Protein AF-0000000086678775 (afdb_homodimer)

Structure (mmCIF, N/CA/C/O backbone):
data_AF-0000000086678775-model_v1
#
loop_
_entity.id
_entity.type
_entity.pdbx_description
1 polymer 'ABC-type phosphate/phosphonate transport system, substrate-binding protein'
#
loop_
_atom_site.group_PDB
_atom_site.id
_atom_site.type_symbol
_atom_site.label_atom_id
_atom_site.label_alt_id
_atom_site.label_comp_id
_atom_site.label_asym_id
_atom_site.label_entity_id
_atom_site.label_seq_id
_atom_site.pdbx_PDB_ins_code
_atom_site.Cartn_x
_atom_site.Cartn_y
_atom_site.Cartn_z
_atom_site.occupancy
_atom_site.B_iso_or_equiv
_atom_site.auth_seq_id
_atom_site.auth_comp_id
_atom_site.auth_asym_id
_atom_site.auth_atom_id
_atom_site.pdbx_PDB_model_num
ATOM 1 N N . MET A 1 1 ? 19.156 -12.883 8.07 1 56.62 1 MET A N 1
ATOM 2 C CA . MET A 1 1 ? 19.297 -11.523 8.578 1 56.62 1 MET A CA 1
ATOM 3 C C . MET A 1 1 ? 17.938 -10.867 8.797 1 56.62 1 MET A C 1
ATOM 5 O O . MET A 1 1 ? 17 -11.133 8.062 1 56.62 1 MET A O 1
ATOM 9 N N . THR A 1 2 ? 17.781 -10.117 9.867 1 86 2 THR A N 1
ATOM 10 C CA . THR A 1 2 ? 16.531 -9.469 10.211 1 86 2 THR A CA 1
ATOM 11 C C . THR A 1 2 ? 16.203 -8.344 9.234 1 86 2 THR A C 1
ATOM 13 O O . THR A 1 2 ? 17.109 -7.613 8.812 1 86 2 THR A O 1
ATOM 16 N N . VAL A 1 3 ? 15.094 -8.273 8.648 1 95.31 3 VAL A N 1
ATOM 17 C CA . VAL A 1 3 ? 14.656 -7.289 7.66 1 95.31 3 VAL A CA 1
ATOM 18 C C . VAL A 1 3 ? 14.203 -6.016 8.367 1 95.31 3 VAL A C 1
ATOM 20 O O . VAL A 1 3 ? 13.43 -6.07 9.328 1 95.31 3 VAL A O 1
ATOM 23 N N . PHE A 1 4 ? 14.867 -4.84 8 1 98.06 4 PHE A N 1
ATOM 24 C CA . PHE A 1 4 ? 14.438 -3.531 8.484 1 98.06 4 PHE A CA 1
ATOM 25 C C . PHE A 1 4 ? 13.117 -3.123 7.836 1 98.06 4 PHE A C 1
ATOM 27 O O . PHE A 1 4 ? 13.047 -2.957 6.613 1 98.06 4 PHE A O 1
ATOM 34 N N . THR A 1 5 ? 12.047 -2.938 8.609 1 98.31 5 THR A N 1
ATOM 35 C CA . THR A 1 5 ? 10.711 -2.719 8.07 1 98.31 5 THR A CA 1
ATOM 36 C C . THR A 1 5 ? 10.242 -1.295 8.352 1 98.31 5 THR A C 1
ATOM 38 O O . THR A 1 5 ? 10.219 -0.857 9.5 1 98.31 5 THR A O 1
ATOM 41 N N . MET A 1 6 ? 9.867 -0.621 7.309 1 98.56 6 MET A N 1
ATOM 42 C CA . MET A 1 6 ? 9.375 0.749 7.402 1 98.56 6 MET A CA 1
ATOM 43 C C . MET A 1 6 ? 7.871 0.804 7.148 1 98.56 6 MET A C 1
ATOM 45 O O . MET A 1 6 ? 7.363 0.121 6.254 1 98.56 6 MET A O 1
ATOM 49 N N . GLY A 1 7 ? 7.16 1.613 7.914 1 98.81 7 GLY A N 1
ATOM 50 C CA . GLY A 1 7 ? 5.758 1.9 7.652 1 98.81 7 GLY A CA 1
ATOM 51 C C . GLY A 1 7 ? 5.539 3.242 6.977 1 98.81 7 GLY A C 1
ATOM 52 O O . GLY A 1 7 ? 6.246 4.211 7.266 1 98.81 7 GLY A O 1
ATOM 53 N N . ALA A 1 8 ? 4.566 3.322 6.082 1 98.81 8 ALA A N 1
ATOM 54 C CA . ALA A 1 8 ? 4.078 4.559 5.484 1 98.81 8 ALA A CA 1
ATOM 55 C C . ALA A 1 8 ? 2.578 4.488 5.219 1 98.81 8 ALA A C 1
ATOM 57 O O . ALA A 1 8 ? 1.989 3.402 5.242 1 98.81 8 ALA A O 1
ATOM 58 N N . VAL A 1 9 ? 1.989 5.609 5.027 1 98.75 9 VAL A N 1
ATOM 59 C CA . VAL A 1 9 ? 0.555 5.645 4.766 1 98.75 9 VAL A CA 1
ATOM 60 C C . VAL A 1 9 ? 0.308 5.719 3.26 1 98.75 9 VAL A C 1
ATOM 62 O O . VAL A 1 9 ? 0.994 6.457 2.547 1 98.75 9 VAL A O 1
ATOM 65 N N . ALA A 1 10 ? -0.656 4.945 2.781 1 98.12 10 ALA A N 1
ATOM 66 C CA . ALA A 1 10 ? -1.044 4.895 1.374 1 98.12 10 ALA A CA 1
ATOM 67 C C . ALA A 1 10 ? -2.037 6.004 1.038 1 98.12 10 ALA A C 1
ATOM 69 O O . ALA A 1 10 ? -3.184 5.73 0.675 1 98.12 10 ALA A O 1
ATOM 70 N N . TYR A 1 11 ? -1.576 7.246 0.971 1 96.69 11 TYR A N 1
ATOM 71 C CA . TYR A 1 11 ? -2.465 8.383 0.765 1 96.69 11 TYR A CA 1
ATOM 72 C C . TYR A 1 11 ? -2.736 8.602 -0.719 1 96.69 11 TYR A C 1
ATOM 74 O O . TYR A 1 11 ? -3.662 9.336 -1.086 1 96.69 11 TYR A O 1
ATOM 82 N N . ASP A 1 12 ? -1.951 8 -1.542 1 96.19 12 ASP A N 1
ATOM 83 C CA . ASP A 1 12 ? -2.004 8.094 -2.998 1 96.19 12 ASP A CA 1
ATOM 84 C C . ASP A 1 12 ? -1.442 6.836 -3.648 1 96.19 12 ASP A C 1
ATOM 86 O O . ASP A 1 12 ? -0.502 6.227 -3.131 1 96.19 12 ASP A O 1
ATOM 90 N N . PRO A 1 13 ? -1.99 6.445 -4.887 1 96.81 13 PRO A N 1
ATOM 91 C CA . PRO A 1 13 ? -1.454 5.262 -5.559 1 96.81 13 PRO A CA 1
ATOM 92 C C . PRO A 1 13 ? 0.05 5.352 -5.805 1 96.81 13 PRO A C 1
ATOM 94 O O . PRO A 1 13 ? 0.743 4.332 -5.797 1 96.81 13 PRO A O 1
ATOM 97 N N . LYS A 1 14 ? 0.597 6.477 -5.98 1 96.44 14 LYS A N 1
ATOM 98 C CA . LYS A 1 14 ? 2.008 6.645 -6.316 1 96.44 14 LYS A CA 1
ATOM 99 C C . LYS A 1 14 ? 2.904 6.176 -5.172 1 96.44 14 LYS A C 1
ATOM 101 O O . LYS A 1 14 ? 4.102 5.961 -5.367 1 96.44 14 LYS A O 1
ATOM 106 N N . VAL A 1 15 ? 2.34 6.07 -3.986 1 97.62 15 VAL A N 1
ATOM 107 C CA . VAL A 1 15 ? 3.113 5.672 -2.814 1 97.62 15 VAL A CA 1
ATOM 108 C C . VAL A 1 15 ? 3.719 4.289 -3.041 1 97.62 15 VAL A C 1
ATOM 110 O O . VAL A 1 15 ? 4.84 4.016 -2.604 1 97.62 15 VAL A O 1
ATOM 113 N N . VAL A 1 16 ? 3.002 3.438 -3.74 1 98.06 16 VAL A N 1
ATOM 114 C CA . VAL A 1 16 ? 3.5 2.098 -4.035 1 98.06 16 VAL A CA 1
ATOM 115 C C . VAL A 1 16 ? 4.766 2.191 -4.883 1 98.06 16 VAL A C 1
ATOM 117 O O . VAL A 1 16 ? 5.773 1.551 -4.578 1 98.06 16 VAL A O 1
ATOM 120 N N . THR A 1 17 ? 4.758 3.049 -5.91 1 97.19 17 THR A N 1
ATOM 121 C CA . THR A 1 17 ? 5.91 3.242 -6.781 1 97.19 17 THR A CA 1
ATOM 122 C C . THR A 1 17 ? 7.094 3.805 -6 1 97.19 17 THR A C 1
ATOM 124 O O . THR A 1 17 ? 8.227 3.361 -6.18 1 97.19 17 THR A O 1
ATOM 127 N N . ILE A 1 18 ? 6.809 4.688 -5.145 1 97.44 18 ILE A N 1
ATOM 128 C CA . ILE A 1 18 ? 7.836 5.352 -4.352 1 97.44 18 ILE A CA 1
ATOM 129 C C . ILE A 1 18 ? 8.555 4.324 -3.48 1 97.44 18 ILE A C 1
ATOM 131 O O . ILE A 1 18 ? 9.773 4.137 -3.609 1 97.44 18 ILE A O 1
ATOM 135 N N . TRP A 1 19 ? 7.855 3.627 -2.709 1 97.88 19 TRP A N 1
ATOM 136 C CA . TRP A 1 19 ? 8.5 2.812 -1.683 1 97.88 19 TRP A CA 1
ATOM 137 C C . TRP A 1 19 ? 9.023 1.509 -2.273 1 97.88 19 TRP A C 1
ATOM 139 O O . TRP A 1 19 ? 10 0.938 -1.769 1 97.88 19 TRP A O 1
ATOM 149 N N . ASP A 1 20 ? 8.43 1.066 -3.389 1 97 20 ASP A N 1
ATOM 150 C CA . ASP A 1 20 ? 9.047 -0.036 -4.121 1 97 20 ASP A CA 1
ATOM 151 C C . ASP A 1 20 ? 10.406 0.369 -4.684 1 97 20 ASP A C 1
ATOM 153 O O . ASP A 1 20 ? 11.352 -0.427 -4.684 1 97 20 ASP A O 1
ATOM 157 N N . GLY A 1 21 ? 10.438 1.57 -5.238 1 97.31 21 GLY A N 1
ATOM 158 C CA . GLY A 1 21 ? 11.703 2.08 -5.742 1 97.31 21 GLY A CA 1
ATOM 159 C C . GLY A 1 21 ? 12.773 2.191 -4.672 1 97.31 21 GLY A C 1
ATOM 160 O O . GLY A 1 21 ? 13.898 1.739 -4.863 1 97.31 21 GLY A O 1
ATOM 161 N N . PHE A 1 22 ? 12.398 2.734 -3.514 1 98.06 22 PHE A N 1
ATOM 162 C CA . PHE A 1 22 ? 13.344 2.842 -2.408 1 98.06 22 PHE A CA 1
ATOM 163 C C . PHE A 1 22 ? 13.766 1.462 -1.92 1 98.06 22 PHE A C 1
ATOM 165 O O . PHE A 1 22 ? 14.938 1.239 -1.616 1 98.06 22 PHE A O 1
ATOM 172 N N . ARG A 1 23 ? 12.828 0.594 -1.804 1 97.75 23 ARG A N 1
ATOM 173 C CA . ARG A 1 23 ? 13.148 -0.765 -1.378 1 97.75 23 ARG A CA 1
ATOM 174 C C . ARG A 1 23 ? 14.188 -1.395 -2.295 1 97.75 23 ARG A C 1
ATOM 176 O O . ARG A 1 23 ? 15.188 -1.943 -1.826 1 97.75 23 ARG A O 1
ATOM 183 N N . SER A 1 24 ? 13.938 -1.293 -3.613 1 96.38 24 SER A N 1
ATOM 184 C CA . SER A 1 24 ? 14.859 -1.871 -4.582 1 96.38 24 SER A CA 1
ATOM 185 C C . SER A 1 24 ? 16.266 -1.278 -4.43 1 96.38 24 SER A C 1
ATOM 187 O O . SER A 1 24 ? 17.25 -2.01 -4.418 1 96.38 24 SER A O 1
ATOM 189 N N . TRP A 1 25 ? 16.344 0.006 -4.301 1 97.56 25 TRP A N 1
ATOM 190 C CA . TRP A 1 25 ? 17.641 0.69 -4.188 1 97.56 25 TRP A CA 1
ATOM 191 C C . TRP A 1 25 ? 18.344 0.301 -2.898 1 97.56 25 TRP A C 1
ATOM 193 O O . TRP A 1 25 ? 19.547 0.015 -2.906 1 97.56 25 TRP A O 1
ATOM 203 N N . LEU A 1 26 ? 17.625 0.242 -1.778 1 98.19 26 LEU A N 1
ATOM 204 C CA . LEU A 1 26 ? 18.203 -0.045 -0.469 1 98.19 26 LEU A CA 1
ATOM 205 C C . LEU A 1 26 ? 18.688 -1.491 -0.392 1 98.19 26 LEU A C 1
ATOM 207 O O . LEU A 1 26 ? 19.75 -1.768 0.153 1 98.19 26 LEU A O 1
ATOM 211 N N . VAL A 1 27 ? 17.922 -2.396 -0.923 1 96.88 27 VAL A N 1
ATOM 212 C CA . VAL A 1 27 ? 18.312 -3.805 -0.95 1 96.88 27 VAL A CA 1
ATOM 213 C C . VAL A 1 27 ? 19.562 -3.984 -1.806 1 96.88 27 VAL A C 1
ATOM 215 O O . VAL A 1 27 ? 20.484 -4.695 -1.416 1 96.88 27 VAL A O 1
ATOM 218 N N . ALA A 1 28 ? 19.594 -3.316 -2.932 1 96.44 28 ALA A N 1
ATOM 219 C CA . ALA A 1 28 ? 20.766 -3.387 -3.801 1 96.44 28 ALA A CA 1
ATOM 220 C C . ALA A 1 28 ? 22 -2.84 -3.098 1 96.44 28 ALA A C 1
ATOM 222 O O . ALA A 1 28 ? 23.125 -3.301 -3.344 1 96.44 28 ALA A O 1
ATOM 223 N N . ALA A 1 29 ? 21.781 -1.924 -2.199 1 97.19 29 ALA A N 1
ATOM 224 C CA . ALA A 1 29 ? 22.875 -1.306 -1.458 1 97.19 29 ALA A CA 1
ATOM 225 C C . ALA A 1 29 ? 23.266 -2.156 -0.254 1 97.19 29 ALA A C 1
ATOM 227 O O . ALA A 1 29 ? 24.172 -1.784 0.509 1 97.19 29 ALA A O 1
ATOM 228 N N . GLY A 1 30 ? 22.547 -3.271 -0.02 1 95.69 30 GLY A N 1
ATOM 229 C CA . GLY A 1 30 ? 22.969 -4.238 0.977 1 95.69 30 GLY A CA 1
ATOM 230 C C . GLY A 1 30 ? 22.203 -4.141 2.277 1 95.69 30 GLY A C 1
ATOM 231 O O . GLY A 1 30 ? 22.594 -4.734 3.285 1 95.69 30 GLY A O 1
ATOM 232 N N . LEU A 1 31 ? 21.109 -3.395 2.303 1 97.69 31 LEU A N 1
ATOM 233 C CA . LEU A 1 31 ? 20.25 -3.344 3.473 1 97.69 31 LEU A CA 1
ATOM 234 C C . LEU A 1 31 ? 18.984 -4.184 3.254 1 97.69 31 LEU A C 1
ATOM 236 O O . LEU A 1 31 ? 18.141 -3.826 2.441 1 97.69 31 LEU A O 1
ATOM 240 N N . PRO A 1 32 ? 18.875 -5.305 3.918 1 96.31 32 PRO A N 1
ATOM 241 C CA . PRO A 1 32 ? 17.562 -5.961 3.869 1 96.31 32 PRO A CA 1
ATOM 242 C C . PRO A 1 32 ? 16.438 -5.051 4.344 1 96.31 32 PRO A C 1
ATOM 244 O O . PRO A 1 32 ? 16.406 -4.652 5.512 1 96.31 32 PRO A O 1
ATOM 247 N N . PHE A 1 33 ? 15.602 -4.645 3.422 1 97.5 33 PHE A N 1
ATOM 248 C CA . PHE A 1 33 ? 14.602 -3.617 3.678 1 97.5 33 PHE A CA 1
ATOM 249 C C . PHE A 1 33 ? 13.242 -4.039 3.127 1 97.5 33 PHE A C 1
ATOM 251 O O . PHE A 1 33 ? 13.164 -4.637 2.053 1 97.5 33 PHE A O 1
ATOM 258 N N . ASP A 1 34 ? 12.227 -3.746 3.92 1 97.56 34 ASP A N 1
ATOM 259 C CA . ASP A 1 34 ? 10.844 -3.947 3.502 1 97.56 34 ASP A CA 1
ATOM 260 C C . ASP A 1 34 ? 9.953 -2.793 3.963 1 97.56 34 ASP A C 1
ATOM 262 O O . ASP A 1 34 ? 10.367 -1.977 4.789 1 97.56 34 ASP A O 1
ATOM 266 N N . TYR A 1 35 ? 8.75 -2.727 3.369 1 98.56 35 TYR A N 1
ATOM 267 C CA . TYR A 1 35 ? 7.812 -1.703 3.812 1 98.56 35 TYR A CA 1
ATOM 268 C C . TYR A 1 35 ? 6.418 -2.289 4 1 98.56 35 TYR A C 1
ATOM 270 O O . TYR A 1 35 ? 6.105 -3.348 3.453 1 98.56 35 TYR A O 1
ATOM 278 N N . VAL A 1 36 ? 5.68 -1.63 4.816 1 98.75 36 VAL A N 1
ATOM 279 C CA . VAL A 1 36 ? 4.25 -1.855 4.996 1 98.75 36 VAL A CA 1
ATOM 280 C C . VAL A 1 36 ? 3.494 -0.537 4.848 1 98.75 36 VAL A C 1
ATOM 282 O O . VAL A 1 36 ? 3.941 0.501 5.34 1 98.75 36 VAL A O 1
ATOM 285 N N . LEU A 1 37 ? 2.373 -0.592 4.098 1 98.88 37 LEU A N 1
ATOM 286 C CA . LEU A 1 37 ? 1.574 0.612 3.898 1 98.88 37 LEU A CA 1
ATOM 287 C C . LEU A 1 37 ? 0.272 0.536 4.688 1 98.88 37 LEU A C 1
ATOM 289 O O . LEU A 1 37 ? -0.365 -0.519 4.746 1 98.88 37 LEU A O 1
ATOM 293 N N . TYR A 1 38 ? -0.075 1.642 5.246 1 98.81 38 TYR A N 1
ATOM 294 C CA . TYR A 1 38 ? -1.25 1.725 6.105 1 98.81 38 TYR A CA 1
ATOM 295 C C . TYR A 1 38 ? -2.328 2.598 5.473 1 98.81 38 TYR A C 1
ATOM 297 O O . TYR A 1 38 ? -2.023 3.506 4.695 1 98.81 38 TYR A O 1
ATOM 305 N N . SER A 1 39 ? -3.58 2.373 5.902 1 98.06 39 SER A N 1
ATOM 306 C CA . SER A 1 39 ? -4.703 3.178 5.426 1 98.06 39 SER A CA 1
ATOM 307 C C . SER A 1 39 ? -4.746 4.531 6.125 1 98.06 39 SER A C 1
ATOM 309 O O . SER A 1 39 ? -5.348 5.48 5.613 1 98.06 39 SER A O 1
ATOM 311 N N . HIS A 1 40 ? -4.176 4.621 7.34 1 98.12 40 HIS A N 1
ATOM 312 C CA . HIS A 1 40 ? -4.16 5.875 8.086 1 98.12 40 HIS A CA 1
ATOM 313 C C . HIS A 1 40 ? -3.014 5.898 9.094 1 98.12 40 HIS A C 1
ATOM 315 O O . HIS A 1 40 ? -2.424 4.859 9.398 1 98.12 40 HIS A O 1
ATOM 321 N N . TYR A 1 41 ? -2.742 7.051 9.664 1 98.62 41 TYR A N 1
ATOM 322 C CA . TYR A 1 41 ? -1.536 7.273 10.453 1 98.62 41 TYR A CA 1
ATOM 323 C C . TYR A 1 41 ? -1.68 6.68 11.844 1 98.62 41 TYR A C 1
ATOM 325 O O . TYR A 1 41 ? -0.692 6.246 12.445 1 98.62 41 TYR A O 1
ATOM 333 N N . GLU A 1 42 ? -2.865 6.691 12.414 1 97.69 42 GLU A N 1
ATOM 334 C CA . GLU A 1 42 ? -3.016 6.262 13.797 1 97.69 42 GLU A CA 1
ATOM 335 C C . GLU A 1 42 ? -2.566 4.816 13.977 1 97.69 42 GLU A C 1
ATOM 337 O O . GLU A 1 42 ? -1.816 4.504 14.906 1 97.69 42 GLU A O 1
ATOM 342 N N . ARG A 1 43 ? -2.965 3.969 13.039 1 97 43 ARG A N 1
ATOM 343 C CA . ARG A 1 43 ? -2.533 2.578 13.125 1 97 43 ARG A CA 1
ATOM 344 C C . ARG A 1 43 ? -1.032 2.455 12.875 1 97 43 ARG A C 1
ATOM 346 O O . ARG A 1 43 ? -0.357 1.646 13.516 1 97 43 ARG A O 1
ATOM 353 N N . GLN A 1 44 ? -0.513 3.219 11.969 1 98.56 44 GLN A N 1
ATOM 354 C CA . GLN A 1 44 ? 0.924 3.223 11.711 1 98.56 44 GLN A CA 1
ATOM 355 C C . GLN A 1 44 ? 1.709 3.521 12.984 1 98.56 44 GLN A C 1
ATOM 357 O O . GLN A 1 44 ? 2.668 2.816 13.312 1 98.56 44 GLN A O 1
ATOM 362 N N . VAL A 1 45 ? 1.266 4.527 13.703 1 98.75 45 VAL A N 1
ATOM 363 C CA . VAL A 1 45 ? 1.963 4.941 14.914 1 98.75 45 VAL A CA 1
ATOM 364 C C . VAL A 1 45 ? 1.862 3.84 15.969 1 98.75 45 VAL A C 1
ATOM 366 O O . VAL A 1 45 ? 2.842 3.535 16.656 1 98.75 45 VAL A O 1
ATOM 369 N N . GLU A 1 46 ? 0.693 3.25 16.109 1 97.38 46 GLU A N 1
ATOM 370 C CA . GLU A 1 46 ? 0.511 2.162 17.062 1 97.38 46 GLU A CA 1
ATOM 371 C C . GLU A 1 46 ? 1.446 0.997 16.766 1 97.38 46 GLU A C 1
ATOM 373 O O . GLU A 1 46 ? 2.053 0.425 17.672 1 97.38 46 GLU A O 1
ATOM 378 N N . ASP A 1 47 ? 1.579 0.671 15.492 1 97.94 47 ASP A N 1
ATOM 379 C CA . ASP A 1 47 ? 2.451 -0.431 15.102 1 97.94 47 ASP A CA 1
ATOM 380 C C . ASP A 1 47 ? 3.918 -0.091 15.359 1 97.94 47 ASP A C 1
ATOM 382 O O . ASP A 1 47 ? 4.707 -0.961 15.734 1 97.94 47 ASP A O 1
ATOM 386 N N . LEU A 1 48 ? 4.301 1.149 15.117 1 98.62 48 LEU A N 1
ATOM 387 C CA . LEU A 1 48 ? 5.664 1.576 15.414 1 98.62 48 LEU A CA 1
ATOM 388 C C . LEU A 1 48 ? 5.973 1.412 16.891 1 98.62 48 LEU A C 1
ATOM 390 O O . LEU A 1 48 ? 6.98 0.801 17.25 1 98.62 48 LEU A O 1
ATOM 394 N N . ILE A 1 49 ? 5.066 1.902 17.734 1 98.31 49 ILE A N 1
ATOM 395 C CA . ILE A 1 49 ? 5.289 1.907 19.188 1 98.31 49 ILE A CA 1
ATOM 396 C C . ILE A 1 49 ? 5.246 0.477 19.719 1 98.31 49 ILE A C 1
ATOM 398 O O . ILE A 1 49 ? 5.977 0.131 20.641 1 98.31 49 ILE A O 1
ATOM 402 N N . ALA A 1 50 ? 4.438 -0.38 19.062 1 96.44 50 ALA A N 1
ATOM 403 C CA . ALA A 1 50 ? 4.32 -1.781 19.469 1 96.44 50 ALA A CA 1
ATOM 404 C C . ALA A 1 50 ? 5.512 -2.596 18.969 1 96.44 50 ALA A C 1
ATOM 406 O O . ALA A 1 50 ? 5.641 -3.779 19.281 1 96.44 50 ALA A O 1
ATOM 407 N N . GLY A 1 51 ? 6.379 -2.012 18.109 1 96.44 51 GLY A N 1
ATOM 408 C CA . GLY A 1 51 ? 7.566 -2.695 17.625 1 96.44 51 GLY A CA 1
ATOM 409 C C . GLY A 1 51 ? 7.281 -3.615 16.453 1 96.44 51 GLY A C 1
ATOM 410 O O . GLY A 1 51 ? 8.055 -4.535 16.172 1 96.44 51 GLY A O 1
ATOM 411 N N . ARG A 1 52 ? 6.207 -3.406 15.812 1 96.44 52 ARG A N 1
ATOM 412 C CA . ARG A 1 52 ? 5.855 -4.23 14.656 1 96.44 52 ARG A CA 1
ATOM 413 C C . ARG A 1 52 ? 6.57 -3.75 13.398 1 96.44 52 ARG A C 1
ATOM 415 O O . ARG A 1 52 ? 6.691 -4.492 12.422 1 96.44 52 ARG A O 1
ATOM 422 N N . ILE A 1 53 ? 6.922 -2.52 13.336 1 98 53 ILE A N 1
ATOM 423 C CA . ILE A 1 53 ? 7.797 -1.93 12.328 1 98 53 ILE A CA 1
ATOM 424 C C . ILE A 1 53 ? 8.953 -1.201 13.008 1 98 53 ILE A C 1
ATOM 426 O O . ILE A 1 53 ? 8.875 -0.873 14.188 1 98 53 ILE A O 1
ATOM 430 N N . ASP A 1 54 ? 10.008 -0.985 12.25 1 98.5 54 ASP A N 1
ATOM 431 C CA . ASP A 1 54 ? 11.234 -0.441 12.82 1 98.5 54 ASP A CA 1
ATOM 432 C C . ASP A 1 54 ? 11.289 1.075 12.648 1 98.5 54 ASP A C 1
ATOM 434 O O . ASP A 1 54 ? 11.977 1.764 13.406 1 98.5 54 ASP A O 1
ATOM 438 N N . ALA A 1 55 ? 10.695 1.579 11.617 1 98.88 55 ALA A N 1
ATOM 439 C CA . ALA A 1 55 ? 10.625 2.998 11.281 1 98.88 55 ALA A CA 1
ATOM 440 C C . ALA A 1 55 ? 9.273 3.35 10.656 1 98.88 55 ALA A C 1
ATOM 442 O O . ALA A 1 55 ? 8.578 2.473 10.141 1 98.88 55 ALA A O 1
ATOM 443 N N . ALA A 1 56 ? 8.875 4.59 10.758 1 98.94 56 ALA A N 1
ATOM 444 C CA . ALA A 1 56 ? 7.625 5.055 10.164 1 98.94 56 ALA A CA 1
ATOM 445 C C . ALA A 1 56 ? 7.797 6.426 9.516 1 98.94 56 ALA A C 1
ATOM 447 O O . ALA A 1 56 ? 8.375 7.336 10.117 1 98.94 56 ALA A O 1
ATOM 448 N N . TRP A 1 57 ? 7.379 6.527 8.25 1 98.88 57 TRP A N 1
ATOM 449 C CA . TRP A 1 57 ? 7.277 7.832 7.613 1 98.88 57 TRP A CA 1
ATOM 450 C C . TRP A 1 57 ? 6.062 8.602 8.125 1 98.88 57 TRP A C 1
ATOM 452 O O . TRP A 1 57 ? 4.977 8.508 7.551 1 98.88 57 TRP A O 1
ATOM 462 N N . ASN A 1 58 ? 6.258 9.453 9.117 1 98.88 58 ASN A N 1
ATOM 463 C CA . ASN A 1 58 ? 5.168 10.047 9.883 1 98.88 58 ASN A CA 1
ATOM 464 C C . ASN A 1 58 ? 4.863 11.469 9.414 1 98.88 58 ASN A C 1
ATOM 466 O O . ASN A 1 58 ? 5.777 12.234 9.102 1 98.88 58 ASN A O 1
ATOM 470 N N . SER A 1 59 ? 3.586 11.734 9.422 1 98.75 59 SER A N 1
ATOM 471 C CA . SER A 1 59 ? 3.178 13.141 9.391 1 98.75 59 SER A CA 1
ATOM 472 C C . SER A 1 59 ? 3.588 13.859 10.672 1 98.75 59 SER A C 1
ATOM 474 O O . SER A 1 59 ? 3.957 13.219 11.656 1 98.75 59 SER A O 1
ATOM 476 N N . PRO A 1 60 ? 3.436 15.203 10.672 1 98.81 60 PRO A N 1
ATOM 477 C CA . PRO A 1 60 ? 3.727 15.93 11.906 1 98.81 60 PRO A CA 1
ATOM 478 C C . PRO A 1 60 ? 2.822 15.5 13.062 1 98.81 60 PRO A C 1
ATOM 480 O O . PRO A 1 60 ? 3.291 15.352 14.195 1 98.81 60 PRO A O 1
ATOM 483 N N . LEU A 1 61 ? 1.543 15.344 12.766 1 98.88 61 LEU A N 1
ATOM 484 C CA . LEU A 1 61 ? 0.608 14.938 13.805 1 98.88 61 LEU A CA 1
ATOM 485 C C . LEU A 1 61 ? 0.912 13.523 14.297 1 98.88 61 LEU A C 1
ATOM 487 O O . LEU A 1 61 ? 0.819 13.242 15.492 1 98.88 61 LEU A O 1
ATOM 491 N N . ALA A 1 62 ? 1.267 12.641 13.406 1 98.88 62 ALA A N 1
ATOM 492 C CA . ALA A 1 62 ? 1.687 11.289 13.766 1 98.88 62 ALA A CA 1
ATOM 493 C C . ALA A 1 62 ? 2.945 11.328 14.633 1 98.88 62 ALA A C 1
ATOM 495 O O . ALA A 1 62 ? 3.098 10.516 15.547 1 98.88 62 ALA A O 1
ATOM 496 N N . TRP A 1 63 ? 3.869 12.219 14.328 1 98.88 63 TRP A N 1
ATOM 497 C CA . TRP A 1 63 ? 5.055 12.398 15.156 1 98.88 63 TRP A CA 1
ATOM 498 C C . TRP A 1 63 ? 4.664 12.758 16.594 1 98.88 63 TRP A C 1
ATOM 500 O O . TRP A 1 63 ? 5.176 12.172 17.547 1 98.88 63 TRP A O 1
ATOM 510 N N . VAL A 1 64 ? 3.777 13.711 16.719 1 98.75 64 VAL A N 1
ATOM 511 C CA . VAL A 1 64 ? 3.332 14.133 18.031 1 98.75 64 VAL A CA 1
ATOM 512 C C . VAL A 1 64 ? 2.717 12.945 18.781 1 98.75 64 VAL A C 1
ATOM 514 O O . VAL A 1 64 ? 3.018 12.711 19.953 1 98.75 64 VAL A O 1
ATOM 517 N N . ARG A 1 65 ? 1.88 12.195 18.078 1 98.75 65 ARG A N 1
ATOM 518 C CA . ARG A 1 65 ? 1.264 11.031 18.703 1 98.75 65 ARG A CA 1
ATOM 519 C C . ARG A 1 65 ? 2.318 10.008 19.109 1 98.75 65 ARG A C 1
ATOM 521 O O . ARG A 1 65 ? 2.254 9.445 20.219 1 98.75 65 ARG A O 1
ATOM 528 N N . ALA A 1 66 ? 3.236 9.734 18.203 1 98.81 66 ALA A N 1
ATOM 529 C CA . ALA A 1 66 ? 4.293 8.766 18.484 1 98.81 66 ALA A CA 1
ATOM 530 C C . ALA A 1 66 ? 5.074 9.148 19.734 1 98.81 66 ALA A C 1
ATOM 532 O O . ALA A 1 66 ? 5.379 8.289 20.578 1 98.81 66 ALA A O 1
ATOM 533 N N . ARG A 1 67 ? 5.43 10.414 19.859 1 98.5 67 ARG A N 1
ATOM 534 C CA . ARG A 1 67 ? 6.164 10.891 21.031 1 98.5 67 ARG A CA 1
ATOM 535 C C . ARG A 1 67 ? 5.379 10.641 22.312 1 98.5 67 ARG A C 1
ATOM 537 O O . ARG A 1 67 ? 5.934 10.156 23.297 1 98.5 67 ARG A O 1
ATOM 544 N N . ARG A 1 68 ? 4.133 10.969 22.297 1 98.5 68 ARG A N 1
ATOM 545 C CA . ARG A 1 68 ? 3.307 10.859 23.5 1 98.5 68 ARG A CA 1
ATOM 546 C C . ARG A 1 68 ? 3.062 9.398 23.859 1 98.5 68 ARG A C 1
ATOM 548 O O . ARG A 1 68 ? 3.164 9.016 25.016 1 98.5 68 ARG A O 1
ATOM 555 N N . LEU A 1 69 ? 2.73 8.555 22.859 1 98.44 69 LEU A N 1
ATOM 556 C CA . LEU A 1 69 ? 2.549 7.129 23.109 1 98.44 69 LEU A CA 1
ATOM 557 C C . LEU A 1 69 ? 3.826 6.504 23.656 1 98.44 69 LEU A C 1
ATOM 559 O O . LEU A 1 69 ? 3.775 5.695 24.578 1 98.44 69 LEU A O 1
ATOM 563 N N . ALA A 1 70 ? 4.949 6.871 23.047 1 98.31 70 ALA A N 1
ATOM 564 C CA . ALA A 1 70 ? 6.234 6.344 23.484 1 98.31 70 ALA A CA 1
ATOM 565 C C . ALA A 1 70 ? 6.516 6.73 24.938 1 98.31 70 ALA A C 1
ATOM 567 O O . ALA A 1 70 ? 6.879 5.879 25.75 1 98.31 70 ALA A O 1
ATOM 5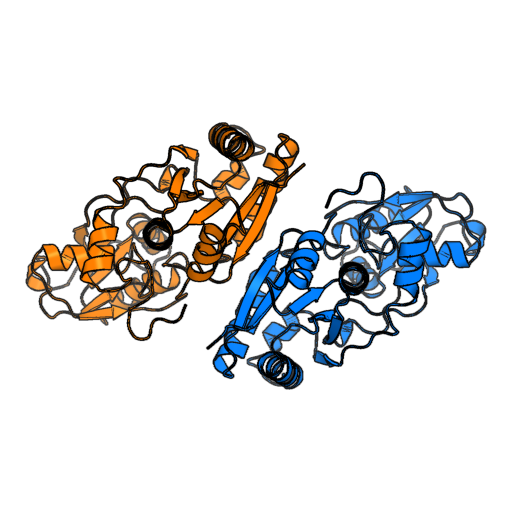68 N N . ALA A 1 71 ? 6.305 7.969 25.266 1 97.31 71 ALA A N 1
ATOM 569 C CA . ALA A 1 71 ? 6.547 8.453 26.609 1 97.31 71 ALA A CA 1
ATOM 570 C C . ALA A 1 71 ? 5.68 7.715 27.625 1 97.31 71 ALA A C 1
ATOM 572 O O . ALA A 1 71 ? 6.141 7.371 28.719 1 97.31 71 ALA A O 1
ATOM 573 N N . ALA A 1 72 ? 4.473 7.488 27.234 1 97.19 72 ALA A N 1
ATOM 574 C CA . ALA A 1 72 ? 3.535 6.797 28.109 1 97.19 72 ALA A CA 1
ATOM 575 C C . ALA A 1 72 ? 3.988 5.367 28.391 1 97.19 72 ALA A C 1
ATOM 577 O O . ALA A 1 72 ? 3.559 4.746 29.359 1 97.19 72 ALA A O 1
ATOM 578 N N . ARG A 1 73 ? 4.883 4.871 27.547 1 95.75 73 ARG A N 1
ATOM 579 C CA . ARG A 1 73 ? 5.344 3.494 27.672 1 95.75 73 ARG A CA 1
ATOM 580 C C . ARG A 1 73 ? 6.828 3.445 28.031 1 95.75 73 ARG A C 1
ATOM 582 O O . ARG A 1 73 ? 7.484 2.418 27.844 1 95.75 73 ARG A O 1
ATOM 589 N N . ASP A 1 74 ? 7.422 4.586 28.391 1 96.25 74 ASP A N 1
ATOM 590 C CA . ASP A 1 74 ? 8.828 4.723 28.766 1 96.25 74 ASP A CA 1
ATOM 591 C C . ASP A 1 74 ? 9.742 4.375 27.594 1 96.25 74 ASP A C 1
ATOM 593 O O . ASP A 1 74 ? 10.766 3.713 27.781 1 96.25 74 ASP A O 1
ATOM 597 N N . LEU A 1 75 ? 9.242 4.656 26.438 1 97.06 75 LEU A N 1
ATOM 598 C CA . LEU A 1 75 ? 10.023 4.555 25.203 1 97.06 75 LEU A CA 1
ATOM 599 C C . LEU A 1 75 ? 10.406 5.938 24.688 1 97.06 75 LEU A C 1
ATOM 601 O O . LEU A 1 75 ? 9.828 6.941 25.109 1 97.06 75 LEU A O 1
ATOM 605 N N . THR A 1 76 ? 11.438 5.934 23.844 1 97 76 THR A N 1
ATOM 606 C CA . THR A 1 76 ? 11.828 7.168 23.172 1 97 76 THR A CA 1
ATOM 607 C C . THR A 1 76 ? 11.664 7.035 21.672 1 97 76 THR A C 1
ATOM 609 O O . THR A 1 76 ? 11.75 5.934 21.125 1 97 76 THR A O 1
ATOM 612 N N . VAL A 1 77 ? 11.352 8.07 21.078 1 98.56 77 VAL A N 1
ATOM 613 C CA . VAL A 1 77 ? 11.352 8.156 19.625 1 98.56 77 VAL A CA 1
ATOM 614 C C . VAL A 1 77 ? 12.242 9.312 19.172 1 98.56 77 VAL A C 1
ATOM 616 O O . VAL A 1 77 ? 12.477 10.258 19.922 1 98.56 77 VAL A O 1
ATOM 619 N N . ARG A 1 78 ? 12.727 9.273 18 1 98.25 78 ARG A N 1
ATOM 620 C CA . ARG A 1 78 ? 13.477 10.391 17.406 1 98.25 78 ARG A CA 1
ATOM 621 C C . ARG A 1 78 ? 13.258 10.469 15.906 1 98.25 78 ARG A C 1
ATOM 623 O O . ARG A 1 78 ? 13.078 9.438 15.242 1 98.25 78 ARG A O 1
ATOM 630 N N . PRO A 1 79 ? 13.203 11.641 15.367 1 98.69 79 PRO A N 1
ATOM 631 C CA . PRO A 1 79 ? 13.25 11.789 13.906 1 98.69 79 PRO A CA 1
ATOM 632 C C . PRO A 1 79 ? 14.617 11.461 13.32 1 98.69 79 PRO A C 1
ATOM 634 O O . PRO A 1 79 ? 15.594 12.156 13.594 1 98.69 79 PRO A O 1
ATOM 637 N N . LEU A 1 80 ? 14.688 10.469 12.562 1 98.69 80 LEU A N 1
ATOM 638 C CA . LEU A 1 80 ? 15.938 10 11.984 1 98.69 80 LEU A CA 1
ATOM 639 C C . LEU A 1 80 ? 16.375 10.898 10.836 1 98.69 80 LEU A C 1
ATOM 641 O O . LEU A 1 80 ? 17.5 11.422 10.836 1 98.69 80 LEU A O 1
ATOM 645 N N . VAL A 1 81 ? 15.539 11.086 9.812 1 98.75 81 VAL A N 1
ATOM 646 C CA . VAL A 1 81 ? 15.75 11.961 8.664 1 98.75 81 VAL A CA 1
ATOM 647 C C . VAL A 1 81 ? 14.43 12.617 8.258 1 98.75 81 VAL A C 1
ATOM 649 O O . VAL A 1 81 ? 13.359 12.203 8.711 1 98.75 81 VAL A O 1
ATOM 652 N N . MET A 1 82 ? 14.516 13.594 7.555 1 98.75 82 MET A N 1
ATOM 653 C CA . MET A 1 82 ? 13.391 14.25 6.898 1 98.75 82 MET A CA 1
ATOM 654 C C . MET A 1 82 ? 13.797 14.797 5.535 1 98.75 82 MET A C 1
ATOM 656 O O . MET A 1 82 ? 14.984 14.805 5.195 1 98.75 82 MET A O 1
ATOM 660 N N . ARG A 1 83 ? 12.875 15.211 4.766 1 98.75 83 ARG A N 1
ATOM 661 C CA . ARG A 1 83 ? 13.164 15.812 3.467 1 98.75 83 ARG A CA 1
ATOM 662 C C . ARG A 1 83 ? 13.641 17.25 3.625 1 98.75 83 ARG A C 1
ATOM 664 O O . ARG A 1 83 ? 13.281 17.922 4.59 1 98.75 83 ARG A O 1
ATOM 671 N N . ASP A 1 84 ? 14.391 17.656 2.672 1 98.62 84 ASP A N 1
ATOM 672 C CA . ASP A 1 84 ? 14.727 19.078 2.621 1 98.62 84 ASP A CA 1
ATOM 673 C C . ASP A 1 84 ? 13.461 19.938 2.521 1 98.62 84 ASP A C 1
ATOM 675 O O . ASP A 1 84 ? 13.375 21 3.148 1 98.62 84 ASP A O 1
ATOM 679 N N . THR A 1 85 ? 12.453 19.469 1.88 1 98.06 85 THR A N 1
ATOM 680 C CA . THR A 1 85 ? 11.211 20.188 1.613 1 98.06 85 THR A CA 1
ATOM 681 C C . THR A 1 85 ? 10.281 20.141 2.824 1 98.06 85 THR A C 1
ATOM 683 O O . THR A 1 85 ? 9.211 20.75 2.816 1 98.06 85 THR A O 1
ATOM 686 N N . ASP A 1 86 ? 10.695 19.484 3.904 1 98.38 86 ASP A N 1
ATOM 687 C CA . ASP A 1 86 ? 9.883 19.344 5.105 1 98.38 86 ASP A CA 1
ATOM 688 C C . ASP A 1 86 ? 10.281 20.375 6.16 1 98.38 86 ASP A C 1
ATOM 690 O O . ASP A 1 86 ? 9.672 20.453 7.227 1 98.38 86 ASP A O 1
ATOM 694 N N . ARG A 1 87 ? 11.242 21.219 5.867 1 98.44 87 ARG A N 1
ATOM 695 C CA . ARG A 1 87 ? 11.805 22.125 6.871 1 98.44 87 ARG A CA 1
ATOM 696 C C . ARG A 1 87 ? 11.234 23.531 6.715 1 98.44 87 ARG A C 1
ATOM 698 O O . ARG A 1 87 ? 11.109 24.031 5.598 1 98.44 87 ARG A O 1
ATOM 705 N N . ASP A 1 88 ? 10.859 24.109 7.805 1 98.31 88 ASP A N 1
ATOM 706 C CA . ASP A 1 88 ? 10.523 25.531 7.926 1 98.31 88 ASP A CA 1
ATOM 707 C C . ASP A 1 88 ? 9.367 25.906 7.004 1 98.31 88 ASP A C 1
ATOM 709 O O . ASP A 1 88 ? 9.422 26.922 6.305 1 98.31 88 ASP A O 1
ATOM 713 N N . LEU A 1 89 ? 8.367 25.125 7.008 1 98.19 89 LEU A N 1
ATOM 714 C CA . LEU A 1 89 ? 7.16 25.422 6.242 1 98.19 89 LEU A CA 1
ATOM 715 C C . LEU A 1 89 ? 6.297 26.438 6.965 1 98.19 89 LEU A C 1
ATOM 717 O O . LEU A 1 89 ? 6.457 26.656 8.172 1 98.19 89 LEU A O 1
ATOM 721 N N . VAL A 1 90 ? 5.418 27.062 6.219 1 98.19 90 VAL A N 1
ATOM 722 C CA . VAL A 1 90 ? 4.492 28.047 6.773 1 98.19 90 VAL A CA 1
ATOM 723 C C . VAL A 1 90 ? 3.113 27.875 6.141 1 98.19 90 VAL A C 1
ATOM 725 O O . VAL A 1 90 ? 3.002 27.438 4.988 1 98.19 90 VAL A O 1
ATOM 728 N N . THR A 1 91 ? 2.102 28.125 6.887 1 98.56 91 THR A N 1
ATOM 729 C CA . THR A 1 91 ? 0.734 28.172 6.379 1 98.56 91 THR A CA 1
ATOM 730 C C . THR A 1 91 ? 0.233 29.609 6.305 1 98.56 91 THR A C 1
ATOM 732 O O . THR A 1 91 ? 0.417 30.391 7.242 1 98.56 91 THR A O 1
ATOM 735 N N . ALA A 1 92 ? -0.374 29.938 5.152 1 97.81 92 ALA A N 1
ATOM 736 C CA . ALA A 1 92 ? -0.959 31.266 4.934 1 97.81 92 ALA A CA 1
ATOM 737 C C . ALA A 1 92 ? -2.457 31.25 5.219 1 97.81 92 ALA A C 1
ATOM 739 O O . ALA A 1 92 ? -3.152 30.297 4.887 1 97.81 92 ALA A O 1
ATOM 740 N N . VAL A 1 93 ? -2.881 32.281 5.859 1 98.56 93 VAL A N 1
ATOM 741 C CA . VAL A 1 93 ? -4.301 32.625 5.898 1 98.56 93 VAL A CA 1
ATOM 742 C C . VAL A 1 93 ? -4.605 33.719 4.871 1 98.56 93 VAL A C 1
ATOM 744 O O . VAL A 1 93 ? -4.062 34.812 4.953 1 98.56 93 VAL A O 1
ATOM 747 N N . VAL A 1 94 ? -5.504 33.375 3.93 1 98.19 94 VAL A N 1
ATOM 748 C CA . VAL A 1 94 ? -5.727 34.281 2.812 1 98.19 94 VAL A CA 1
ATOM 749 C C . VAL A 1 94 ? -7.195 34.688 2.764 1 98.19 94 VAL A C 1
ATOM 751 O O . VAL A 1 94 ? -8.07 33.938 3.229 1 98.19 94 VAL A O 1
ATOM 754 N N . VAL A 1 95 ? -7.418 35.844 2.258 1 98.56 95 VAL A N 1
ATOM 755 C CA . VAL A 1 95 ? -8.75 36.375 2.008 1 98.56 95 VAL A CA 1
ATOM 756 C C . VAL A 1 95 ? -8.883 36.75 0.538 1 98.56 95 VAL A C 1
ATOM 758 O O . VAL A 1 95 ? -7.891 36.812 -0.185 1 98.56 95 VAL A O 1
ATOM 761 N N . ARG A 1 96 ? -10.094 36.906 0.122 1 98.31 96 ARG A N 1
ATOM 762 C CA . ARG A 1 96 ? -10.289 37.375 -1.237 1 98.31 96 ARG A CA 1
ATOM 763 C C . ARG A 1 96 ? -9.711 38.781 -1.396 1 98.31 96 ARG A C 1
ATOM 765 O O . ARG A 1 96 ? -9.688 39.562 -0.442 1 98.31 96 ARG A O 1
ATOM 772 N N . ALA A 1 97 ? -9.32 39.125 -2.6 1 97.31 97 ALA A N 1
ATOM 773 C CA . ALA A 1 97 ? -8.703 40.406 -2.881 1 97.31 97 ALA A CA 1
ATOM 774 C C . ALA A 1 97 ? -9.664 41.562 -2.57 1 97.31 97 ALA A C 1
ATOM 776 O O . ALA A 1 97 ? -9.242 42.625 -2.133 1 97.31 97 ALA A O 1
ATOM 777 N N . ASP A 1 98 ? -10.922 41.344 -2.713 1 97.25 98 ASP A N 1
ATOM 778 C CA . ASP A 1 98 ? -11.922 42.375 -2.555 1 97.25 98 ASP A CA 1
ATOM 779 C C . ASP A 1 98 ? -12.594 42.312 -1.188 1 97.25 98 ASP A C 1
ATOM 781 O O . ASP A 1 98 ? -13.609 42.969 -0.95 1 97.25 98 ASP A O 1
ATOM 785 N N . SER A 1 99 ? -12.055 41.406 -0.408 1 97.88 99 SER A N 1
ATOM 786 C CA . SER A 1 99 ? -12.625 41.25 0.92 1 97.88 99 SER A CA 1
ATOM 787 C C . SER A 1 99 ? -12.531 42.531 1.744 1 97.88 99 SER A C 1
ATOM 789 O O . SER A 1 99 ? -11.586 43.281 1.585 1 97.88 99 SER A O 1
ATOM 791 N N . ASP A 1 100 ? -13.438 42.719 2.654 1 97.81 100 ASP A N 1
ATOM 792 C CA . ASP A 1 100 ? -13.422 43.875 3.57 1 97.81 100 ASP A CA 1
ATOM 793 C C . ASP A 1 100 ? -12.531 43.594 4.781 1 97.81 100 ASP A C 1
ATOM 795 O O . ASP A 1 100 ? -12.336 44.469 5.629 1 97.81 100 ASP A O 1
ATOM 799 N N . ILE A 1 101 ? -12.031 42.344 4.867 1 98.19 101 ILE A N 1
ATOM 800 C CA . ILE A 1 101 ? -11.125 41.969 5.945 1 98.19 101 ILE A CA 1
ATOM 801 C C . ILE A 1 101 ? -9.734 42.562 5.684 1 98.19 101 ILE A C 1
ATOM 803 O O . ILE A 1 101 ? -9.055 42.156 4.734 1 98.19 101 ILE A O 1
ATOM 807 N N . ALA A 1 102 ? -9.273 43.469 6.555 1 96.25 102 ALA A N 1
ATOM 808 C CA . ALA A 1 102 ? -8.016 44.188 6.309 1 96.25 102 ALA A CA 1
ATOM 809 C C . ALA A 1 102 ? -6.938 43.719 7.285 1 96.25 102 ALA A C 1
ATOM 811 O O . ALA A 1 102 ? -5.746 43.812 6.98 1 96.25 102 ALA A O 1
ATOM 812 N N . ALA A 1 103 ? -7.359 43.312 8.461 1 97.44 103 ALA A N 1
ATOM 813 C CA . ALA A 1 103 ? -6.438 42.844 9.492 1 97.44 103 ALA A CA 1
ATOM 814 C C . ALA A 1 103 ? -6.941 41.562 10.141 1 97.44 103 ALA A C 1
ATOM 816 O O . ALA A 1 103 ? -8.109 41.188 10 1 97.44 103 ALA A O 1
ATOM 817 N N . VAL A 1 104 ? -6.027 40.875 10.812 1 98.31 104 VAL A N 1
ATOM 818 C CA . VAL A 1 104 ? -6.328 39.594 11.43 1 98.31 104 VAL A CA 1
ATOM 819 C C . VAL A 1 104 ? -7.48 39.75 12.422 1 98.31 104 VAL A C 1
ATOM 821 O O . VAL A 1 104 ? -8.344 38.875 12.523 1 98.31 104 VAL A O 1
ATOM 824 N N . ALA A 1 105 ? -7.516 40.844 13.094 1 97.88 105 ALA A N 1
ATOM 825 C CA . ALA A 1 105 ? -8.555 41.125 14.086 1 97.88 105 ALA A CA 1
ATOM 826 C C . ALA A 1 105 ? -9.938 41.094 13.445 1 97.88 105 ALA A C 1
ATOM 828 O O . ALA A 1 105 ? -10.93 40.75 14.094 1 97.88 105 ALA A O 1
ATOM 829 N N . ASP A 1 106 ? -10.062 41.406 12.148 1 98.31 106 ASP A N 1
ATOM 830 C CA . ASP A 1 106 ? -11.328 41.469 11.422 1 98.31 106 ASP A CA 1
ATOM 831 C C . ASP A 1 106 ? -11.898 40.094 11.195 1 98.31 106 ASP A C 1
ATOM 833 O O . ASP A 1 106 ? -13.062 39.938 10.805 1 98.31 106 ASP A O 1
ATOM 837 N N . LEU A 1 107 ? -11.109 39.062 11.508 1 98.38 107 LEU A N 1
ATOM 838 C CA . LEU A 1 107 ? -11.555 37.688 11.312 1 98.38 107 LEU A CA 1
ATOM 839 C C . LEU A 1 107 ? -12.422 37.219 12.484 1 98.38 107 LEU A C 1
ATOM 841 O O . LEU A 1 107 ? -13.008 36.125 12.438 1 98.38 107 LEU A O 1
ATOM 845 N N . ARG A 1 108 ? -12.484 38.031 13.547 1 98 108 ARG A N 1
ATOM 846 C CA . ARG A 1 108 ? -13.242 37.625 14.727 1 98 108 ARG A CA 1
ATOM 847 C C . ARG A 1 108 ? -14.68 37.281 14.359 1 98 108 ARG A C 1
ATOM 849 O O . ARG A 1 108 ? -15.391 38.094 13.781 1 98 108 ARG A O 1
ATOM 856 N N . GLY A 1 109 ? -15.039 36.031 14.625 1 97.62 109 GLY A N 1
ATOM 857 C CA . GLY A 1 109 ? -16.406 35.562 14.406 1 97.62 109 GLY A CA 1
ATOM 858 C C . GLY A 1 109 ? -16.688 35.219 12.953 1 97.62 109 GLY A C 1
ATOM 859 O O . GLY A 1 109 ? -17.766 34.75 12.625 1 97.62 109 GLY A O 1
ATOM 860 N N . ARG A 1 110 ? -15.719 35.375 12.07 1 98.5 110 ARG A N 1
ATOM 861 C CA . ARG A 1 110 ? -15.875 35.062 10.656 1 98.5 110 ARG A CA 1
ATOM 862 C C . ARG A 1 110 ? -15.609 33.562 10.391 1 98.5 110 ARG A C 1
ATOM 864 O O . ARG A 1 110 ? -15.148 32.844 11.273 1 98.5 110 ARG A O 1
ATOM 871 N N . THR A 1 111 ? -15.977 33.125 9.195 1 98.88 111 THR A N 1
ATOM 872 C CA . THR A 1 111 ? -15.805 31.734 8.812 1 98.88 111 THR A CA 1
ATOM 873 C C . THR A 1 111 ? -14.484 31.531 8.07 1 98.88 111 THR A C 1
ATOM 875 O O . THR A 1 111 ? -14.219 32.188 7.07 1 98.88 111 THR A O 1
ATOM 878 N N . VAL A 1 112 ? -13.68 30.656 8.594 1 98.88 112 VAL A N 1
ATOM 879 C CA . VAL A 1 112 ? -12.398 30.328 7.984 1 98.88 112 VAL A CA 1
ATOM 880 C C . VAL A 1 112 ? -12.422 28.891 7.477 1 98.88 112 VAL A C 1
ATOM 882 O O . VAL A 1 112 ? -12.688 27.953 8.242 1 98.88 112 VAL A O 1
ATOM 885 N N . GLY A 1 113 ? -12.219 28.719 6.156 1 98.88 113 GLY A N 1
ATOM 886 C CA . GLY A 1 113 ? -12.109 27.391 5.57 1 98.88 113 GLY A CA 1
ATOM 887 C C . GLY A 1 113 ? -10.766 26.734 5.82 1 98.88 113 GLY A C 1
ATOM 888 O O . GLY A 1 113 ? -9.719 27.375 5.66 1 98.88 113 GLY A O 1
ATOM 889 N N . THR A 1 114 ? -10.766 25.516 6.25 1 98.75 114 THR A N 1
ATOM 890 C CA . THR A 1 114 ? -9.555 24.734 6.5 1 98.75 114 THR A CA 1
ATOM 891 C C . THR A 1 114 ? -9.602 23.406 5.777 1 98.75 114 THR A C 1
ATOM 893 O O . THR A 1 114 ? -10.633 23.031 5.203 1 98.75 114 THR A O 1
ATOM 896 N N . GLY A 1 115 ? -8.43 22.703 5.738 1 98.31 115 GLY A N 1
ATOM 897 C CA . GLY A 1 115 ? -8.414 21.328 5.27 1 98.31 115 GLY A CA 1
ATOM 898 C C . GLY A 1 115 ? -9.031 20.359 6.254 1 98.31 115 GLY A C 1
ATOM 899 O O . GLY A 1 115 ? -9.891 20.734 7.055 1 98.31 115 GLY A O 1
ATOM 900 N N . ALA A 1 116 ? -8.609 19.109 6.121 1 97.88 116 ALA A N 1
ATOM 901 C CA . ALA A 1 116 ? -9.141 18.062 6.992 1 97.88 116 ALA A CA 1
ATOM 902 C C . ALA A 1 116 ? -8.891 18.406 8.461 1 97.88 116 ALA A C 1
ATOM 904 O O . ALA A 1 116 ? -7.883 19.031 8.805 1 97.88 116 ALA A O 1
ATOM 905 N N . VAL A 1 117 ? -9.75 17.906 9.328 1 97.94 117 VAL A N 1
ATOM 906 C CA . VAL A 1 117 ? -9.773 18.234 10.75 1 97.94 117 VAL A CA 1
ATOM 907 C C . VAL A 1 117 ? -8.445 17.844 11.391 1 97.94 117 VAL A C 1
ATOM 909 O O . VAL A 1 117 ? -8 18.469 12.359 1 97.94 117 VAL A O 1
ATOM 912 N N . ASP A 1 118 ? -7.793 16.844 10.781 1 98.44 118 ASP A N 1
ATOM 913 C CA . ASP A 1 118 ? -6.566 16.312 11.375 1 98.44 118 ASP A CA 1
ATOM 914 C C . ASP A 1 118 ? -5.336 16.797 10.609 1 98.44 118 ASP A C 1
ATOM 916 O O . ASP A 1 118 ? -4.238 16.281 10.797 1 98.44 118 ASP A O 1
ATOM 920 N N . SER A 1 119 ? -5.488 17.781 9.766 1 98.5 119 SER A N 1
ATOM 921 C CA . SER A 1 119 ? -4.355 18.328 9.023 1 98.5 119 SER A CA 1
ATOM 922 C C . SER A 1 119 ? -3.545 19.297 9.883 1 98.5 119 SER A C 1
ATOM 924 O O . SER A 1 119 ? -4.066 20.312 10.344 1 98.5 119 SER A O 1
ATOM 926 N N . PRO A 1 120 ? -2.275 19 10.055 1 98.69 120 PRO A N 1
ATOM 927 C CA . PRO A 1 120 ? -1.44 19.984 10.758 1 98.69 120 PRO A CA 1
ATOM 928 C C . PRO A 1 120 ? -1.336 21.312 10.016 1 98.69 120 PRO A C 1
ATOM 930 O O . PRO A 1 120 ? -1.596 22.359 10.602 1 98.69 120 PRO A O 1
ATOM 933 N N . GLN A 1 121 ? -1.117 21.297 8.75 1 98.5 121 GLN A N 1
ATOM 934 C CA . GLN A 1 121 ? -0.778 22.484 7.977 1 98.5 121 GLN A CA 1
ATOM 935 C C . GLN A 1 121 ? -2.027 23.297 7.629 1 98.5 121 GLN A C 1
ATOM 937 O O . GLN A 1 121 ? -1.963 24.516 7.469 1 98.5 121 GLN A O 1
ATOM 942 N N . ALA A 1 122 ? -3.119 22.594 7.512 1 98.56 122 ALA A N 1
ATOM 943 C CA . ALA A 1 122 ? -4.266 23.312 6.961 1 98.56 122 ALA A CA 1
ATOM 944 C C . ALA A 1 122 ? -5.312 23.578 8.039 1 98.56 122 ALA A C 1
ATOM 946 O O . ALA A 1 122 ? -6.258 24.344 7.82 1 98.56 122 ALA A O 1
ATOM 947 N N . THR A 1 123 ? -5.164 23 9.203 1 98.62 123 THR A N 1
ATOM 948 C CA . THR A 1 123 ? -6.211 23.156 10.211 1 98.62 123 THR A CA 1
ATOM 949 C C . THR A 1 123 ? -5.602 23.453 11.578 1 98.62 123 THR A C 1
ATOM 951 O O . THR A 1 123 ? -5.754 24.547 12.117 1 98.62 123 THR A O 1
ATOM 954 N N . LEU A 1 124 ? -4.77 22.547 12.133 1 98.81 124 LEU A N 1
ATOM 955 C CA . LEU A 1 124 ? -4.355 22.625 13.531 1 98.81 124 LEU A CA 1
ATOM 956 C C . LEU A 1 124 ? -3.436 23.812 13.766 1 98.81 124 LEU A C 1
ATOM 958 O O . LEU A 1 124 ? -3.652 24.594 14.695 1 98.81 124 LEU A O 1
ATOM 962 N N . LEU A 1 125 ? -2.459 23.984 12.922 1 98.88 125 LEU A N 1
ATOM 963 C CA . LEU A 1 125 ? -1.453 25.031 13.117 1 98.88 125 LEU A CA 1
ATOM 964 C C . LEU A 1 125 ? -2.035 26.406 12.836 1 98.88 125 LEU A C 1
ATOM 966 O O . LEU A 1 125 ? -1.891 27.328 13.648 1 98.88 125 LEU A O 1
ATOM 970 N N . PRO A 1 126 ? -2.711 26.609 11.711 1 98.75 126 PRO A N 1
ATOM 971 C CA . PRO A 1 126 ? -3.207 27.953 11.461 1 98.75 126 PRO A CA 1
ATOM 972 C C . PRO A 1 126 ? -4.301 28.375 12.445 1 98.75 126 PRO A C 1
ATOM 974 O O . PRO A 1 126 ? -4.383 29.547 12.812 1 98.75 126 PRO A O 1
ATOM 977 N N . LEU A 1 127 ? -5.164 27.469 12.883 1 98.62 127 LEU A N 1
ATOM 978 C CA . LEU A 1 127 ? -6.164 27.844 13.875 1 98.62 127 LEU A CA 1
ATOM 979 C C . LEU A 1 127 ? -5.504 28.188 15.211 1 98.62 127 LEU A C 1
ATOM 981 O O . LEU A 1 127 ? -5.938 29.109 15.898 1 98.62 127 LEU A O 1
ATOM 985 N N . HIS A 1 128 ? -4.492 27.438 15.562 1 98.69 128 HIS A N 1
ATOM 986 C CA . HIS A 1 128 ? -3.717 27.766 16.75 1 98.69 128 HIS A CA 1
ATOM 987 C C . HIS A 1 128 ? -3.08 29.141 16.641 1 98.69 128 HIS A C 1
ATOM 989 O O . HIS A 1 128 ? -3.098 29.922 17.594 1 98.69 128 HIS A O 1
ATOM 995 N N . HIS A 1 129 ? -2.52 29.406 15.492 1 98.5 129 HIS A N 1
ATOM 996 C CA . HIS A 1 129 ? -1.894 30.688 15.234 1 98.5 129 HIS A CA 1
ATOM 997 C C . HIS A 1 129 ? -2.887 31.828 15.422 1 98.5 129 HIS A C 1
ATOM 999 O O . HIS A 1 129 ? -2.578 32.812 16.078 1 98.5 129 HIS A O 1
ATOM 1005 N N . LEU A 1 130 ? -4.105 31.703 14.875 1 98.56 130 LEU A N 1
ATOM 1006 C CA . LEU A 1 130 ? -5.133 32.719 15.008 1 98.56 130 LEU A CA 1
ATOM 1007 C C . LEU A 1 130 ? -5.535 32.906 16.469 1 98.56 130 LEU A C 1
ATOM 1009 O O . LEU A 1 130 ? -5.723 34.031 16.938 1 98.56 130 LEU A O 1
ATOM 1013 N N . ARG A 1 131 ? -5.617 31.812 17.188 1 97.75 131 ARG A N 1
ATOM 1014 C CA . ARG A 1 131 ? -5.945 31.891 18.609 1 97.75 131 ARG A CA 1
ATOM 1015 C C . ARG A 1 131 ? -4.859 32.656 19.375 1 97.75 131 ARG A C 1
ATOM 1017 O O . ARG A 1 131 ? -5.16 33.438 20.281 1 97.75 131 ARG A O 1
ATOM 1024 N N . GLU A 1 132 ? -3.635 32.375 19.031 1 97.56 132 GLU A N 1
ATOM 1025 C CA . GLU A 1 132 ? -2.516 33.031 19.688 1 97.56 132 GLU A CA 1
ATOM 1026 C C . GLU A 1 132 ? -2.533 34.531 19.438 1 97.56 132 GLU A C 1
ATOM 1028 O O . GLU A 1 132 ? -2.055 35.312 20.266 1 97.56 132 GLU A O 1
ATOM 1033 N N . LEU A 1 133 ? -3.104 34.875 18.312 1 97.62 133 LEU A N 1
ATOM 1034 C CA . LEU A 1 133 ? -3.229 36.281 17.984 1 97.62 133 LEU A CA 1
ATOM 1035 C C . LEU A 1 133 ? -4.48 36.906 18.609 1 97.62 133 LEU A C 1
ATOM 1037 O O . LEU A 1 133 ? -4.793 38.062 18.391 1 97.62 133 LEU A O 1
ATOM 1041 N N . GLY A 1 134 ? -5.242 36.062 19.312 1 97 134 GLY A N 1
ATOM 1042 C CA . GLY A 1 134 ? -6.391 36.562 20.062 1 97 134 GLY A CA 1
ATOM 1043 C C . GLY A 1 134 ? -7.664 36.594 19.234 1 97 134 GLY A C 1
ATOM 1044 O O . GLY A 1 134 ? -8.586 37.344 19.547 1 97 134 GLY A O 1
ATOM 1045 N N . VAL A 1 135 ? -7.699 35.812 18.188 1 97.62 135 VAL A N 1
ATOM 1046 C CA . VAL A 1 135 ? -8.844 35.875 17.281 1 97.62 135 VAL A CA 1
ATOM 1047 C C . VAL A 1 135 ? -9.562 34.531 17.266 1 97.62 135 VAL A C 1
ATOM 1049 O O . VAL A 1 135 ? -8.969 33.5 16.922 1 97.62 135 VAL A O 1
ATOM 1052 N N . GLU A 1 136 ? -10.789 34.562 17.672 1 96.56 136 GLU A N 1
ATOM 1053 C CA . GLU A 1 136 ? -11.641 33.375 17.594 1 96.56 136 GLU A CA 1
ATOM 1054 C C . GLU A 1 136 ? -12.453 33.375 16.297 1 96.56 136 GLU A C 1
ATOM 1056 O O . GLU A 1 136 ? -13.141 34.344 15.992 1 96.56 136 GLU A O 1
ATOM 1061 N N . VAL A 1 137 ? -12.312 32.281 15.562 1 98.56 137 VAL A N 1
ATOM 1062 C CA . VAL A 1 137 ? -12.992 32.188 14.273 1 98.56 137 VAL A CA 1
ATOM 1063 C C . VAL A 1 137 ? -13.93 30.984 14.266 1 98.56 137 VAL A C 1
ATOM 1065 O O . VAL A 1 137 ? -13.914 30.156 15.188 1 98.56 137 VAL A O 1
ATOM 1068 N N . LYS A 1 138 ? -14.844 30.922 13.297 1 98.56 138 LYS A N 1
ATOM 1069 C CA . LYS A 1 138 ? -15.633 29.734 12.992 1 98.56 138 LYS A CA 1
ATOM 1070 C C . LYS A 1 138 ? -14.961 28.891 11.906 1 98.56 138 LYS A C 1
ATOM 1072 O O . LYS A 1 138 ? -14.922 29.281 10.742 1 98.56 138 LYS A O 1
ATOM 1077 N N . ALA A 1 139 ? -14.469 27.797 12.336 1 98.38 139 ALA A N 1
ATOM 1078 C CA . ALA A 1 139 ? -13.758 26.953 11.383 1 98.38 139 ALA A CA 1
ATOM 1079 C C . ALA A 1 139 ? -14.734 26.109 10.57 1 98.38 139 ALA A C 1
ATOM 1081 O O . ALA A 1 139 ? -15.625 25.469 11.133 1 98.38 139 ALA A O 1
ATOM 1082 N N . ARG A 1 140 ? -14.625 26.125 9.273 1 98.62 140 ARG A N 1
ATOM 1083 C CA . ARG A 1 140 ? -15.289 25.188 8.383 1 98.62 140 ARG A CA 1
ATOM 1084 C C . ARG A 1 140 ? -14.297 24.172 7.82 1 98.62 140 ARG A C 1
ATOM 1086 O O . ARG A 1 140 ? -13.539 24.484 6.902 1 98.62 140 ARG A O 1
ATOM 1093 N N . HIS A 1 141 ? -14.359 22.938 8.281 1 98.06 141 HIS A N 1
ATOM 1094 C CA . HIS A 1 141 ? -13.445 21.891 7.852 1 98.06 141 HIS A CA 1
ATOM 1095 C C . HIS A 1 141 ? -13.914 21.25 6.547 1 98.06 141 HIS A C 1
ATOM 1097 O O . HIS A 1 141 ? -15.086 20.891 6.41 1 98.06 141 HIS A O 1
ATOM 1103 N N . PHE A 1 142 ? -13.023 21.141 5.645 1 98.38 142 PHE A N 1
ATOM 1104 C CA . PHE A 1 142 ? -13.25 20.312 4.473 1 98.38 142 PHE A CA 1
ATOM 1105 C C . PHE A 1 142 ? -12.547 18.969 4.621 1 98.38 142 PHE A C 1
ATOM 1107 O O . PHE A 1 142 ? -11.391 18.812 4.227 1 98.38 142 PHE A O 1
ATOM 1114 N N . ASP A 1 143 ? -13.289 18 5.098 1 97.12 143 ASP A N 1
ATOM 1115 C CA . ASP A 1 143 ? -12.75 16.766 5.629 1 97.12 143 ASP A CA 1
ATOM 1116 C C . ASP A 1 143 ? -12.594 15.711 4.523 1 97.12 143 ASP A C 1
ATOM 1118 O O . ASP A 1 143 ? -13.234 14.664 4.562 1 97.12 143 ASP A O 1
ATOM 1122 N N . VAL A 1 144 ? -11.672 15.961 3.658 1 95.25 144 VAL A N 1
ATOM 1123 C CA . VAL A 1 144 ? -11.273 14.984 2.648 1 95.25 144 VAL A CA 1
ATOM 1124 C C . VAL A 1 144 ? -10.023 14.234 3.113 1 95.25 144 VAL A C 1
ATOM 1126 O O . VAL A 1 144 ? -8.992 14.852 3.395 1 95.25 144 VAL A O 1
ATOM 1129 N N . GLY A 1 145 ? -10.172 12.953 3.23 1 95.31 145 GLY A N 1
ATOM 1130 C CA . GLY A 1 145 ? -9.031 12.133 3.588 1 95.31 145 GLY A CA 1
ATOM 1131 C C . GLY A 1 145 ? -8.703 12.172 5.07 1 95.31 145 GLY A C 1
ATOM 1132 O O . GLY A 1 145 ? -7.539 12.25 5.453 1 95.31 145 GLY A O 1
ATOM 1133 N N . VAL A 1 146 ? -9.719 12.195 5.938 1 96.44 146 VAL A N 1
ATOM 1134 C CA . VAL A 1 146 ? -9.484 12.094 7.375 1 96.44 146 VAL A CA 1
ATOM 1135 C C . VAL A 1 146 ? -8.688 10.836 7.688 1 96.44 146 VAL A C 1
ATOM 1137 O O . VAL A 1 146 ? -8.953 9.766 7.129 1 96.44 146 VAL A O 1
ATOM 1140 N N . GLY A 1 147 ? -7.684 10.961 8.586 1 97.44 147 GLY A N 1
ATOM 1141 C CA . GLY A 1 147 ? -6.742 9.891 8.883 1 97.44 147 GLY A CA 1
ATOM 1142 C C . GLY A 1 147 ? -5.426 10.039 8.141 1 97.44 147 GLY A C 1
ATOM 1143 O O . GLY A 1 147 ? -4.434 9.406 8.5 1 97.44 147 GLY A O 1
ATOM 1144 N N . LEU A 1 148 ? -5.441 10.875 7.086 1 98.38 148 LEU A N 1
ATOM 1145 C CA . LEU A 1 148 ? -4.25 11.047 6.266 1 98.38 148 LEU A CA 1
ATOM 1146 C C . LEU A 1 148 ? -3.518 12.328 6.637 1 98.38 148 LEU A C 1
ATOM 1148 O O . LEU A 1 148 ? -2.576 12.734 5.949 1 98.38 148 LEU A O 1
ATOM 1152 N N . HIS A 1 149 ? -3.971 13.016 7.648 1 98.44 149 HIS A N 1
ATOM 1153 C CA . HIS A 1 149 ? -3.303 14.148 8.273 1 98.44 149 HIS A CA 1
ATOM 1154 C C . HIS A 1 149 ? -2.998 15.242 7.258 1 98.44 149 HIS A C 1
ATOM 1156 O O . HIS A 1 149 ? -1.913 15.828 7.273 1 98.44 149 HIS A O 1
ATOM 1162 N N . GLY A 1 150 ? -3.932 15.383 6.262 1 97.19 150 GLY A N 1
ATOM 1163 C CA . GLY A 1 150 ? -3.789 16.469 5.297 1 97.19 150 GLY A CA 1
ATOM 1164 C C . GLY A 1 150 ? -2.92 16.094 4.109 1 97.19 150 GLY A C 1
ATOM 1165 O O . GLY A 1 150 ? -2.689 16.906 3.219 1 97.19 150 GLY A O 1
ATOM 1166 N N . ASP A 1 151 ? -2.377 14.844 4.082 1 95.5 151 ASP A N 1
ATOM 1167 C CA . ASP A 1 151 ? -1.564 14.422 2.947 1 95.5 151 ASP A CA 1
ATOM 1168 C C . ASP A 1 151 ? -2.4 14.352 1.671 1 95.5 151 ASP A C 1
ATOM 1170 O O . ASP A 1 151 ? -1.873 14.508 0.568 1 95.5 151 ASP A O 1
ATOM 1174 N N . HIS A 1 152 ? -3.654 14.086 1.794 1 92.38 152 HIS A N 1
ATOM 1175 C CA . HIS A 1 152 ? -4.578 14.312 0.688 1 92.38 152 HIS A CA 1
ATOM 1176 C C . HIS A 1 152 ? -4.977 15.781 0.595 1 92.38 152 HIS A C 1
ATOM 1178 O O . HIS A 1 152 ? -5.715 16.281 1.445 1 92.38 152 HIS A O 1
ATOM 1184 N N . VAL A 1 153 ? -4.594 16.453 -0.477 1 91.62 153 VAL A N 1
ATOM 1185 C CA . VAL A 1 153 ? -4.68 17.906 -0.547 1 91.62 153 VAL A CA 1
ATOM 1186 C C . VAL A 1 153 ? -6.109 18.328 -0.879 1 91.62 153 VAL A C 1
ATOM 1188 O O . VAL A 1 153 ? -6.426 19.516 -0.909 1 91.62 153 VAL A O 1
ATOM 1191 N N . GLY A 1 154 ? -7.016 17.406 -1.049 1 93.25 154 GLY A N 1
ATOM 1192 C CA . GLY A 1 154 ? -8.383 17.703 -1.441 1 93.25 154 GLY A CA 1
ATOM 1193 C C . GLY A 1 154 ? -9.094 18.656 -0.495 1 93.25 154 GLY A C 1
ATOM 1194 O O . GLY A 1 154 ? -9.828 19.531 -0.933 1 93.25 154 GLY A O 1
ATOM 1195 N N . GLY A 1 155 ? -8.875 18.484 0.788 1 96.5 155 GLY A N 1
ATOM 1196 C CA . GLY A 1 155 ? -9.492 19.375 1.754 1 96.5 155 GLY A CA 1
ATOM 1197 C C . GLY A 1 155 ? -9.016 20.812 1.624 1 96.5 155 GLY A C 1
ATOM 1198 O O . GLY A 1 155 ? -9.828 21.75 1.634 1 96.5 155 GLY A O 1
ATOM 1199 N N . GLU A 1 156 ? -7.785 20.984 1.503 1 97.31 156 GLU A N 1
ATOM 1200 C CA . GLU A 1 156 ? -7.211 22.312 1.311 1 97.31 156 GLU A CA 1
ATOM 1201 C C . GLU A 1 156 ? -7.695 22.938 0.006 1 97.31 156 GLU A C 1
ATOM 1203 O O . GLU A 1 156 ? -7.992 24.141 -0.042 1 97.31 156 GLU A O 1
ATOM 1208 N N . ARG A 1 157 ? -7.746 22.141 -1.03 1 97.5 157 ARG A N 1
ATOM 1209 C CA . ARG A 1 157 ? -8.227 22.594 -2.332 1 97.5 157 ARG A CA 1
ATOM 1210 C C . ARG A 1 157 ? -9.68 23.047 -2.252 1 97.5 157 ARG A C 1
ATOM 1212 O O . ARG A 1 157 ? -10.039 24.094 -2.807 1 97.5 157 ARG A O 1
ATOM 1219 N N . ASP A 1 158 ? -10.453 22.312 -1.528 1 98.25 158 ASP A N 1
ATOM 1220 C CA . ASP A 1 158 ? -11.859 22.656 -1.376 1 98.25 158 ASP A CA 1
ATOM 1221 C C . ASP A 1 158 ? -12.031 23.938 -0.554 1 98.25 158 ASP A C 1
ATOM 1223 O O . ASP A 1 158 ? -12.922 24.734 -0.827 1 98.25 158 ASP A O 1
ATOM 1227 N N . ALA A 1 159 ? -11.219 24.094 0.43 1 98.62 159 ALA A N 1
ATOM 1228 C CA . ALA A 1 159 ? -11.242 25.328 1.206 1 98.62 159 ALA A CA 1
ATOM 1229 C C . ALA A 1 159 ? -10.922 26.531 0.326 1 98.62 159 ALA A C 1
ATOM 1231 O O . ALA A 1 159 ? -11.578 27.578 0.42 1 98.62 159 ALA A O 1
ATOM 1232 N N . ALA A 1 160 ? -9.938 26.391 -0.528 1 98.12 160 ALA A N 1
ATOM 1233 C CA . ALA A 1 160 ? -9.555 27.438 -1.459 1 98.12 160 ALA A CA 1
ATOM 1234 C C . ALA A 1 160 ? -10.695 27.766 -2.414 1 98.12 160 ALA A C 1
ATOM 1236 O O . ALA A 1 160 ? -10.984 28.953 -2.664 1 98.12 160 ALA A O 1
ATOM 1237 N N . ARG A 1 161 ? -11.352 26.75 -2.922 1 98.19 161 ARG A N 1
ATOM 1238 C CA . ARG A 1 161 ? -12.484 26.953 -3.818 1 98.19 161 ARG A CA 1
ATOM 1239 C C . ARG A 1 161 ? -13.617 27.688 -3.109 1 98.19 161 ARG A C 1
ATOM 1241 O O . ARG A 1 161 ? -14.242 28.578 -3.689 1 98.19 161 ARG A O 1
ATOM 1248 N N . ALA A 1 162 ? -13.867 27.266 -1.912 1 98.69 162 ALA A N 1
ATOM 1249 C CA . ALA A 1 162 ? -14.93 27.891 -1.125 1 98.69 162 ALA A CA 1
ATOM 1250 C C . ALA A 1 162 ? -14.633 29.359 -0.889 1 98.69 162 ALA A C 1
ATOM 1252 O O . ALA A 1 162 ? -15.555 30.188 -0.855 1 98.69 162 ALA A O 1
ATOM 1253 N N . LEU A 1 163 ? -13.367 29.719 -0.705 1 98.62 163 LEU A N 1
ATOM 1254 C CA . LEU A 1 163 ? -12.961 31.109 -0.527 1 98.62 163 LEU A CA 1
ATOM 1255 C C . LEU A 1 163 ? -13.312 31.938 -1.759 1 98.62 163 LEU A C 1
ATOM 1257 O O . LEU A 1 163 ? -13.945 33 -1.646 1 98.62 163 LEU A O 1
ATOM 1261 N N . ILE A 1 164 ? -12.961 31.422 -2.896 1 97.94 164 ILE A N 1
ATOM 1262 C CA . ILE A 1 164 ? -13.172 32.156 -4.148 1 97.94 164 ILE A CA 1
ATOM 1263 C C . ILE A 1 164 ? -14.672 32.281 -4.414 1 97.94 164 ILE A C 1
ATOM 1265 O O . ILE A 1 164 ? -15.133 33.312 -4.914 1 97.94 164 ILE A O 1
ATOM 1269 N N . ALA A 1 165 ? -15.422 31.297 -4.031 1 97.88 165 ALA A N 1
ATOM 1270 C CA . ALA A 1 165 ? -16.859 31.281 -4.238 1 97.88 165 ALA A CA 1
ATOM 1271 C C . ALA A 1 165 ? -17.578 32.188 -3.225 1 97.88 165 ALA A C 1
ATOM 1273 O O . ALA A 1 165 ? -18.781 32.406 -3.326 1 97.88 165 ALA A O 1
ATOM 1274 N N . GLY A 1 166 ? -16.875 32.594 -2.203 1 97.81 166 GLY A N 1
ATOM 1275 C CA . GLY A 1 166 ? -17.469 33.5 -1.202 1 97.81 166 GLY A CA 1
ATOM 1276 C C . GLY A 1 166 ? -18.219 32.75 -0.118 1 97.81 166 GLY A C 1
ATOM 1277 O O . GLY A 1 166 ? -19.047 33.312 0.588 1 97.81 166 GLY A O 1
ATOM 1278 N N . GLU A 1 167 ? -17.922 31.469 -0.01 1 98.62 167 GLU A N 1
ATOM 1279 C CA . GLU A 1 167 ? -18.609 30.641 0.971 1 98.62 167 GLU A CA 1
ATOM 1280 C C . GLU A 1 167 ? -17.938 30.734 2.34 1 98.62 167 GLU A C 1
ATOM 1282 O O . GLU A 1 167 ? -18.547 30.391 3.357 1 98.62 167 GLU A O 1
ATOM 1287 N N . VAL A 1 168 ? -16.703 31.094 2.357 1 98.88 168 VAL A N 1
ATOM 1288 C CA . VAL A 1 168 ? -15.953 31.375 3.58 1 98.88 168 VAL A CA 1
ATOM 1289 C C . VAL A 1 168 ? -15.25 32.719 3.465 1 98.88 168 VAL A C 1
ATOM 1291 O O . VAL A 1 168 ? -15.07 33.25 2.361 1 98.88 168 VAL A O 1
ATOM 1294 N N . ASP A 1 169 ? -14.859 33.25 4.586 1 98.88 169 ASP A N 1
ATOM 1295 C CA . ASP A 1 169 ? -14.289 34.594 4.617 1 98.88 169 ASP A CA 1
ATOM 1296 C C . ASP A 1 169 ? -12.773 34.531 4.426 1 98.88 169 ASP A C 1
ATOM 1298 O O . ASP A 1 169 ? -12.172 35.5 3.947 1 98.88 169 ASP A O 1
ATOM 1302 N N . ALA A 1 170 ? -12.172 33.469 4.82 1 98.88 170 ALA A N 1
ATOM 1303 C CA . ALA A 1 170 ? -10.742 33.219 4.699 1 98.88 170 ALA A CA 1
ATOM 1304 C C . ALA A 1 170 ? -10.477 31.719 4.527 1 98.88 170 ALA A C 1
ATOM 1306 O O . ALA A 1 170 ? -11.359 30.891 4.75 1 98.88 170 ALA A O 1
ATOM 1307 N N . ALA A 1 171 ? -9.266 31.391 4.078 1 98.81 171 ALA A N 1
ATOM 1308 C CA . ALA A 1 171 ? -8.852 29.984 3.943 1 98.81 171 ALA A CA 1
ATOM 1309 C C . ALA A 1 171 ? -7.402 29.812 4.391 1 98.81 171 ALA A C 1
ATOM 1311 O O . ALA A 1 171 ? -6.574 30.703 4.215 1 98.81 171 ALA A O 1
ATOM 1312 N N . CYS A 1 172 ? -7.129 28.719 4.965 1 98.69 172 CYS A N 1
ATOM 1313 C CA . CYS A 1 172 ? -5.773 28.328 5.336 1 98.69 172 CYS A CA 1
ATOM 1314 C C . CYS A 1 172 ? -5.137 27.469 4.254 1 98.69 172 CYS A C 1
ATOM 1316 O O . CYS A 1 172 ? -5.699 26.438 3.863 1 98.69 172 CYS A O 1
ATOM 1318 N N . VAL A 1 173 ? -3.941 27.812 3.811 1 97.69 173 VAL A N 1
ATOM 1319 C CA . VAL A 1 173 ? -3.297 27.094 2.715 1 97.69 173 VAL A CA 1
ATOM 1320 C C . VAL A 1 173 ? -1.793 27.016 2.963 1 97.69 173 VAL A C 1
ATOM 1322 O O . VAL A 1 173 ? -1.142 28.031 3.207 1 97.69 173 VAL A O 1
ATOM 1325 N N . LEU A 1 174 ? -1.301 25.766 2.922 1 97.69 174 LEU A N 1
ATOM 1326 C CA . LEU A 1 174 ? 0.15 25.625 2.922 1 97.69 174 LEU A CA 1
ATOM 1327 C C . LEU A 1 174 ? 0.78 26.422 1.787 1 97.69 174 LEU A C 1
ATOM 1329 O O . LEU A 1 174 ? 0.269 26.422 0.665 1 97.69 174 LEU A O 1
ATOM 1333 N N . ASP A 1 175 ? 1.856 27.062 2.123 1 93.44 175 ASP A N 1
ATOM 1334 C CA . ASP A 1 175 ? 2.469 27.969 1.161 1 93.44 175 ASP A CA 1
ATOM 1335 C C . ASP A 1 175 ? 2.736 27.266 -0.168 1 93.44 175 ASP A C 1
ATOM 1337 O O . ASP A 1 175 ? 2.383 27.781 -1.23 1 93.44 175 ASP A O 1
ATOM 1341 N N . GLY A 1 176 ? 3.348 26.047 -0.135 1 90.94 176 GLY A N 1
ATOM 1342 C CA . GLY A 1 176 ? 3.584 25.281 -1.35 1 90.94 176 GLY A CA 1
ATOM 1343 C C . GLY A 1 176 ? 2.312 24.969 -2.111 1 90.94 176 GLY A C 1
ATOM 1344 O O . GLY A 1 176 ? 2.299 24.984 -3.344 1 90.94 176 GLY A O 1
ATOM 1345 N N . ASN A 1 177 ? 1.284 24.719 -1.441 1 93.56 177 ASN A N 1
ATOM 1346 C CA . ASN A 1 177 ? 0.007 24.422 -2.078 1 93.56 177 ASN A CA 1
ATOM 1347 C C . ASN A 1 177 ? -0.637 25.672 -2.666 1 93.56 177 ASN A C 1
ATOM 1349 O O . ASN A 1 177 ? -1.365 25.594 -3.656 1 93.56 177 ASN A O 1
ATOM 1353 N N . HIS A 1 178 ? -0.434 26.812 -2.023 1 91.25 178 HIS A N 1
ATOM 1354 C CA . HIS A 1 178 ? -0.923 28.062 -2.586 1 91.25 178 HIS A CA 1
ATOM 1355 C C . HIS A 1 178 ? -0.416 28.266 -4.008 1 91.25 178 HIS A C 1
ATOM 1357 O O . HIS A 1 178 ? -1.191 28.594 -4.906 1 91.25 178 HIS A O 1
ATOM 1363 N N . LEU A 1 179 ? 0.85 28.031 -4.191 1 88.56 179 LEU A N 1
ATOM 1364 C CA . LEU A 1 179 ? 1.461 28.141 -5.512 1 88.56 179 LEU A CA 1
ATOM 1365 C C . LEU A 1 179 ? 0.86 27.109 -6.469 1 88.56 179 LEU A C 1
ATOM 1367 O O . LEU A 1 179 ? 0.556 27.438 -7.617 1 88.56 179 LEU A O 1
ATOM 1371 N N . LEU A 1 180 ? 0.663 25.922 -5.957 1 91.88 180 LEU A N 1
ATOM 1372 C CA . LEU A 1 180 ? 0.081 24.859 -6.754 1 91.88 180 LEU A CA 1
ATOM 1373 C C . LEU A 1 180 ? -1.335 25.203 -7.195 1 91.88 180 LEU A C 1
ATOM 1375 O O . LEU A 1 180 ? -1.685 25.047 -8.367 1 91.88 180 LEU A O 1
ATOM 1379 N N . PHE A 1 181 ? -2.139 25.703 -6.305 1 94.69 181 PHE A N 1
ATOM 1380 C CA . PHE A 1 181 ? -3.531 26.047 -6.578 1 94.69 181 PHE A CA 1
ATOM 1381 C C . PHE A 1 181 ? -3.625 27.203 -7.551 1 94.69 181 PHE A C 1
ATOM 1383 O O . PHE A 1 181 ? -4.562 27.281 -8.352 1 94.69 181 PHE A O 1
ATOM 1390 N N . THR A 1 182 ? -2.674 28.094 -7.477 1 91.75 182 THR A N 1
ATOM 1391 C CA . THR A 1 182 ? -2.611 29.188 -8.43 1 91.75 182 THR A CA 1
ATOM 1392 C C . THR A 1 182 ? -2.311 28.672 -9.836 1 91.75 182 THR A C 1
ATOM 1394 O O . THR A 1 182 ? -2.992 29.031 -10.797 1 91.75 182 THR A O 1
ATOM 1397 N N . LYS A 1 183 ? -1.388 27.781 -9.953 1 93.06 183 LYS A N 1
ATOM 1398 C CA . LYS A 1 183 ? -1.005 27.188 -11.234 1 93.06 183 LYS A CA 1
ATOM 1399 C C . LYS A 1 183 ? -2.16 26.406 -11.844 1 93.06 183 LYS A C 1
ATOM 1401 O O . LYS A 1 183 ? -2.332 26.391 -13.062 1 93.06 183 LYS A O 1
ATOM 1406 N N . GLU A 1 184 ? -2.992 25.828 -10.953 1 94.12 184 GLU A N 1
ATOM 1407 C CA . GLU A 1 184 ? -4.113 25 -11.398 1 94.12 184 GLU A CA 1
ATOM 1408 C C . GLU A 1 184 ? -5.332 25.859 -11.719 1 94.12 184 GLU A C 1
ATOM 1410 O O . GLU A 1 184 ? -6.301 25.375 -12.312 1 94.12 184 GLU A O 1
ATOM 1415 N N . GLY A 1 185 ? -5.316 27.094 -11.266 1 93.81 185 GLY A N 1
ATOM 1416 C CA . GLY A 1 185 ? -6.434 27.984 -11.516 1 93.81 185 GLY A CA 1
ATOM 1417 C C . GLY A 1 185 ? -7.496 27.938 -10.438 1 93.81 185 GLY A C 1
ATOM 1418 O O . GLY A 1 185 ? -8.539 28.594 -10.555 1 93.81 185 GLY A O 1
ATOM 1419 N N . VAL A 1 186 ? -7.215 27.172 -9.438 1 94.75 186 VAL A N 1
ATOM 1420 C CA . VAL A 1 186 ? -8.125 27.141 -8.297 1 94.75 186 VAL A CA 1
ATOM 1421 C C . VAL A 1 186 ? -8.148 28.5 -7.602 1 94.75 186 VAL A C 1
ATOM 1423 O O . VAL A 1 186 ? -9.211 28.969 -7.191 1 94.75 186 VAL A O 1
ATOM 1426 N N . LEU A 1 187 ? -6.961 29.109 -7.457 1 95.69 187 LEU A N 1
ATOM 1427 C CA . LEU A 1 187 ? -6.773 30.469 -6.973 1 95.69 187 LEU A CA 1
ATOM 1428 C C . LEU A 1 187 ? -6.23 31.359 -8.078 1 95.69 187 LEU A C 1
ATOM 1430 O O . LEU A 1 187 ? -5.012 31.5 -8.227 1 95.69 187 LEU A O 1
ATOM 1434 N N . PRO A 1 188 ? -7.152 31.938 -8.789 1 94.56 188 PRO A N 1
ATOM 1435 C CA . PRO A 1 188 ? -6.664 32.812 -9.867 1 94.56 188 PRO A CA 1
ATOM 1436 C C . PRO A 1 188 ? -5.715 33.906 -9.359 1 94.56 188 PRO A C 1
ATOM 1438 O O . PRO A 1 188 ? -5.902 34.406 -8.266 1 94.56 188 PRO A O 1
ATOM 1441 N N . SER A 1 189 ? -4.793 34.25 -10.234 1 91.56 189 SER A N 1
ATOM 1442 C CA . SER A 1 189 ? -3.822 35.281 -9.867 1 91.56 189 SER A CA 1
ATOM 1443 C C . SER A 1 189 ? -4.516 36.594 -9.469 1 91.56 189 SER A C 1
ATOM 1445 O O . SER A 1 189 ? -5.434 37.031 -10.148 1 91.56 189 SER A O 1
ATOM 1447 N N . GLY A 1 190 ? -4.164 37.062 -8.336 1 93.19 190 GLY A N 1
ATOM 1448 C CA . GLY A 1 190 ? -4.668 38.344 -7.887 1 93.19 190 GLY A CA 1
ATOM 1449 C C . GLY A 1 190 ? -6.012 38.25 -7.184 1 93.19 190 GLY A C 1
ATOM 1450 O O . GLY A 1 190 ? -6.551 39.25 -6.719 1 93.19 190 GLY A O 1
ATOM 1451 N N . SER A 1 191 ? -6.473 37.094 -7.059 1 96.25 191 SER A N 1
ATOM 1452 C CA . SER A 1 191 ? -7.816 36.938 -6.512 1 96.25 191 SER A CA 1
ATOM 1453 C C . SER A 1 191 ? -7.793 36.875 -4.984 1 96.25 191 SER A C 1
ATOM 1455 O O . SER A 1 191 ? -8.836 37 -4.34 1 96.25 191 SER A O 1
ATOM 1457 N N . THR A 1 192 ? -6.602 36.719 -4.441 1 96.88 192 THR A N 1
ATOM 1458 C CA . THR A 1 192 ? -6.508 36.625 -2.99 1 96.88 192 THR A CA 1
ATOM 1459 C C . THR A 1 192 ? -5.41 37.531 -2.449 1 96.88 192 THR A C 1
ATOM 1461 O O . THR A 1 192 ? -4.582 38.031 -3.211 1 96.88 192 THR A O 1
ATOM 1464 N N . ARG A 1 193 ? -5.523 37.812 -1.176 1 96.25 193 ARG A N 1
ATOM 1465 C CA . ARG A 1 193 ? -4.512 38.531 -0.412 1 96.25 193 ARG A CA 1
ATOM 1466 C C . ARG A 1 193 ? -4.109 37.75 0.838 1 96.25 193 ARG A C 1
ATOM 1468 O O . ARG A 1 193 ? -4.957 37.156 1.494 1 96.25 193 ARG A O 1
ATOM 1475 N N . LEU A 1 194 ? -2.805 37.938 1.15 1 96.56 194 LEU A N 1
ATOM 1476 C CA . LEU A 1 194 ? -2.285 37.312 2.369 1 96.56 194 LEU A CA 1
ATOM 1477 C C . LEU A 1 194 ? -2.666 38.125 3.596 1 96.56 194 LEU A C 1
ATOM 1479 O O . LEU A 1 194 ? -2.428 39.344 3.635 1 96.56 194 LEU A O 1
ATOM 1483 N N . LEU A 1 195 ? -3.262 37.5 4.512 1 98 195 LEU A N 1
ATOM 1484 C CA . LEU A 1 195 ? -3.623 38.219 5.742 1 98 195 LEU A CA 1
ATOM 1485 C C . LEU A 1 195 ? -2.562 38 6.816 1 98 195 LEU A C 1
ATOM 1487 O O . LEU A 1 195 ? -2.137 38.969 7.469 1 98 195 LEU A O 1
ATOM 1491 N N . THR A 1 196 ? -2.123 36.75 7.078 1 98 196 THR A N 1
ATOM 1492 C CA . THR A 1 196 ? -1.094 36.406 8.047 1 98 196 THR A CA 1
ATOM 1493 C C . THR A 1 196 ? -0.516 35.031 7.734 1 98 196 THR A C 1
ATOM 1495 O O . THR A 1 196 ? -1.066 34.281 6.914 1 98 196 THR A O 1
ATOM 1498 N N . THR A 1 197 ? 0.611 34.719 8.305 1 98.19 197 THR A N 1
ATOM 1499 C CA . THR A 1 197 ? 1.24 33.406 8.195 1 98.19 197 THR A CA 1
ATOM 1500 C C . THR A 1 197 ? 1.598 32.844 9.578 1 98.19 197 THR A C 1
ATOM 1502 O O . THR A 1 197 ? 1.874 33.625 10.5 1 98.19 197 THR A O 1
ATOM 1505 N N . THR A 1 198 ? 1.558 31.531 9.672 1 98.56 198 THR A N 1
ATOM 1506 C CA . THR A 1 198 ? 2.104 30.906 10.875 1 98.56 198 THR A CA 1
ATOM 1507 C C . THR A 1 198 ? 3.617 31.109 10.938 1 98.56 198 THR A C 1
ATOM 1509 O O . THR A 1 198 ? 4.242 31.5 9.953 1 98.56 198 THR A O 1
ATOM 1512 N N . GLY A 1 199 ? 4.207 30.859 12.219 1 98.06 199 GLY A N 1
ATOM 1513 C CA . GLY A 1 199 ? 5.645 30.641 12.281 1 98.06 199 GLY A CA 1
ATOM 1514 C C . GLY A 1 199 ? 6.086 29.391 11.547 1 98.06 199 GLY A C 1
ATOM 1515 O O . GLY A 1 199 ? 5.258 28.547 11.188 1 98.06 199 GLY A O 1
ATOM 1516 N N . PRO A 1 200 ? 7.387 29.281 11.328 1 98.5 200 PRO A N 1
ATOM 1517 C CA . PRO A 1 200 ? 7.891 28.094 10.633 1 98.5 200 PRO A CA 1
ATOM 1518 C C . PRO A 1 200 ? 7.703 26.812 11.438 1 98.5 200 PRO A C 1
ATOM 1520 O O . PRO A 1 200 ? 7.773 26.844 12.672 1 98.5 200 PRO A O 1
ATOM 1523 N N . TYR A 1 201 ? 7.395 25.75 10.781 1 98.75 201 TYR A N 1
ATOM 1524 C CA . TYR A 1 201 ? 7.273 24.422 11.375 1 98.75 201 TYR A CA 1
ATOM 1525 C C . TYR A 1 201 ? 7.828 23.344 10.438 1 98.75 201 TYR A C 1
ATOM 1527 O O . TYR A 1 201 ? 8.062 23.609 9.258 1 98.75 201 TYR A O 1
ATOM 1535 N N . ASP A 1 202 ? 8.078 22.188 11.008 1 98.81 202 ASP A N 1
ATOM 1536 C CA . ASP A 1 202 ? 8.547 21.062 10.211 1 98.81 202 ASP A CA 1
ATOM 1537 C C . ASP A 1 202 ? 7.406 20.078 9.922 1 98.81 202 ASP A C 1
ATOM 1539 O O . ASP A 1 202 ? 6.414 20.047 10.648 1 98.81 202 ASP A O 1
ATOM 1543 N N . HIS A 1 203 ? 7.574 19.391 8.828 1 98.25 203 HIS A N 1
ATOM 1544 C CA . HIS A 1 203 ? 6.527 18.484 8.359 1 98.25 203 HIS A CA 1
ATOM 1545 C C . HIS A 1 203 ? 6.918 17.031 8.578 1 98.25 203 HIS A C 1
ATOM 1547 O O . HIS A 1 203 ? 7.309 16.656 9.68 1 98.25 203 HIS A O 1
ATOM 1553 N N . CYS A 1 204 ? 6.91 16.172 7.617 1 98.69 204 CYS A N 1
ATOM 1554 C CA . CYS A 1 204 ? 7.074 14.734 7.801 1 98.69 204 CYS A CA 1
ATOM 1555 C C . CYS A 1 204 ? 8.484 14.398 8.273 1 98.69 204 CYS A C 1
ATOM 1557 O O . CYS A 1 204 ? 9.43 15.141 7.988 1 98.69 204 CYS A O 1
ATOM 1559 N N . ASN A 1 205 ? 8.578 13.375 8.961 1 98.88 205 ASN A N 1
ATOM 1560 C CA . ASN A 1 205 ? 9.883 12.836 9.32 1 98.88 205 ASN A CA 1
ATOM 1561 C C . ASN A 1 205 ? 9.867 11.312 9.391 1 98.88 205 ASN A C 1
ATOM 1563 O O . ASN A 1 205 ? 8.805 10.711 9.578 1 98.88 205 ASN A O 1
ATOM 1567 N N . MET A 1 206 ? 10.992 10.703 9.148 1 98.88 206 MET A N 1
ATOM 1568 C CA . MET A 1 206 ? 11.195 9.281 9.414 1 98.88 206 MET A CA 1
ATOM 1569 C C . MET A 1 206 ? 11.43 9.031 10.898 1 98.88 206 MET A C 1
ATOM 1571 O O . MET A 1 206 ? 12.492 9.367 11.422 1 98.88 206 MET A O 1
ATOM 1575 N N . THR A 1 207 ? 10.469 8.398 11.562 1 98.88 207 THR A N 1
ATOM 1576 C CA . THR A 1 207 ? 10.531 8.219 13.008 1 98.88 207 THR A CA 1
ATOM 1577 C C . THR A 1 207 ? 11.016 6.812 13.359 1 98.88 207 THR A C 1
ATOM 1579 O O . THR A 1 207 ? 10.594 5.832 12.742 1 98.88 207 THR A O 1
ATOM 1582 N N . VAL A 1 208 ? 11.93 6.711 14.297 1 98.81 208 VAL A N 1
ATOM 1583 C CA . VAL A 1 208 ? 12.359 5.43 14.844 1 98.81 208 VAL A CA 1
ATOM 1584 C C . VAL A 1 208 ? 12.211 5.445 16.359 1 98.81 208 VAL A C 1
ATOM 1586 O O . VAL A 1 208 ? 12.078 6.508 16.969 1 98.81 208 VAL A O 1
ATOM 1589 N N . THR A 1 209 ? 12.156 4.293 16.938 1 98.12 209 THR A N 1
ATOM 1590 C CA . THR A 1 209 ? 12.086 4.156 18.391 1 98.12 209 THR A CA 1
ATOM 1591 C C . THR A 1 209 ? 13.422 3.676 18.953 1 98.12 209 THR A C 1
ATOM 1593 O O . THR A 1 209 ? 14.305 3.262 18.203 1 98.12 209 THR A O 1
ATOM 1596 N N . GLY A 1 210 ? 13.539 3.775 20.281 1 94.69 210 GLY A N 1
ATOM 1597 C CA . GLY A 1 210 ? 14.719 3.25 20.938 1 94.69 210 GLY A CA 1
ATOM 1598 C C . GLY A 1 210 ? 14.875 1.747 20.797 1 94.69 210 GLY A C 1
ATOM 1599 O O . GLY A 1 210 ? 15.953 1.201 21.016 1 94.69 210 GLY A O 1
ATOM 1600 N N . ASN A 1 211 ? 13.805 1.038 20.312 1 93.25 211 ASN A N 1
ATOM 1601 C CA . ASN A 1 211 ? 13.82 -0.412 20.156 1 93.25 211 ASN A CA 1
ATOM 1602 C C . ASN A 1 211 ? 14.195 -0.819 18.734 1 93.25 211 ASN A C 1
ATOM 1604 O O . ASN A 1 211 ? 14.391 -2.002 18.453 1 93.25 211 ASN A O 1
ATOM 1608 N N . SER A 1 212 ? 14.312 0.162 17.828 1 94.75 212 SER A N 1
ATOM 1609 C CA . SER A 1 212 ? 14.711 -0.173 16.469 1 94.75 212 SER A CA 1
ATOM 1610 C C . SER A 1 212 ? 16.141 -0.697 16.422 1 94.75 212 SER A C 1
ATOM 1612 O O . SER A 1 212 ? 17.016 -0.204 17.141 1 94.75 212 SER A O 1
ATOM 1614 N N . PRO A 1 213 ? 16.422 -1.762 15.609 1 96.12 213 PRO A N 1
ATOM 1615 C CA . PRO A 1 213 ? 17.781 -2.307 15.555 1 96.12 213 PRO A CA 1
ATOM 1616 C C . PRO A 1 213 ? 18.812 -1.253 15.195 1 96.12 213 PRO A C 1
ATOM 1618 O O . PRO A 1 213 ? 18.766 -0.675 14.102 1 96.12 213 PRO A O 1
ATOM 1621 N N . PRO A 1 214 ? 19.734 -1.036 16.109 1 95.38 214 PRO A N 1
ATOM 1622 C CA . PRO A 1 214 ? 20.625 0.119 15.945 1 95.38 214 PRO A CA 1
ATOM 1623 C C . PRO A 1 214 ? 21.453 0.052 14.672 1 95.38 214 PRO A C 1
ATOM 1625 O O . PRO A 1 214 ? 21.578 1.05 13.961 1 95.38 214 PRO A O 1
ATOM 1628 N N . ASP A 1 215 ? 22.031 -1.141 14.352 1 96.75 215 ASP A N 1
ATOM 1629 C CA . ASP A 1 215 ? 22.891 -1.258 13.188 1 96.75 215 ASP A CA 1
ATOM 1630 C C . ASP A 1 215 ? 22.109 -0.989 11.898 1 96.75 215 ASP A C 1
ATOM 1632 O O . ASP A 1 215 ? 22.594 -0.267 11.016 1 96.75 215 ASP A O 1
ATOM 1636 N N . HIS A 1 216 ? 20.891 -1.569 11.812 1 97.56 216 HIS A N 1
ATOM 1637 C CA . HIS A 1 216 ? 20.062 -1.359 10.633 1 97.56 216 HIS A CA 1
ATOM 1638 C C . HIS A 1 216 ? 19.578 0.087 10.547 1 97.56 216 HIS A C 1
ATOM 1640 O O . HIS A 1 216 ? 19.5 0.653 9.453 1 97.56 216 HIS A O 1
ATOM 1646 N N . THR A 1 217 ? 19.312 0.658 11.68 1 98.12 217 THR A N 1
ATOM 1647 C CA . THR A 1 217 ? 18.844 2.039 11.719 1 98.12 217 THR A CA 1
ATOM 1648 C C . THR A 1 217 ? 19.922 2.992 11.219 1 98.12 217 THR A C 1
ATOM 1650 O O . THR A 1 217 ? 19.656 3.869 10.398 1 98.12 217 THR A O 1
ATOM 1653 N N . GLU A 1 218 ? 21.109 2.818 11.703 1 97.81 218 GLU A N 1
ATOM 1654 C CA . GLU A 1 218 ? 22.234 3.664 11.297 1 97.81 218 GLU A CA 1
ATOM 1655 C C . GLU A 1 218 ? 22.531 3.502 9.805 1 97.81 218 GLU A C 1
ATOM 1657 O O . GLU A 1 218 ? 22.781 4.488 9.109 1 97.81 218 GLU A O 1
ATOM 1662 N N . ARG A 1 219 ? 22.5 2.258 9.367 1 98.19 219 ARG A N 1
ATOM 1663 C CA . ARG A 1 219 ? 22.75 1.993 7.953 1 98.19 219 ARG A CA 1
ATOM 1664 C C . ARG A 1 219 ? 21.672 2.604 7.078 1 98.19 219 ARG A C 1
ATOM 1666 O O . ARG A 1 219 ? 21.953 3.172 6.023 1 98.19 219 ARG A O 1
ATOM 1673 N N . PHE A 1 220 ? 20.438 2.436 7.535 1 98.75 220 PHE A N 1
ATOM 1674 C CA . PHE A 1 220 ? 19.312 3.027 6.836 1 98.75 220 PHE A CA 1
ATOM 1675 C C . PHE A 1 220 ? 19.484 4.535 6.703 1 98.75 220 PHE A C 1
ATOM 1677 O O . PHE A 1 220 ? 19.359 5.082 5.605 1 98.75 220 PHE A O 1
ATOM 1684 N N . GLU A 1 221 ? 19.812 5.25 7.727 1 98.75 221 GLU A N 1
ATOM 1685 C CA . GLU A 1 221 ? 20.047 6.691 7.711 1 98.75 221 GLU A CA 1
ATOM 1686 C C . GLU A 1 221 ? 21.172 7.062 6.75 1 98.75 221 GLU A C 1
ATOM 1688 O O . GLU A 1 221 ? 21.016 7.965 5.926 1 98.75 221 GLU A O 1
ATOM 1693 N N . ALA A 1 222 ? 22.266 6.344 6.902 1 98.69 222 ALA A N 1
ATOM 1694 C CA . ALA A 1 222 ? 23.438 6.633 6.086 1 98.69 222 ALA A CA 1
ATOM 1695 C C . ALA A 1 222 ? 23.125 6.488 4.602 1 98.69 222 ALA A C 1
ATOM 1697 O O . ALA A 1 222 ? 23.547 7.316 3.787 1 98.69 222 ALA A O 1
ATOM 1698 N N . LEU A 1 223 ? 22.391 5.438 4.254 1 98.69 223 LEU A N 1
ATOM 1699 C CA . LEU A 1 223 ? 22.047 5.195 2.857 1 98.69 223 LEU A CA 1
ATOM 1700 C C . LEU A 1 223 ? 21.125 6.281 2.328 1 98.69 223 LEU A C 1
ATOM 1702 O O . LEU A 1 223 ? 21.344 6.824 1.243 1 98.69 223 LEU A O 1
ATOM 1706 N N . LEU A 1 224 ? 20.109 6.652 3.076 1 98.62 224 LEU A N 1
ATOM 1707 C CA . LEU A 1 224 ? 19.219 7.715 2.633 1 98.62 224 LEU A CA 1
ATOM 1708 C C . LEU A 1 224 ? 19.984 9.016 2.426 1 98.62 224 LEU A C 1
ATOM 1710 O O . LEU A 1 224 ? 19.844 9.672 1.39 1 98.62 224 LEU A O 1
ATOM 1714 N N . ARG A 1 225 ? 20.781 9.328 3.338 1 98.44 225 ARG A N 1
ATOM 1715 C CA . ARG A 1 225 ? 21.5 10.594 3.285 1 98.44 225 ARG A CA 1
ATOM 1716 C C . ARG A 1 225 ? 22.562 10.57 2.193 1 98.44 225 ARG A C 1
ATOM 1718 O O . ARG A 1 225 ? 23.078 11.625 1.788 1 98.44 225 ARG A O 1
ATOM 1725 N N . SER A 1 226 ? 22.984 9.422 1.738 1 98.31 226 SER A N 1
ATOM 1726 C CA . SER A 1 226 ? 23.984 9.305 0.684 1 98.31 226 SER A CA 1
ATOM 1727 C C . SER A 1 226 ? 23.375 9.539 -0.692 1 98.31 226 SER A C 1
ATOM 1729 O O . SER A 1 226 ? 24.094 9.727 -1.674 1 98.31 226 SER A O 1
ATOM 1731 N N . MET A 1 227 ? 22.047 9.469 -0.78 1 98.12 227 MET A N 1
ATOM 1732 C CA . MET A 1 227 ? 21.391 9.664 -2.068 1 98.12 227 MET A CA 1
ATOM 1733 C C . MET A 1 227 ? 21.641 11.07 -2.602 1 98.12 227 MET A C 1
ATOM 1735 O O . MET A 1 227 ? 21.594 12.047 -1.846 1 98.12 227 MET A O 1
ATOM 1739 N N . SER A 1 228 ? 21.953 11.117 -3.904 1 97.25 228 SER A N 1
ATOM 1740 C CA . SER A 1 228 ? 22.25 12.391 -4.559 1 97.25 228 SER A CA 1
ATOM 1741 C C . SER A 1 228 ? 21.266 12.648 -5.707 1 97.25 228 SER A C 1
ATOM 1743 O O . SER A 1 228 ? 20.984 11.75 -6.5 1 97.25 228 SER A O 1
ATOM 1745 N N . TYR A 1 229 ? 20.844 13.812 -5.719 1 97.75 229 TYR A N 1
ATOM 1746 C CA . TYR A 1 229 ? 19.953 14.211 -6.805 1 97.75 229 TYR A CA 1
ATOM 1747 C C . TYR A 1 229 ? 20.656 14.148 -8.148 1 97.75 229 TYR A C 1
ATOM 1749 O O . TYR A 1 229 ? 20.016 14.102 -9.203 1 97.75 229 TYR A O 1
ATOM 1757 N N . ALA A 1 230 ? 21.969 14.086 -8.227 1 97.62 230 ALA A N 1
ATOM 1758 C CA . ALA A 1 230 ? 22.766 13.992 -9.445 1 97.62 230 ALA A CA 1
ATOM 1759 C C . ALA A 1 230 ? 22.797 12.555 -9.969 1 97.62 230 ALA A C 1
ATOM 1761 O O . ALA A 1 230 ? 23.203 12.32 -11.109 1 97.62 230 ALA A O 1
ATOM 1762 N N . ASP A 1 231 ? 22.469 11.625 -9.148 1 96.94 231 ASP A N 1
ATOM 1763 C CA . ASP A 1 231 ? 22.453 10.219 -9.531 1 96.94 231 ASP A CA 1
ATOM 1764 C C . ASP A 1 231 ? 21.203 9.883 -10.344 1 96.94 231 ASP A C 1
ATOM 1766 O O . ASP A 1 231 ? 20.094 9.875 -9.805 1 96.94 231 ASP A O 1
ATOM 1770 N N . PRO A 1 232 ? 21.328 9.547 -11.578 1 96.31 232 PRO A N 1
ATOM 1771 C CA . PRO A 1 232 ? 20.172 9.305 -12.438 1 96.31 232 PRO A CA 1
ATOM 1772 C C . PRO A 1 232 ? 19.328 8.125 -11.969 1 96.31 232 PRO A C 1
ATOM 1774 O O . PRO A 1 232 ? 18.141 8.047 -12.273 1 96.31 232 PRO A O 1
ATOM 1777 N N . ALA A 1 233 ? 19.891 7.195 -11.219 1 94.44 233 ALA A N 1
ATOM 1778 C CA . ALA A 1 233 ? 19.172 6.031 -10.719 1 94.44 233 ALA A CA 1
ATOM 1779 C C . ALA A 1 233 ? 18.25 6.41 -9.562 1 94.44 233 ALA A C 1
ATOM 1781 O O . ALA A 1 233 ? 17.188 5.801 -9.367 1 94.44 233 ALA A O 1
ATOM 1782 N N . VAL A 1 234 ? 18.594 7.457 -8.859 1 96.06 234 VAL A N 1
ATOM 1783 C CA . VAL A 1 234 ? 17.875 7.793 -7.633 1 96.06 234 VAL A CA 1
ATOM 1784 C C . VAL A 1 234 ? 17 9.016 -7.863 1 96.06 234 VAL A C 1
ATOM 1786 O O . VAL A 1 234 ? 15.969 9.188 -7.203 1 96.06 234 VAL A O 1
ATOM 1789 N N . ARG A 1 235 ? 17.359 9.859 -8.805 1 97.62 235 ARG A N 1
ATOM 1790 C CA . ARG A 1 235 ? 16.703 11.141 -9.039 1 97.62 235 ARG A CA 1
ATOM 1791 C C . ARG A 1 235 ? 15.195 10.961 -9.242 1 97.62 235 ARG A C 1
ATOM 1793 O O . ARG A 1 235 ? 14.391 11.688 -8.656 1 97.62 235 ARG A O 1
ATOM 1800 N N . PRO A 1 236 ? 14.734 9.953 -10.039 1 97 236 PRO A N 1
ATOM 1801 C CA . PRO A 1 236 ? 13.289 9.797 -10.219 1 97 236 PRO A CA 1
ATOM 1802 C C . PRO A 1 236 ? 12.562 9.492 -8.914 1 97 236 PRO A C 1
ATOM 1804 O O . PRO A 1 236 ? 11.422 9.93 -8.727 1 97 236 PRO A O 1
ATOM 1807 N N . LEU A 1 237 ? 13.172 8.742 -8.031 1 96.38 237 LEU A N 1
ATOM 1808 C CA . LEU A 1 237 ? 12.578 8.438 -6.738 1 96.38 237 LEU A CA 1
ATOM 1809 C C . LEU A 1 237 ? 12.461 9.695 -5.883 1 96.38 237 LEU A C 1
ATOM 1811 O O . LEU A 1 237 ? 11.43 9.922 -5.246 1 96.38 237 LEU A O 1
ATOM 1815 N N . LEU A 1 238 ? 13.539 10.469 -5.891 1 98.19 238 LEU A N 1
ATOM 1816 C CA . LEU A 1 238 ? 13.539 11.727 -5.141 1 98.19 238 LEU A CA 1
ATOM 1817 C C . LEU A 1 238 ? 12.484 12.68 -5.68 1 98.19 238 LEU A C 1
ATOM 1819 O O . LEU A 1 238 ? 11.766 13.312 -4.906 1 98.19 238 LEU A O 1
ATOM 1823 N N . ASP A 1 239 ? 12.352 12.727 -7.008 1 97.56 239 ASP A N 1
ATOM 1824 C CA . ASP A 1 239 ? 11.32 13.555 -7.633 1 97.56 239 ASP A CA 1
ATOM 1825 C C . ASP A 1 239 ? 9.922 13.102 -7.207 1 97.56 239 ASP A C 1
ATOM 1827 O O . ASP A 1 239 ? 9.086 13.93 -6.844 1 97.56 239 ASP A O 1
ATOM 1831 N N . LEU A 1 240 ? 9.727 11.82 -7.211 1 95.94 240 LEU A N 1
ATOM 1832 C CA . LEU A 1 240 ? 8.422 11.273 -6.859 1 95.94 240 LEU A CA 1
ATOM 1833 C C . LEU A 1 240 ? 8.086 11.562 -5.398 1 95.94 240 LEU A C 1
ATOM 1835 O O . LEU A 1 240 ? 6.926 11.805 -5.062 1 95.94 240 LEU A O 1
ATOM 1839 N N . GLU A 1 241 ? 9.062 11.547 -4.551 1 96.31 241 GLU A N 1
ATOM 1840 C CA . GLU A 1 241 ? 8.852 11.766 -3.125 1 96.31 241 GLU A CA 1
ATOM 1841 C C . GLU A 1 241 ? 8.898 13.25 -2.781 1 96.31 241 GLU A C 1
ATOM 1843 O O . GLU A 1 241 ? 8.539 13.648 -1.67 1 96.31 241 GLU A O 1
ATOM 1848 N N . GLY A 1 242 ? 9.336 14.078 -3.666 1 95.94 242 GLY A N 1
ATOM 1849 C CA . GLY A 1 242 ? 9.258 15.523 -3.504 1 95.94 242 GLY A CA 1
ATOM 1850 C C . GLY A 1 242 ? 10.414 16.094 -2.703 1 95.94 242 GLY A C 1
ATOM 1851 O O . GLY A 1 242 ? 10.211 16.938 -1.836 1 95.94 242 GLY A O 1
ATOM 1852 N N . LEU A 1 243 ? 11.602 15.539 -2.953 1 98.19 243 LEU A N 1
ATOM 1853 C CA . LEU A 1 243 ? 12.781 16.047 -2.268 1 98.19 243 LEU A CA 1
ATOM 1854 C C . LEU A 1 243 ? 13.992 16.047 -3.193 1 98.19 243 LEU A C 1
ATOM 1856 O O . LEU A 1 243 ? 13.977 15.391 -4.238 1 98.19 243 LEU A O 1
ATOM 1860 N N . THR A 1 244 ? 15.008 16.828 -2.826 1 98.31 244 THR A N 1
ATOM 1861 C CA . THR A 1 244 ? 16.297 16.766 -3.518 1 98.31 244 THR A CA 1
ATOM 1862 C C . THR A 1 244 ? 17.359 16.156 -2.615 1 98.31 244 THR A C 1
ATOM 1864 O O . THR A 1 244 ? 18.406 15.727 -3.092 1 98.31 244 THR A O 1
ATOM 1867 N N . SER A 1 245 ? 17.031 16.188 -1.317 1 98.38 245 SER A N 1
ATOM 1868 C CA . SER A 1 245 ? 17.969 15.57 -0.376 1 98.38 245 SER A CA 1
ATOM 1869 C C . SER A 1 245 ? 17.266 15.148 0.907 1 98.38 245 SER A C 1
ATOM 1871 O O . SER A 1 245 ? 16.266 15.766 1.308 1 98.38 245 SER A O 1
ATOM 1873 N N . TRP A 1 246 ? 17.766 14.102 1.479 1 98.62 246 TRP A N 1
ATOM 1874 C CA . TRP A 1 246 ? 17.406 13.727 2.842 1 98.62 246 TRP A CA 1
ATOM 1875 C C . TRP A 1 246 ? 18.281 14.461 3.855 1 98.62 246 TRP A C 1
ATOM 1877 O O . TRP A 1 246 ? 19.5 14.523 3.709 1 98.62 246 TRP A O 1
ATOM 1887 N N . GLU A 1 247 ? 17.594 15.031 4.883 1 98.56 247 GLU A N 1
ATOM 1888 C CA . GLU A 1 247 ? 18.281 15.797 5.926 1 98.56 247 GLU A CA 1
ATOM 1889 C C . GLU A 1 247 ? 18.125 15.125 7.289 1 98.56 247 GLU A C 1
ATOM 1891 O O . GLU A 1 247 ? 17.203 14.344 7.5 1 98.56 247 GLU A O 1
ATOM 1896 N N . SER A 1 248 ? 19.078 15.469 8.164 1 98.19 248 SER A N 1
ATOM 1897 C CA . SER A 1 248 ? 18.922 14.961 9.523 1 98.19 248 SER A CA 1
ATOM 1898 C C . SER A 1 248 ? 17.625 15.461 10.164 1 98.19 248 SER A C 1
ATOM 1900 O O . SER A 1 248 ? 17.234 16.609 9.961 1 98.19 248 SER A O 1
ATOM 1902 N N . GLY A 1 249 ? 17.016 14.531 10.875 1 98 249 GLY A N 1
ATOM 1903 C CA . GLY A 1 249 ? 15.82 14.953 11.594 1 98 249 GLY A CA 1
ATOM 1904 C C . GLY A 1 249 ? 16.094 16 12.656 1 98 249 GLY A C 1
ATOM 1905 O O . GLY A 1 249 ? 17.234 16.141 13.102 1 98 249 GLY A O 1
ATOM 1906 N N . ARG A 1 250 ? 15.094 16.797 13.023 1 97.62 250 ARG A N 1
ATOM 1907 C CA . ARG A 1 250 ? 15.164 17.734 14.133 1 97.62 250 ARG A CA 1
ATOM 1908 C C . ARG A 1 250 ? 13.82 17.844 14.852 1 97.62 250 ARG A C 1
ATOM 1910 O O . ARG A 1 250 ? 12.781 17.516 14.273 1 97.62 250 ARG A O 1
ATOM 1917 N N . VAL A 1 251 ? 13.859 18.25 16.125 1 97.62 251 VAL A N 1
ATOM 1918 C CA . VAL A 1 251 ? 12.68 18.109 16.969 1 97.62 251 VAL A CA 1
ATOM 1919 C C . VAL A 1 251 ? 12.039 19.484 17.203 1 97.62 251 VAL A C 1
ATOM 1921 O O . VAL A 1 251 ? 10.852 19.578 17.516 1 97.62 251 VAL A O 1
ATOM 1924 N N . ASP A 1 252 ? 12.719 20.562 17.031 1 96.94 252 ASP A N 1
ATOM 1925 C CA . ASP A 1 252 ? 12.258 21.891 17.453 1 96.94 252 ASP A CA 1
ATOM 1926 C C . ASP A 1 252 ? 11.164 22.406 16.531 1 96.94 252 ASP A C 1
ATOM 1928 O O . ASP A 1 252 ? 10.383 23.281 16.906 1 96.94 252 ASP A O 1
ATOM 1932 N N . GLY A 1 253 ? 11.086 21.891 15.297 1 98.25 253 GLY A N 1
ATOM 1933 C CA . GLY A 1 253 ? 10.125 22.359 14.312 1 98.25 253 GLY A CA 1
ATOM 1934 C C . GLY A 1 253 ? 8.711 21.875 14.586 1 98.25 253 GLY A C 1
ATOM 1935 O O . GLY A 1 253 ? 7.801 22.125 13.789 1 98.25 253 GLY A O 1
ATOM 1936 N N . TYR A 1 254 ? 8.453 21.188 15.766 1 98.75 254 TYR A N 1
ATOM 1937 C CA . TYR A 1 254 ? 7.137 20.625 16.031 1 98.75 254 TYR A CA 1
ATOM 1938 C C . TYR A 1 254 ? 6.52 21.234 17.281 1 98.75 254 TYR A C 1
ATOM 1940 O O . TYR A 1 254 ? 5.418 20.859 17.688 1 98.75 254 TYR A O 1
ATOM 1948 N N . ASP A 1 255 ? 7.184 22.234 17.922 1 98.06 255 ASP A N 1
ATOM 1949 C CA . ASP A 1 255 ? 6.727 22.828 19.172 1 98.06 255 ASP A CA 1
ATOM 1950 C C . ASP A 1 255 ? 5.359 23.484 19 1 98.06 255 ASP A C 1
ATOM 1952 O O . ASP A 1 255 ? 4.473 23.312 19.844 1 98.06 255 ASP A O 1
ATOM 1956 N N . MET A 1 256 ? 5.227 24.203 17.922 1 98.38 256 MET A N 1
ATOM 1957 C CA . MET A 1 256 ? 3.951 24.875 17.672 1 98.38 256 MET A CA 1
ATOM 1958 C C . MET A 1 256 ? 2.824 23.859 17.531 1 98.38 256 MET A C 1
ATOM 1960 O O . MET A 1 256 ? 1.721 24.078 18.031 1 98.38 256 MET A O 1
ATOM 1964 N N . LEU A 1 257 ? 3.08 22.781 16.844 1 98.81 257 LEU A N 1
ATOM 1965 C CA . LEU A 1 257 ? 2.059 21.75 16.656 1 98.81 257 LEU A CA 1
ATOM 1966 C C . LEU A 1 257 ? 1.729 21.078 17.969 1 98.81 257 LEU A C 1
ATOM 1968 O O . LEU A 1 257 ? 0.566 20.75 18.25 1 98.81 257 LEU A O 1
ATOM 1972 N N . GLU A 1 258 ? 2.766 20.812 18.766 1 98.44 258 GLU A N 1
ATOM 1973 C CA . GLU A 1 258 ? 2.523 20.25 20.094 1 98.44 258 GLU A CA 1
ATOM 1974 C C . GLU A 1 258 ? 1.553 21.109 20.891 1 98.44 258 GLU A C 1
ATOM 1976 O O . GLU A 1 258 ? 0.625 20.594 21.516 1 98.44 258 GLU A O 1
ATOM 1981 N N . ALA A 1 259 ? 1.774 22.391 20.859 1 98.19 259 ALA A N 1
ATOM 1982 C CA . ALA A 1 259 ? 0.899 23.328 21.562 1 98.19 259 ALA A CA 1
ATOM 1983 C C . ALA A 1 259 ? -0.506 23.312 20.969 1 98.19 259 ALA A C 1
ATOM 1985 O O . ALA A 1 259 ? -1.497 23.344 21.688 1 98.19 259 ALA A O 1
ATOM 1986 N N . ALA A 1 260 ? -0.582 23.266 19.641 1 98.62 260 ALA A N 1
ATOM 1987 C CA . ALA A 1 260 ? -1.871 23.25 18.953 1 98.62 260 ALA A CA 1
ATOM 1988 C C . ALA A 1 260 ? -2.676 22.016 19.344 1 98.62 260 ALA A C 1
ATOM 1990 O O . ALA A 1 260 ? -3.883 22.094 19.578 1 98.62 260 ALA A O 1
ATOM 1991 N N . VAL A 1 261 ? -2.008 20.859 19.375 1 98.62 261 VAL A N 1
ATOM 1992 C CA . VAL A 1 261 ? -2.646 19.578 19.672 1 98.62 261 VAL A CA 1
ATOM 1993 C C . VAL A 1 261 ? -3.156 19.578 21.125 1 98.62 261 VAL A C 1
ATOM 1995 O O . VAL A 1 261 ? -4.273 19.141 21.391 1 98.62 261 VAL A O 1
ATOM 1998 N N . THR A 1 262 ? -2.35 20.141 22 1 97.75 262 THR A N 1
ATOM 1999 C CA . THR A 1 262 ? -2.754 20.25 23.406 1 97.75 262 THR A CA 1
ATOM 2000 C C . THR A 1 262 ? -3.918 21.219 23.547 1 97.75 262 THR A C 1
ATOM 2002 O O . THR A 1 262 ? -4.91 20.922 24.219 1 97.75 262 THR A O 1
ATOM 2005 N N . GLY A 1 263 ? -3.805 22.344 22.922 1 96.12 263 GLY A N 1
ATOM 2006 C CA . GLY A 1 263 ? -4.816 23.391 23.031 1 96.12 263 GLY A CA 1
ATOM 2007 C C . GLY A 1 263 ? -6.16 22.969 22.469 1 96.12 263 GLY A C 1
ATOM 2008 O O . GLY A 1 263 ? -7.207 23.359 22.984 1 96.12 263 GLY A O 1
ATOM 2009 N N . SER A 1 264 ? -6.141 22.219 21.406 1 95.88 264 SER A N 1
ATOM 2010 C CA . SER A 1 264 ? -7.375 21.812 20.75 1 95.88 264 SER A CA 1
ATOM 2011 C C . SER A 1 264 ? -7.949 20.547 21.391 1 95.88 264 SER A C 1
ATOM 2013 O O . SER A 1 264 ? -9.086 20.172 21.109 1 95.88 264 SER A O 1
ATOM 2015 N N . GLY A 1 265 ? -7.121 19.922 22.219 1 96.5 265 GLY A N 1
ATOM 2016 C CA . GLY A 1 265 ? -7.555 18.656 22.797 1 96.5 265 GLY A CA 1
ATOM 2017 C C . GLY A 1 265 ? -7.664 17.547 21.766 1 96.5 265 GLY A C 1
ATOM 2018 O O . GLY A 1 265 ? -8.578 16.719 21.844 1 96.5 265 GLY A O 1
ATOM 2019 N N . PHE A 1 266 ? -6.801 17.578 20.828 1 97.62 266 PHE A N 1
ATOM 2020 C CA . PHE A 1 266 ? -6.863 16.547 19.797 1 97.62 266 PHE A CA 1
ATOM 2021 C C . PHE A 1 266 ? -6.391 15.211 20.344 1 97.62 266 PHE A C 1
ATOM 2023 O O . PHE A 1 266 ? -7.059 14.188 20.156 1 97.62 266 PHE A O 1
ATOM 2030 N N . TYR A 1 267 ? -5.234 15.117 20.938 1 97.56 267 TYR A N 1
ATOM 2031 C CA . TYR A 1 267 ? -4.711 13.977 21.688 1 97.56 267 TYR A CA 1
ATOM 2032 C C . TYR A 1 267 ? -4.547 14.32 23.156 1 97.56 267 TYR A C 1
ATOM 2034 O O . TYR A 1 267 ? -4.254 15.469 23.5 1 97.56 267 TYR A O 1
ATOM 2042 N N . ASP A 1 268 ? -4.684 13.344 24.047 1 97.12 268 ASP A N 1
ATOM 2043 C CA . ASP A 1 268 ? -4.301 13.547 25.438 1 97.12 268 ASP A CA 1
ATOM 2044 C C . ASP A 1 268 ? -2.797 13.352 25.625 1 97.12 268 ASP A C 1
ATOM 2046 O O . ASP A 1 268 ? -2.066 13.141 24.656 1 97.12 268 ASP A O 1
ATOM 2050 N N . SER A 1 269 ? -2.301 13.516 26.812 1 95.25 269 SER A N 1
ATOM 2051 C CA . SER A 1 269 ? -0.868 13.516 27.094 1 95.25 269 SER A CA 1
ATOM 2052 C C . SER A 1 269 ? -0.258 12.141 26.844 1 95.25 269 SER A C 1
ATOM 2054 O O . SER A 1 269 ? 0.959 12.016 26.703 1 95.25 269 SER A O 1
ATOM 2056 N N . ALA A 1 270 ? -1.101 11.094 26.719 1 96.31 270 ALA A N 1
ATOM 2057 C CA . ALA A 1 270 ? -0.623 9.734 26.484 1 96.31 270 ALA A CA 1
ATOM 2058 C C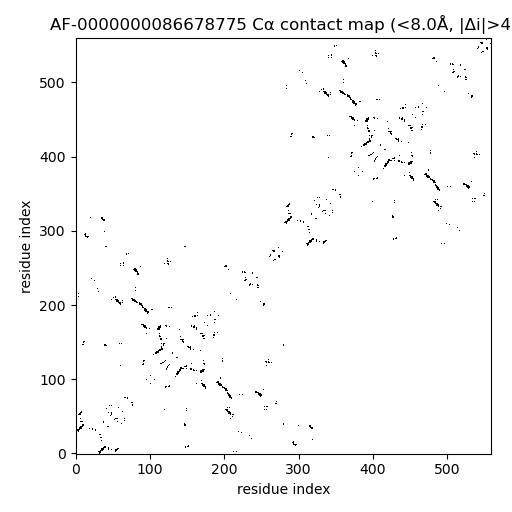 . ALA A 1 270 ? -0.849 9.312 25.031 1 96.31 270 ALA A C 1
ATOM 2060 O O . ALA A 1 270 ? -0.698 8.141 24.688 1 96.31 270 ALA A O 1
ATOM 2061 N N . GLY A 1 271 ? -1.223 10.219 24.172 1 95.25 271 GLY A N 1
ATOM 2062 C CA . GLY A 1 271 ? -1.351 9.945 22.75 1 95.25 271 GLY A CA 1
ATOM 2063 C C . GLY A 1 271 ? -2.707 9.383 22.375 1 95.25 271 GLY A C 1
ATOM 2064 O O . GLY A 1 271 ? -2.93 9.008 21.219 1 95.25 271 GLY A O 1
ATOM 2065 N N . GLY A 1 272 ? -3.6 9.266 23.297 1 96.19 272 GLY A N 1
ATOM 2066 C CA . GLY A 1 272 ? -4.957 8.844 23.016 1 96.19 272 GLY A CA 1
ATOM 2067 C C . GLY A 1 272 ? -5.766 9.898 22.266 1 96.19 272 GLY A C 1
ATOM 2068 O O . GLY A 1 272 ? -5.641 11.094 22.547 1 96.19 272 GLY A O 1
ATOM 2069 N N . VAL A 1 273 ? -6.578 9.469 21.312 1 95.19 273 VAL A N 1
ATOM 2070 C CA . VAL A 1 273 ? -7.434 10.367 20.547 1 95.19 273 VAL A CA 1
ATOM 2071 C C . VAL A 1 273 ? -8.57 10.883 21.422 1 95.19 273 VAL A C 1
ATOM 2073 O O . VAL A 1 273 ? -9.359 10.102 21.953 1 95.19 273 VAL A O 1
ATOM 2076 N N . THR A 1 274 ? -8.703 12.18 21.562 1 95.25 274 THR A N 1
ATOM 2077 C CA . THR A 1 274 ? -9.75 12.773 22.391 1 95.25 274 THR A CA 1
ATOM 2078 C C . THR A 1 274 ? -10.625 13.703 21.562 1 95.25 274 THR A C 1
ATOM 2080 O O . THR A 1 274 ? -11.688 14.148 22.016 1 95.25 274 THR A O 1
ATOM 2083 N N . ALA A 1 275 ? -10.164 14.016 20.359 1 93.12 275 ALA A N 1
ATOM 2084 C CA . ALA A 1 275 ? -10.984 14.828 19.469 1 93.12 275 ALA A CA 1
ATOM 2085 C C . ALA A 1 275 ? -12.344 14.188 19.234 1 93.12 275 ALA A C 1
ATOM 2087 O O . ALA A 1 275 ? -12.422 13.047 18.75 1 93.12 275 ALA A O 1
ATOM 2088 N N . VAL A 1 276 ? -13.359 14.859 19.453 1 89.81 276 VAL A N 1
ATOM 2089 C CA . VAL A 1 276 ? -14.719 14.352 19.375 1 89.81 276 VAL A CA 1
ATOM 2090 C C . VAL A 1 276 ? -15.086 14.062 17.922 1 89.81 276 VAL A C 1
ATOM 2092 O O . VAL A 1 276 ? -14.875 14.906 17.047 1 89.81 276 VAL A O 1
ATOM 2095 N N . GLY A 1 277 ? -15.57 12.93 17.719 1 91.12 277 GLY A N 1
ATOM 2096 C CA . GLY A 1 277 ? -16.078 12.57 16.406 1 91.12 277 GLY A CA 1
ATOM 2097 C C . GLY A 1 277 ? -14.992 12.18 15.43 1 91.12 277 GLY A C 1
ATOM 2098 O O . GLY A 1 277 ? -15.281 11.844 14.281 1 91.12 277 GLY A O 1
ATOM 2099 N N . TYR A 1 278 ? -13.75 12.281 15.82 1 94.19 278 TYR A N 1
ATOM 2100 C CA . TYR A 1 278 ? -12.641 11.953 14.938 1 94.19 278 TYR A CA 1
ATOM 2101 C C . TYR A 1 278 ? -12.508 10.445 14.766 1 94.19 278 TYR A C 1
ATOM 2103 O O . TYR A 1 278 ? -12.352 9.711 15.742 1 94.19 278 TYR A O 1
ATOM 2111 N N . ARG A 1 279 ? -12.703 10.008 13.5 1 88.38 279 ARG A N 1
ATOM 2112 C CA . ARG A 1 279 ? -12.547 8.617 13.094 1 88.38 279 ARG A CA 1
ATOM 2113 C C . ARG A 1 279 ? -11.617 8.492 11.891 1 88.38 279 ARG A C 1
ATOM 2115 O O . ARG A 1 279 ? -12.031 8.727 10.758 1 88.38 279 ARG A O 1
ATOM 2122 N N . PRO A 1 280 ? -10.461 8.125 12.242 1 91.19 280 PRO A N 1
ATOM 2123 C CA . PRO A 1 280 ? -9.531 8.016 11.117 1 91.19 280 PRO A CA 1
ATOM 2124 C C . PRO A 1 280 ? -9.883 6.875 10.172 1 91.19 280 PRO A C 1
ATOM 2126 O O . PRO A 1 280 ? -10.547 5.914 10.57 1 91.19 280 PRO A O 1
ATOM 2129 N N . MET B 1 1 ? -14.828 -0.061 19.375 1 56.66 1 MET B N 1
ATOM 2130 C CA . MET B 1 1 ? -15.016 -1.337 18.688 1 56.66 1 MET B CA 1
ATOM 2131 C C . MET B 1 1 ? -13.734 -1.76 17.984 1 56.66 1 MET B C 1
ATOM 2133 O O . MET B 1 1 ? -12.969 -0.915 17.516 1 56.66 1 MET B O 1
ATOM 2137 N N . THR B 1 2 ? -13.406 -3.051 18 1 86 2 THR B N 1
ATOM 2138 C CA . THR B 1 2 ? -12.18 -3.57 17.406 1 86 2 THR B CA 1
ATOM 2139 C C . THR B 1 2 ? -12.25 -3.5 15.883 1 86 2 THR B C 1
ATOM 2141 O O . THR B 1 2 ? -13.305 -3.742 15.297 1 86 2 THR B O 1
ATOM 2144 N N . VAL B 1 3 ? -11.328 -2.955 15.211 1 95.38 3 VAL B N 1
ATOM 2145 C CA . VAL B 1 3 ? -11.266 -2.773 13.758 1 95.38 3 VAL B CA 1
ATOM 2146 C C . VAL B 1 3 ? -10.805 -4.066 13.094 1 95.38 3 VAL B C 1
ATOM 2148 O O . VAL B 1 3 ? -9.82 -4.676 13.523 1 95.38 3 VAL B O 1
ATOM 2151 N N . PHE B 1 4 ? -11.672 -4.613 12.141 1 98.12 4 PHE B N 1
ATOM 2152 C CA . PHE B 1 4 ? -11.289 -5.758 11.32 1 98.12 4 PHE B CA 1
ATOM 2153 C C . PHE B 1 4 ? -10.227 -5.371 10.305 1 98.12 4 PHE B C 1
ATOM 2155 O O . PHE B 1 4 ? -10.469 -4.539 9.43 1 98.12 4 PHE B O 1
ATOM 2162 N N . THR B 1 5 ? -9.031 -5.953 10.375 1 98.31 5 THR B N 1
ATOM 2163 C CA . THR B 1 5 ? -7.898 -5.523 9.562 1 98.31 5 THR B CA 1
ATOM 2164 C C . THR B 1 5 ? -7.543 -6.586 8.523 1 98.31 5 THR B C 1
ATOM 2166 O O . THR B 1 5 ? -7.289 -7.742 8.875 1 98.31 5 THR B O 1
ATOM 2169 N N . MET B 1 6 ? -7.516 -6.18 7.305 1 98.56 6 MET B N 1
ATOM 2170 C CA . MET B 1 6 ? -7.176 -7.062 6.195 1 98.56 6 MET B CA 1
ATOM 2171 C C . MET B 1 6 ? -5.801 -6.73 5.633 1 98.56 6 MET B C 1
ATOM 2173 O O . MET B 1 6 ? -5.449 -5.555 5.496 1 98.56 6 MET B O 1
ATOM 2177 N N . GLY B 1 7 ? -5.02 -7.742 5.301 1 98.81 7 GLY B N 1
ATOM 2178 C CA . GLY B 1 7 ? -3.764 -7.566 4.586 1 98.81 7 GLY B CA 1
ATOM 2179 C C . GLY B 1 7 ? -3.871 -7.879 3.105 1 98.81 7 GLY B C 1
ATOM 2180 O O . GLY B 1 7 ? -4.59 -8.797 2.711 1 98.81 7 GLY B O 1
ATOM 2181 N N . ALA B 1 8 ? -3.158 -7.133 2.275 1 98.81 8 ALA B N 1
ATOM 2182 C CA . ALA B 1 8 ? -2.977 -7.406 0.853 1 98.81 8 ALA B CA 1
ATOM 2183 C C . ALA B 1 8 ? -1.585 -6.988 0.388 1 98.81 8 ALA B C 1
ATOM 2185 O O . ALA B 1 8 ? -0.877 -6.27 1.098 1 98.81 8 ALA B O 1
ATOM 2186 N N . VAL B 1 9 ? -1.199 -7.48 -0.742 1 98.75 9 VAL B N 1
ATOM 2187 C CA . VAL B 1 9 ? 0.116 -7.141 -1.273 1 98.75 9 VAL B CA 1
ATOM 2188 C C . VAL B 1 9 ? -0.017 -6.012 -2.293 1 98.75 9 VAL B C 1
ATOM 2190 O O . VAL B 1 9 ? -0.934 -6.016 -3.117 1 98.75 9 VAL B O 1
ATOM 2193 N N . ALA B 1 10 ? 0.885 -5.039 -2.215 1 98.12 10 ALA B N 1
ATOM 2194 C CA . ALA B 1 10 ? 0.923 -3.885 -3.109 1 98.12 10 ALA B CA 1
ATOM 2195 C C . ALA B 1 10 ? 1.671 -4.215 -4.398 1 98.12 10 ALA B C 1
ATOM 2197 O O . ALA B 1 10 ? 2.715 -3.623 -4.688 1 98.12 10 ALA B O 1
ATOM 2198 N N . TYR B 1 11 ? 1.075 -5.008 -5.277 1 96.69 11 TYR B N 1
ATOM 2199 C CA . TYR B 1 11 ? 1.746 -5.473 -6.484 1 96.69 11 TYR B CA 1
ATOM 2200 C C . TYR B 1 11 ? 1.621 -4.445 -7.605 1 96.69 11 TYR B C 1
ATOM 2202 O O . TYR B 1 11 ? 2.34 -4.52 -8.609 1 96.69 11 TYR B O 1
ATOM 2210 N N . ASP B 1 12 ? 0.731 -3.527 -7.457 1 96.25 12 ASP B N 1
ATOM 2211 C CA . ASP B 1 12 ? 0.417 -2.471 -8.414 1 96.25 12 ASP B CA 1
ATOM 2212 C C . ASP B 1 12 ? -0.14 -1.237 -7.703 1 96.25 12 ASP B C 1
ATOM 2214 O O . ASP B 1 12 ? -0.852 -1.358 -6.703 1 96.25 12 ASP B O 1
ATOM 2218 N N . PRO B 1 13 ? 0.129 0.019 -8.281 1 96.88 13 PRO B N 1
ATOM 2219 C CA . PRO B 1 13 ? -0.412 1.226 -7.648 1 96.88 13 PRO B CA 1
ATOM 2220 C C . PRO B 1 13 ? -1.931 1.182 -7.5 1 96.88 13 PRO B C 1
ATOM 2222 O O . PRO B 1 13 ? -2.477 1.744 -6.547 1 96.88 13 PRO B O 1
ATOM 2225 N N . LYS B 1 14 ? -2.631 0.535 -8.32 1 96.5 14 LYS B N 1
ATOM 2226 C CA . LYS B 1 14 ? -4.09 0.522 -8.305 1 96.5 14 LYS B CA 1
ATOM 2227 C C . LYS B 1 14 ? -4.621 -0.155 -7.047 1 96.5 14 LYS B C 1
ATOM 2229 O O . LYS B 1 14 ? -5.797 -0.011 -6.707 1 96.5 14 LYS B O 1
ATOM 2234 N N . VAL B 1 15 ? -3.779 -0.929 -6.391 1 97.69 15 VAL B N 1
ATOM 2235 C CA . VAL B 1 15 ? -4.195 -1.659 -5.199 1 97.69 15 VAL B CA 1
ATOM 2236 C C . VAL B 1 15 ? -4.672 -0.678 -4.129 1 97.69 15 VAL B C 1
ATOM 2238 O O . VAL B 1 15 ? -5.613 -0.967 -3.389 1 97.69 15 VAL B O 1
ATOM 2241 N N . VAL B 1 16 ? -4.047 0.475 -4.074 1 98.12 16 VAL B N 1
ATOM 2242 C CA . VAL B 1 16 ? -4.441 1.494 -3.107 1 98.12 16 VAL B CA 1
ATOM 2243 C C . VAL B 1 16 ? -5.879 1.935 -3.381 1 98.12 16 VAL B C 1
ATOM 2245 O O . VAL B 1 16 ? -6.703 1.995 -2.465 1 98.12 16 VAL B O 1
ATOM 2248 N N . THR B 1 17 ? -6.223 2.174 -4.652 1 97.19 17 THR B N 1
ATOM 2249 C CA . THR B 1 17 ? -7.566 2.586 -5.043 1 97.19 17 THR B CA 1
ATOM 2250 C C . THR B 1 17 ? -8.578 1.494 -4.719 1 97.19 17 THR B C 1
ATOM 2252 O O . THR B 1 17 ? -9.672 1.782 -4.211 1 97.19 17 THR B O 1
ATOM 2255 N N . ILE B 1 18 ? -8.195 0.312 -4.949 1 97.44 18 ILE B N 1
ATOM 2256 C CA . ILE B 1 18 ? -9.07 -0.833 -4.73 1 97.44 18 ILE B CA 1
ATOM 2257 C C . ILE B 1 18 ? -9.445 -0.927 -3.25 1 97.44 18 ILE B C 1
ATOM 2259 O O . ILE B 1 18 ? -10.617 -0.851 -2.891 1 97.44 18 ILE B O 1
ATOM 2263 N N . TRP B 1 19 ? -8.508 -0.989 -2.424 1 97.88 19 TRP B N 1
ATOM 2264 C CA . TRP B 1 19 ? -8.781 -1.325 -1.031 1 97.88 19 TRP B CA 1
ATOM 2265 C C . TRP B 1 19 ? -9.281 -0.104 -0.266 1 97.88 19 TRP B C 1
ATOM 2267 O O . TRP B 1 19 ? -10.039 -0.236 0.702 1 97.88 19 TRP B O 1
ATOM 2277 N N . ASP B 1 20 ? -8.922 1.102 -0.743 1 96.94 20 ASP B N 1
ATOM 2278 C CA . ASP B 1 20 ? -9.57 2.293 -0.198 1 96.94 20 ASP B CA 1
ATOM 2279 C C . ASP B 1 20 ? -11.062 2.301 -0.515 1 96.94 20 ASP B C 1
ATOM 2281 O O . ASP B 1 20 ? -11.883 2.697 0.321 1 96.94 20 ASP B O 1
ATOM 2285 N N . GLY B 1 21 ? -11.367 1.952 -1.752 1 97.31 21 GLY B N 1
ATOM 2286 C CA . GLY B 1 21 ? -12.766 1.862 -2.137 1 97.31 21 GLY B CA 1
ATOM 2287 C C . GLY B 1 21 ? -13.547 0.85 -1.32 1 97.31 21 GLY B C 1
ATOM 2288 O O . GLY B 1 21 ? -14.633 1.152 -0.819 1 97.31 21 GLY B O 1
ATOM 2289 N N . PHE B 1 22 ? -12.961 -0.332 -1.124 1 98.06 22 PHE B N 1
ATOM 2290 C CA . PHE B 1 22 ? -13.617 -1.354 -0.316 1 98.06 22 PHE B CA 1
ATOM 2291 C C . PHE B 1 22 ? -13.75 -0.896 1.132 1 98.06 22 PHE B C 1
ATOM 2293 O O . PHE B 1 22 ? -14.781 -1.12 1.768 1 98.06 22 PHE B O 1
ATOM 2300 N N . ARG B 1 23 ? -12.711 -0.323 1.633 1 97.75 23 ARG B N 1
ATOM 2301 C CA . ARG B 1 23 ? -12.766 0.178 3.002 1 97.75 23 ARG B CA 1
ATOM 2302 C C . ARG B 1 23 ? -13.914 1.159 3.186 1 97.75 23 ARG B C 1
ATOM 2304 O O . ARG B 1 23 ? -14.703 1.032 4.125 1 97.75 23 ARG B O 1
ATOM 2311 N N . SER B 1 24 ? -14.008 2.123 2.262 1 96.38 24 SER B N 1
ATOM 2312 C CA . SER B 1 24 ? -15.07 3.119 2.348 1 96.38 24 SER B CA 1
ATOM 2313 C C . SER B 1 24 ? -16.453 2.465 2.322 1 96.38 24 SER B C 1
ATOM 2315 O O . SER B 1 24 ? -17.312 2.805 3.127 1 96.38 24 SER B O 1
ATOM 2317 N N . TRP B 1 25 ? -16.641 1.538 1.44 1 97.62 25 TRP B N 1
ATOM 2318 C CA . TRP B 1 25 ? -17.938 0.87 1.296 1 97.62 25 TRP B CA 1
ATOM 2319 C C . TRP B 1 25 ? -18.266 0.049 2.537 1 97.62 25 TRP B C 1
ATOM 2321 O O . TRP B 1 25 ? -19.391 0.098 3.041 1 97.62 25 TRP B O 1
ATOM 2331 N N . LEU B 1 26 ? -17.297 -0.683 3.076 1 98.25 26 LEU B N 1
ATOM 2332 C CA . LEU B 1 26 ? -17.516 -1.565 4.219 1 98.25 26 LEU B CA 1
ATOM 2333 C C . LEU B 1 26 ? -17.781 -0.762 5.484 1 98.25 26 LEU B C 1
ATOM 2335 O O . LEU B 1 26 ? -18.656 -1.125 6.281 1 98.25 26 LEU B O 1
ATOM 2339 N N . VAL B 1 27 ? -17.062 0.31 5.672 1 96.94 27 VAL B N 1
ATOM 2340 C CA . VAL B 1 27 ? -17.281 1.18 6.824 1 96.94 27 VAL B CA 1
ATOM 2341 C C . VAL B 1 27 ? -18.672 1.803 6.754 1 96.94 27 VAL B C 1
ATOM 2343 O O . VAL B 1 27 ? -19.391 1.851 7.754 1 96.94 27 VAL B O 1
ATOM 2346 N N . ALA B 1 28 ? -19.062 2.232 5.574 1 96.5 28 ALA B N 1
ATOM 2347 C CA . ALA B 1 28 ? -20.391 2.805 5.395 1 96.5 28 ALA B CA 1
ATOM 2348 C C . ALA B 1 28 ? -21.469 1.777 5.695 1 96.5 28 ALA B C 1
ATOM 2350 O O . ALA B 1 28 ? -22.562 2.131 6.168 1 96.5 28 ALA B O 1
ATOM 2351 N N . ALA B 1 29 ? -21.141 0.53 5.477 1 97.25 29 ALA B N 1
ATOM 2352 C CA . ALA B 1 29 ? -22.094 -0.556 5.719 1 97.25 29 ALA B CA 1
ATOM 2353 C C . ALA B 1 29 ? -22.078 -0.978 7.184 1 97.25 29 ALA B C 1
ATOM 2355 O O . ALA B 1 29 ? -22.797 -1.898 7.574 1 97.25 29 ALA B O 1
ATOM 2356 N N . GLY B 1 30 ? -21.188 -0.364 8 1 95.81 30 GLY B N 1
ATOM 2357 C CA . GLY B 1 30 ? -21.25 -0.558 9.445 1 95.81 30 GLY B CA 1
ATOM 2358 C C . GLY B 1 30 ? -20.203 -1.523 9.961 1 95.81 30 GLY B C 1
ATOM 2359 O O . GLY B 1 30 ? -20.266 -1.956 11.117 1 95.81 30 GLY B O 1
ATOM 2360 N N . LEU B 1 31 ? -19.25 -1.896 9.141 1 97.75 31 LEU B N 1
ATOM 2361 C CA . LEU B 1 31 ? -18.125 -2.723 9.594 1 97.75 31 LEU B CA 1
ATOM 2362 C C . LEU B 1 31 ? -16.875 -1.881 9.797 1 97.75 31 LEU B C 1
ATOM 2364 O O . LEU B 1 31 ? -16.297 -1.387 8.836 1 97.75 31 LEU B O 1
ATOM 2368 N N . PRO B 1 32 ? -16.469 -1.662 11.023 1 96.44 32 PRO B N 1
ATOM 2369 C CA . PRO B 1 32 ? -15.148 -1.061 11.172 1 96.44 32 PRO B CA 1
ATOM 2370 C C . PRO B 1 32 ? -14.047 -1.871 10.492 1 96.44 32 PRO B C 1
ATOM 2372 O O . PRO B 1 32 ? -13.789 -3.014 10.875 1 96.44 32 PRO B O 1
ATOM 2375 N N . PHE B 1 33 ? -13.516 -1.324 9.43 1 97.5 33 PHE B N 1
ATOM 2376 C CA . PHE B 1 33 ? -12.609 -2.055 8.555 1 97.5 33 PHE B CA 1
ATOM 2377 C C . PHE B 1 33 ? -11.383 -1.208 8.211 1 97.5 33 PHE B C 1
ATOM 2379 O O . PHE B 1 33 ? -11.5 0.002 8 1 97.5 33 PHE B O 1
ATOM 2386 N N . ASP B 1 34 ? -10.25 -1.876 8.219 1 97.62 34 ASP B N 1
ATOM 2387 C CA . ASP B 1 34 ? -9 -1.267 7.785 1 97.62 34 ASP B CA 1
ATOM 2388 C C . ASP B 1 34 ? -8.164 -2.25 6.969 1 97.62 34 ASP B C 1
ATOM 2390 O O . ASP B 1 34 ? -8.461 -3.445 6.938 1 97.62 34 ASP B O 1
ATOM 2394 N N . TYR B 1 35 ? -7.148 -1.695 6.277 1 98.56 35 TYR B N 1
ATOM 2395 C CA . TYR B 1 35 ? -6.258 -2.576 5.531 1 98.56 35 TYR B CA 1
ATOM 2396 C C . TYR B 1 35 ? -4.801 -2.184 5.746 1 98.56 35 TYR B C 1
ATOM 2398 O O . TYR B 1 35 ? -4.508 -1.053 6.141 1 98.56 35 TYR B O 1
ATOM 2406 N N . VAL B 1 36 ? -3.969 -3.141 5.555 1 98.75 36 VAL B N 1
ATOM 2407 C CA . VAL B 1 36 ? -2.521 -2.969 5.484 1 98.75 36 VAL B CA 1
ATOM 2408 C C . VAL B 1 36 ? -1.985 -3.605 4.203 1 98.75 36 VAL B C 1
ATOM 2410 O O . VAL B 1 36 ? -2.418 -4.691 3.816 1 98.75 36 VAL B O 1
ATOM 2413 N N . LEU B 1 37 ? -1.076 -2.871 3.529 1 98.88 37 LEU B N 1
ATOM 2414 C CA . LEU B 1 37 ? -0.493 -3.393 2.297 1 98.88 37 LEU B CA 1
ATOM 2415 C C . LEU B 1 37 ? 0.962 -3.795 2.514 1 98.88 37 LEU B C 1
ATOM 2417 O O . LEU B 1 37 ? 1.713 -3.086 3.189 1 98.88 37 LEU B O 1
ATOM 2421 N N . TYR B 1 38 ? 1.302 -4.891 1.934 1 98.75 38 TYR B N 1
ATOM 2422 C CA . TYR B 1 38 ? 2.635 -5.461 2.1 1 98.75 38 TYR B CA 1
ATOM 2423 C C . TYR B 1 38 ? 3.418 -5.406 0.794 1 98.75 38 TYR B C 1
ATOM 2425 O O . TYR B 1 38 ? 2.83 -5.426 -0.291 1 98.75 38 TYR B O 1
ATOM 2433 N N . SER B 1 39 ? 4.754 -5.441 0.92 1 98.12 39 SER B N 1
ATOM 2434 C CA . SER B 1 39 ? 5.625 -5.461 -0.251 1 98.12 39 SER B CA 1
ATOM 2435 C C . SER B 1 39 ? 5.672 -6.852 -0.881 1 98.12 39 SER B C 1
ATOM 2437 O O . SER B 1 39 ? 6.016 -6.992 -2.057 1 98.12 39 SER B O 1
ATOM 2439 N N . HIS B 1 40 ? 5.41 -7.898 -0.082 1 98.12 40 HIS B N 1
ATOM 2440 C CA . HIS B 1 40 ? 5.43 -9.266 -0.587 1 98.12 40 HIS B CA 1
ATOM 2441 C C . HIS B 1 40 ? 4.566 -10.188 0.271 1 98.12 40 HIS B C 1
ATOM 2443 O O . HIS B 1 40 ? 4.188 -9.82 1.387 1 98.12 40 HIS B O 1
ATOM 2449 N N . TYR B 1 41 ? 4.312 -11.383 -0.208 1 98.62 41 TYR B N 1
ATOM 2450 C CA . TYR B 1 41 ? 3.32 -12.273 0.385 1 98.62 41 TYR B CA 1
ATOM 2451 C C . TYR B 1 41 ? 3.865 -12.938 1.642 1 98.62 41 TYR B C 1
ATOM 2453 O O . TYR B 1 41 ? 3.111 -13.242 2.572 1 98.62 41 TYR B O 1
ATOM 2461 N N . GLU B 1 42 ? 5.145 -13.242 1.679 1 97.75 42 GLU B N 1
ATOM 2462 C CA . GLU B 1 42 ? 5.676 -14.016 2.799 1 97.75 42 GLU B CA 1
ATOM 2463 C C . GLU B 1 42 ? 5.457 -13.289 4.121 1 97.75 42 GLU B C 1
ATOM 2465 O O . GLU B 1 42 ? 4.992 -13.883 5.098 1 97.75 42 GLU B O 1
ATOM 2470 N N . ARG B 1 43 ? 5.707 -11.984 4.113 1 97.06 43 ARG B N 1
ATOM 2471 C CA . ARG B 1 43 ? 5.473 -11.219 5.336 1 97.06 43 ARG B CA 1
ATOM 2472 C C . ARG B 1 43 ? 3.984 -11.125 5.645 1 97.06 43 ARG B C 1
ATOM 2474 O O . ARG B 1 43 ? 3.582 -11.18 6.809 1 97.06 43 ARG B O 1
ATOM 2481 N N . GLN B 1 44 ? 3.178 -10.977 4.648 1 98.56 44 GLN B N 1
ATOM 2482 C CA . GLN B 1 44 ? 1.731 -10.945 4.84 1 98.56 44 GLN B CA 1
ATOM 2483 C C . GLN B 1 44 ? 1.249 -12.203 5.566 1 98.56 44 GLN B C 1
ATOM 2485 O O . GLN B 1 44 ? 0.486 -12.109 6.527 1 98.56 44 GLN B O 1
ATOM 2490 N N . VAL B 1 45 ? 1.729 -13.336 5.113 1 98.75 45 VAL B N 1
ATOM 2491 C CA . VAL B 1 45 ? 1.304 -14.602 5.695 1 98.75 45 VAL B CA 1
ATOM 2492 C C . VAL B 1 45 ? 1.784 -14.695 7.141 1 98.75 45 VAL B C 1
ATOM 2494 O O . VAL B 1 45 ? 1.042 -15.141 8.016 1 98.75 45 VAL B O 1
ATOM 2497 N N . GLU B 1 46 ? 3.012 -14.297 7.391 1 97.44 46 GLU B N 1
ATOM 2498 C CA . GLU B 1 46 ? 3.547 -14.32 8.75 1 97.44 46 GLU B CA 1
ATOM 2499 C C . GLU B 1 46 ? 2.705 -13.453 9.68 1 97.44 46 GLU B C 1
ATOM 2501 O O . GLU B 1 46 ? 2.408 -13.859 10.812 1 97.44 46 GLU B O 1
ATOM 2506 N N . ASP B 1 47 ? 2.309 -12.289 9.211 1 98 47 ASP B N 1
ATOM 2507 C CA . ASP B 1 47 ? 1.5 -11.391 10.023 1 98 47 ASP B CA 1
ATOM 2508 C C . ASP B 1 47 ? 0.11 -11.969 10.273 1 98 47 ASP B C 1
ATOM 2510 O O . ASP B 1 47 ? -0.457 -11.797 11.352 1 98 47 ASP B O 1
ATOM 2514 N N . LEU B 1 48 ? -0.458 -12.617 9.273 1 98.62 48 LEU B N 1
ATOM 2515 C CA . LEU B 1 48 ? -1.75 -13.273 9.461 1 98.62 48 LEU B CA 1
ATOM 2516 C C . LEU B 1 48 ? -1.672 -14.336 10.547 1 98.62 48 LEU B C 1
ATOM 2518 O O . LEU B 1 48 ? -2.484 -14.336 11.477 1 98.62 48 LEU B O 1
ATOM 2522 N N . ILE B 1 49 ? -0.651 -15.188 10.453 1 98.38 49 ILE B N 1
ATOM 2523 C CA . ILE B 1 49 ? -0.52 -16.312 11.375 1 98.38 49 ILE B CA 1
ATOM 2524 C C . ILE B 1 49 ? -0.18 -15.805 12.773 1 98.38 49 ILE B C 1
ATOM 2526 O O . ILE B 1 49 ? -0.618 -16.375 13.773 1 98.38 49 ILE B O 1
ATOM 2530 N N . ALA B 1 50 ? 0.538 -14.68 12.844 1 96.5 50 ALA B N 1
ATOM 2531 C CA . ALA B 1 50 ? 0.91 -14.078 14.117 1 96.5 50 ALA B CA 1
ATOM 2532 C C . ALA B 1 50 ? -0.263 -13.312 14.727 1 96.5 50 ALA B C 1
ATOM 2534 O O . ALA B 1 50 ? -0.173 -12.82 15.859 1 96.5 50 ALA B O 1
ATOM 2535 N N . GLY B 1 51 ? -1.374 -13.141 13.984 1 96.5 51 GLY B N 1
ATOM 2536 C CA . GLY B 1 51 ? -2.555 -12.469 14.5 1 96.5 51 GLY B CA 1
ATOM 2537 C C . GLY B 1 51 ? -2.459 -10.961 14.438 1 96.5 51 GLY B C 1
ATOM 2538 O O . GLY B 1 51 ? -3.164 -10.25 15.156 1 96.5 51 GLY B O 1
ATOM 2539 N N . ARG B 1 52 ? -1.599 -10.477 13.625 1 96.5 52 ARG B N 1
ATOM 2540 C CA . ARG B 1 52 ? -1.441 -9.031 13.477 1 96.5 52 ARG B CA 1
ATOM 2541 C C . ARG B 1 52 ? -2.492 -8.461 12.531 1 96.5 52 ARG B C 1
ATOM 2543 O O . ARG B 1 52 ? -2.754 -7.254 12.539 1 96.5 52 ARG B O 1
ATOM 2550 N N . ILE B 1 53 ? -2.986 -9.227 11.641 1 98.06 53 ILE B N 1
ATOM 2551 C CA . ILE B 1 53 ? -4.141 -8.938 10.805 1 98.06 53 ILE B CA 1
ATOM 2552 C C . ILE B 1 53 ? -5.176 -10.055 10.93 1 98.06 53 ILE B C 1
ATOM 2554 O O . ILE B 1 53 ? -4.852 -11.156 11.375 1 98.06 53 ILE B O 1
ATOM 2558 N N . ASP B 1 54 ? -6.406 -9.727 10.562 1 98.5 54 ASP B N 1
ATOM 2559 C CA . ASP B 1 54 ? -7.512 -10.656 10.789 1 98.5 54 ASP B CA 1
ATOM 2560 C C . ASP B 1 54 ? -7.785 -11.492 9.547 1 98.5 54 ASP B C 1
ATOM 2562 O O . ASP B 1 54 ? -8.336 -12.594 9.641 1 98.5 54 ASP B O 1
ATOM 2566 N N . ALA B 1 55 ? -7.523 -10.961 8.398 1 98.88 55 ALA B N 1
ATOM 2567 C CA . ALA B 1 55 ? -7.703 -11.602 7.094 1 98.88 55 ALA B CA 1
ATOM 2568 C C . ALA B 1 55 ? -6.598 -11.188 6.125 1 98.88 55 ALA B C 1
ATOM 2570 O O . ALA B 1 55 ? -5.953 -10.148 6.312 1 98.88 55 ALA B O 1
ATOM 2571 N N . ALA B 1 56 ? -6.332 -12 5.137 1 98.94 56 ALA B N 1
ATOM 2572 C CA . ALA B 1 56 ? -5.324 -11.695 4.125 1 98.94 56 ALA B CA 1
ATOM 2573 C C . ALA B 1 56 ? -5.805 -12.102 2.734 1 98.94 56 ALA B C 1
ATOM 2575 O O . ALA B 1 56 ? -6.32 -13.203 2.543 1 98.94 56 ALA B O 1
ATOM 2576 N N . TRP B 1 57 ? -5.719 -11.148 1.806 1 98.88 57 TRP B N 1
ATOM 2577 C CA . TRP B 1 57 ? -5.922 -11.484 0.4 1 98.88 57 TRP B CA 1
ATOM 2578 C C . TRP B 1 57 ? -4.715 -12.227 -0.166 1 98.88 57 TRP B C 1
ATOM 2580 O O . TRP B 1 57 ? -3.797 -11.602 -0.707 1 98.88 57 TRP B O 1
ATOM 2590 N N . ASN B 1 58 ? -4.754 -13.547 -0.177 1 98.88 58 ASN B N 1
ATOM 2591 C CA . ASN B 1 58 ? -3.588 -14.383 -0.435 1 98.88 58 ASN B CA 1
ATOM 2592 C C . ASN B 1 58 ? -3.57 -14.891 -1.873 1 98.88 58 ASN B C 1
ATOM 2594 O O . ASN B 1 58 ? -4.613 -15.25 -2.422 1 98.88 58 ASN B O 1
ATOM 2598 N N . SER B 1 59 ? -2.369 -14.914 -2.385 1 98.75 59 SER B N 1
ATOM 2599 C CA . SER B 1 59 ? -2.146 -15.742 -3.57 1 98.75 59 SER B CA 1
ATOM 2600 C C . SER B 1 59 ? -2.314 -17.219 -3.254 1 98.75 59 SER B C 1
ATOM 2602 O O . SER B 1 59 ? -2.359 -17.609 -2.086 1 98.75 59 SER B O 1
ATOM 2604 N N . PRO B 1 60 ? -2.322 -18.062 -4.32 1 98.81 60 PRO B N 1
ATOM 2605 C CA . PRO B 1 60 ? -2.385 -19.5 -4.059 1 98.81 60 PRO B CA 1
ATOM 2606 C C . PRO B 1 60 ? -1.186 -20.016 -3.26 1 98.81 60 PRO B C 1
ATOM 2608 O O . PRO B 1 60 ? -1.345 -20.828 -2.354 1 98.81 60 PRO B O 1
ATOM 2611 N N . LEU B 1 61 ? -0.016 -19.531 -3.633 1 98.88 61 LEU B N 1
ATOM 2612 C CA . LEU B 1 61 ? 1.186 -19.969 -2.928 1 98.88 61 LEU B CA 1
ATOM 2613 C C . LEU B 1 61 ? 1.174 -19.469 -1.483 1 98.88 61 LEU B C 1
ATOM 2615 O O . LEU B 1 61 ? 1.584 -20.203 -0.574 1 98.88 61 LEU B O 1
ATOM 2619 N N . ALA B 1 62 ? 0.724 -18.266 -1.252 1 98.88 62 ALA B N 1
ATOM 2620 C CA . ALA B 1 62 ? 0.565 -17.734 0.099 1 98.88 62 ALA B CA 1
ATOM 2621 C C . ALA B 1 62 ? -0.441 -18.562 0.898 1 98.88 62 ALA B C 1
ATOM 2623 O O . ALA B 1 62 ? -0.271 -18.75 2.104 1 98.88 62 ALA B O 1
ATOM 2624 N N . TRP B 1 63 ? -1.509 -19 0.256 1 98.88 63 TRP B N 1
ATOM 2625 C CA . TRP B 1 63 ? -2.469 -19.891 0.904 1 98.88 63 TRP B CA 1
ATOM 2626 C C . TRP B 1 63 ? -1.788 -21.156 1.393 1 98.88 63 TRP B C 1
ATOM 2628 O O . TRP B 1 63 ? -1.981 -21.578 2.539 1 98.88 63 TRP B O 1
ATOM 2638 N N . VAL 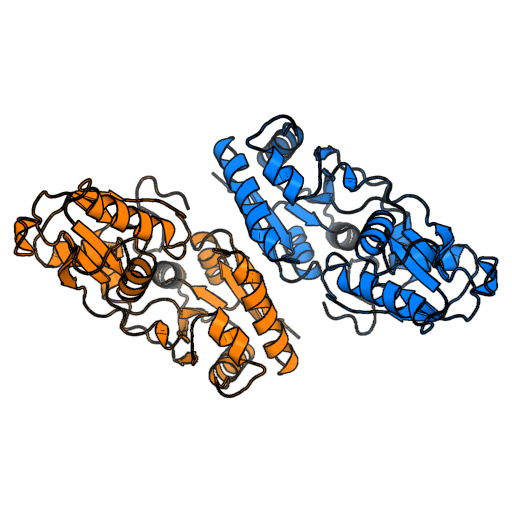B 1 64 ? -1.018 -21.766 0.521 1 98.75 64 VAL B N 1
ATOM 2639 C CA . VAL B 1 64 ? -0.316 -22.984 0.887 1 98.75 64 VAL B CA 1
ATOM 2640 C C . VAL B 1 64 ? 0.592 -22.719 2.086 1 98.75 64 VAL B C 1
ATOM 2642 O O . VAL B 1 64 ? 0.616 -23.5 3.039 1 98.75 64 VAL B O 1
ATOM 2645 N N . ARG B 1 65 ? 1.316 -21.625 2.039 1 98.75 65 ARG B N 1
ATOM 2646 C CA . ARG B 1 65 ? 2.195 -21.297 3.154 1 98.75 65 ARG B CA 1
ATOM 2647 C C . ARG B 1 65 ? 1.396 -21.078 4.434 1 98.75 65 ARG B C 1
ATOM 2649 O O . ARG B 1 65 ? 1.789 -21.547 5.504 1 98.75 65 ARG B O 1
ATOM 2656 N N . ALA B 1 66 ? 0.326 -20.312 4.32 1 98.81 66 ALA B N 1
ATOM 2657 C CA . ALA B 1 66 ? -0.512 -20.031 5.484 1 98.81 66 ALA B CA 1
ATOM 2658 C C . ALA B 1 66 ? -1.004 -21.328 6.133 1 98.81 66 ALA B C 1
ATOM 2660 O O . ALA B 1 66 ? -0.996 -21.453 7.359 1 98.81 66 ALA B O 1
ATOM 2661 N N . ARG B 1 67 ? -1.464 -22.266 5.324 1 98.56 67 ARG B N 1
ATOM 2662 C CA . ARG B 1 67 ? -1.942 -23.547 5.832 1 98.56 67 ARG B CA 1
ATOM 2663 C C . ARG B 1 67 ? -0.846 -24.266 6.605 1 98.56 67 ARG B C 1
ATOM 2665 O O . ARG B 1 67 ? -1.084 -24.781 7.703 1 98.56 67 ARG B O 1
ATOM 2672 N N . ARG B 1 68 ? 0.302 -24.328 6.039 1 98.5 68 ARG B N 1
ATOM 2673 C CA . ARG B 1 68 ? 1.404 -25.062 6.641 1 98.5 68 ARG B CA 1
ATOM 2674 C C . ARG B 1 68 ? 1.894 -24.391 7.918 1 98.5 68 ARG B C 1
ATOM 2676 O O . ARG B 1 68 ? 2.125 -25.047 8.93 1 98.5 68 ARG B O 1
ATOM 2683 N N . LEU B 1 69 ? 2.076 -23.062 7.883 1 98.5 69 LEU B N 1
ATOM 2684 C CA . LEU B 1 69 ? 2.473 -22.312 9.078 1 98.5 69 LEU B CA 1
ATOM 2685 C C . LEU B 1 69 ? 1.447 -22.484 10.188 1 98.5 69 LEU B C 1
ATOM 2687 O O . LEU B 1 69 ? 1.812 -22.672 11.352 1 98.5 69 LEU B O 1
ATOM 2691 N N . ALA B 1 70 ? 0.177 -22.391 9.82 1 98.38 70 ALA B N 1
ATOM 2692 C CA . ALA B 1 70 ? -0.894 -22.531 10.805 1 98.38 70 ALA B CA 1
ATOM 2693 C C . ALA B 1 70 ? -0.861 -23.922 11.438 1 98.38 70 ALA B C 1
ATOM 2695 O O . ALA B 1 70 ? -0.916 -24.047 12.664 1 98.38 70 ALA B O 1
ATOM 2696 N N . ALA B 1 71 ? -0.726 -24.938 10.633 1 97.38 71 ALA B N 1
ATOM 2697 C CA . ALA B 1 71 ? -0.687 -26.312 11.133 1 97.38 71 ALA B CA 1
ATOM 2698 C C . ALA B 1 71 ? 0.479 -26.516 12.094 1 97.38 71 ALA B C 1
ATOM 2700 O O . ALA B 1 71 ? 0.333 -27.172 13.125 1 97.38 71 ALA B O 1
ATOM 2701 N N . ALA B 1 72 ? 1.574 -25.938 11.742 1 97.19 72 ALA B N 1
ATOM 2702 C CA . ALA B 1 72 ? 2.773 -26.062 12.562 1 97.19 72 ALA B CA 1
ATOM 2703 C C . ALA B 1 72 ? 2.57 -25.406 13.93 1 97.19 72 ALA B C 1
ATOM 2705 O O . ALA B 1 72 ? 3.297 -25.703 14.883 1 97.19 72 ALA B O 1
ATOM 2706 N N . ARG B 1 73 ? 1.555 -24.562 14.031 1 95.69 73 ARG B N 1
ATOM 2707 C CA . ARG B 1 73 ? 1.301 -23.828 15.266 1 95.69 73 ARG B CA 1
ATOM 2708 C C . ARG B 1 73 ? -0.036 -24.234 15.875 1 95.69 73 ARG B C 1
ATOM 2710 O O . ARG B 1 73 ? -0.589 -23.516 16.703 1 95.69 73 ARG B O 1
ATOM 2717 N N . ASP B 1 74 ? -0.652 -25.312 15.359 1 96.38 74 ASP B N 1
ATOM 2718 C CA . ASP B 1 74 ? -1.93 -25.844 15.828 1 96.38 74 ASP B CA 1
ATOM 2719 C C . ASP B 1 74 ? -3.057 -24.828 15.609 1 96.38 74 ASP B C 1
ATOM 2721 O O . ASP B 1 74 ? -3.918 -24.656 16.469 1 96.38 74 ASP B O 1
ATOM 2725 N N . LEU B 1 75 ? -2.891 -24.062 14.586 1 97.12 75 LEU B N 1
ATOM 2726 C CA . LEU B 1 75 ? -3.93 -23.156 14.117 1 97.12 75 LEU B CA 1
ATOM 2727 C C . LEU B 1 75 ? -4.582 -23.672 12.844 1 97.12 75 LEU B C 1
ATOM 2729 O O . LEU B 1 75 ? -4.047 -24.578 12.195 1 97.12 75 LEU B O 1
ATOM 2733 N N . THR B 1 76 ? -5.781 -23.156 12.594 1 97.06 76 THR B N 1
ATOM 2734 C CA . THR B 1 76 ? -6.465 -23.469 11.352 1 97.06 76 THR B CA 1
ATOM 2735 C C . THR B 1 76 ? -6.656 -22.219 10.5 1 97.06 76 THR B C 1
ATOM 2737 O O . THR B 1 76 ? -6.738 -21.109 11.031 1 97.06 76 THR B O 1
ATOM 2740 N N . VAL B 1 77 ? -6.617 -22.391 9.273 1 98.56 77 VAL B N 1
ATOM 2741 C CA . VAL B 1 77 ? -6.977 -21.328 8.336 1 98.56 77 VAL B CA 1
ATOM 2742 C C . VAL B 1 77 ? -8.078 -21.828 7.395 1 98.56 77 VAL B C 1
ATOM 2744 O O . VAL B 1 77 ? -8.227 -23.031 7.191 1 98.56 77 VAL B O 1
ATOM 2747 N N . ARG B 1 78 ? -8.82 -20.953 6.848 1 98.25 78 ARG B N 1
ATOM 2748 C CA . ARG B 1 78 ? -9.805 -21.297 5.832 1 98.25 78 ARG B CA 1
ATOM 2749 C C . ARG B 1 78 ? -9.969 -20.172 4.816 1 98.25 78 ARG B C 1
ATOM 2751 O O . ARG B 1 78 ? -9.836 -19 5.16 1 98.25 78 ARG B O 1
ATOM 2758 N N . PRO B 1 79 ? -10.195 -20.516 3.574 1 98.69 79 PRO B N 1
ATOM 2759 C CA . PRO B 1 79 ? -10.602 -19.5 2.6 1 98.69 79 PRO B CA 1
ATOM 2760 C C . PRO B 1 79 ? -12.023 -19 2.83 1 98.69 79 PRO B C 1
ATOM 2762 O O . PRO B 1 79 ? -12.984 -19.766 2.715 1 98.69 79 PRO B O 1
ATOM 2765 N N . LEU B 1 80 ? -12.156 -17.781 3.145 1 98.69 80 LEU B N 1
ATOM 2766 C CA . LEU B 1 80 ? -13.453 -17.203 3.459 1 98.69 80 LEU B CA 1
ATOM 2767 C C . LEU B 1 80 ? -14.258 -16.938 2.189 1 98.69 80 LEU B C 1
ATOM 2769 O O . LEU B 1 80 ? -15.391 -17.406 2.061 1 98.69 80 LEU B O 1
ATOM 2773 N N . VAL B 1 81 ? -13.711 -16.172 1.23 1 98.75 81 VAL B N 1
ATOM 2774 C CA . VAL B 1 81 ? -14.297 -15.875 -0.072 1 98.75 81 VAL B CA 1
ATOM 2775 C C . VAL B 1 81 ? -13.203 -15.828 -1.133 1 98.75 81 VAL B C 1
ATOM 2777 O O . VAL B 1 81 ? -12.016 -15.789 -0.805 1 98.75 81 VAL B O 1
ATOM 2780 N N . MET B 1 82 ? -13.562 -15.938 -2.277 1 98.75 82 MET B N 1
ATOM 2781 C CA . MET B 1 82 ? -12.711 -15.727 -3.447 1 98.75 82 MET B CA 1
ATOM 2782 C C . MET B 1 82 ? -13.5 -15.078 -4.582 1 98.75 82 MET B C 1
ATOM 2784 O O . MET B 1 82 ? -14.719 -14.945 -4.496 1 98.75 82 MET B O 1
ATOM 2788 N N . ARG B 1 83 ? -12.836 -14.625 -5.59 1 98.75 83 ARG B N 1
ATOM 2789 C CA . ARG B 1 83 ? -13.5 -14.055 -6.754 1 98.75 83 ARG B CA 1
ATOM 2790 C C . ARG B 1 83 ? -14.086 -15.141 -7.645 1 98.75 83 ARG B C 1
ATOM 2792 O O . ARG B 1 83 ? -13.586 -16.266 -7.664 1 98.75 83 ARG B O 1
ATOM 2799 N N . ASP B 1 84 ? -15.094 -14.773 -8.344 1 98.62 84 ASP B N 1
ATOM 2800 C CA . ASP B 1 84 ? -15.594 -15.68 -9.375 1 98.62 84 ASP B CA 1
ATOM 2801 C C . ASP B 1 84 ? -14.5 -16 -10.391 1 98.62 84 ASP B C 1
ATOM 2803 O O . ASP B 1 84 ? -14.383 -17.141 -10.844 1 98.62 84 ASP B O 1
ATOM 2807 N N . THR B 1 85 ? -13.625 -15.102 -10.656 1 98 85 THR B N 1
ATOM 2808 C CA . THR B 1 85 ? -12.578 -15.219 -11.664 1 98 85 THR B CA 1
ATOM 2809 C C . THR B 1 85 ? -11.391 -16 -11.125 1 98 85 THR B C 1
ATOM 2811 O O . THR B 1 85 ? -10.43 -16.266 -11.844 1 98 85 THR B O 1
ATOM 2814 N N . ASP B 1 86 ? -11.445 -16.453 -9.867 1 98.38 86 ASP B N 1
ATOM 2815 C CA . ASP B 1 86 ? -10.359 -17.203 -9.242 1 98.38 86 ASP B CA 1
ATOM 2816 C C . ASP B 1 86 ? -10.609 -18.703 -9.305 1 98.38 86 ASP B C 1
ATOM 2818 O O . ASP B 1 86 ? -9.773 -19.5 -8.867 1 98.38 86 ASP B O 1
ATOM 2822 N N . ARG B 1 87 ? -11.703 -19.125 -9.891 1 98.44 87 ARG B N 1
ATOM 2823 C CA . ARG B 1 87 ? -12.102 -20.531 -9.844 1 98.44 87 ARG B CA 1
ATOM 2824 C C . ARG B 1 87 ? -11.758 -21.234 -11.148 1 98.44 87 ARG B C 1
ATOM 2826 O O . ARG B 1 87 ? -11.953 -20.688 -12.234 1 98.44 87 ARG B O 1
ATOM 2833 N N . ASP B 1 88 ? -11.195 -22.391 -11.039 1 98.31 88 ASP B N 1
ATOM 2834 C CA . ASP B 1 88 ? -11.008 -23.344 -12.125 1 98.31 88 ASP B CA 1
ATOM 2835 C C . ASP B 1 88 ? -10.156 -22.75 -13.234 1 98.31 88 ASP B C 1
ATOM 2837 O O . ASP B 1 88 ? -10.492 -22.875 -14.422 1 98.31 88 ASP B O 1
ATOM 2841 N N . LEU B 1 89 ? -9.102 -22.141 -12.883 1 98.19 89 LEU B N 1
ATOM 2842 C CA . LEU B 1 89 ? -8.156 -21.609 -13.859 1 98.19 89 LEU B CA 1
ATOM 2843 C C . LEU B 1 89 ? -7.266 -22.719 -14.414 1 98.19 89 LEU B C 1
ATOM 2845 O O . LEU B 1 89 ? -7.16 -23.797 -13.82 1 98.19 89 LEU B O 1
ATOM 2849 N N . VAL B 1 90 ? -6.668 -22.453 -15.555 1 98.12 90 VAL B N 1
ATOM 2850 C CA . VAL B 1 90 ? -5.746 -23.391 -16.188 1 98.12 90 VAL B CA 1
ATOM 2851 C C . VAL B 1 90 ? -4.555 -22.625 -16.766 1 98.12 90 VAL B C 1
ATOM 2853 O O . VAL B 1 90 ? -4.68 -21.453 -17.141 1 98.12 90 VAL B O 1
ATOM 2856 N N . THR B 1 91 ? -3.439 -23.234 -16.781 1 98.5 91 THR B N 1
ATOM 2857 C CA . THR B 1 91 ? -2.254 -22.719 -17.453 1 98.5 91 THR B CA 1
ATOM 2858 C C . THR B 1 91 ? -1.949 -23.516 -18.703 1 98.5 91 THR B C 1
ATOM 2860 O O . THR B 1 91 ? -1.982 -24.75 -18.688 1 98.5 91 THR B O 1
ATOM 2863 N N . ALA B 1 92 ? -1.686 -22.781 -19.797 1 97.81 92 ALA B N 1
ATOM 2864 C CA . ALA B 1 92 ? -1.327 -23.391 -21.078 1 97.81 92 ALA B CA 1
ATOM 2865 C C . ALA B 1 92 ? 0.188 -23.438 -21.25 1 97.81 92 ALA B C 1
ATOM 2867 O O . ALA B 1 92 ? 0.889 -22.484 -20.891 1 97.81 92 ALA B O 1
ATOM 2868 N N . VAL B 1 93 ? 0.628 -24.531 -21.766 1 98.56 93 VAL B N 1
ATOM 2869 C CA . VAL B 1 93 ? 1.967 -24.609 -22.328 1 98.56 93 VAL B CA 1
ATOM 2870 C C . VAL B 1 93 ? 1.886 -24.484 -23.859 1 98.56 93 VAL B C 1
ATOM 2872 O O . VAL B 1 93 ? 1.256 -25.312 -24.516 1 98.56 93 VAL B O 1
ATOM 2875 N N . VAL B 1 94 ? 2.564 -23.438 -24.375 1 98.25 94 VAL B N 1
ATOM 2876 C CA . VAL B 1 94 ? 2.404 -23.141 -25.781 1 98.25 94 VAL B CA 1
ATOM 2877 C C . VAL B 1 94 ? 3.762 -23.203 -26.484 1 98.25 94 VAL B C 1
ATOM 2879 O O . VAL B 1 94 ? 4.801 -22.984 -25.859 1 98.25 94 VAL B O 1
ATOM 2882 N N . VAL B 1 95 ? 3.721 -23.531 -27.719 1 98.56 95 VAL B N 1
ATOM 2883 C CA . VAL B 1 95 ? 4.887 -23.531 -28.594 1 98.56 95 VAL B CA 1
ATOM 2884 C C . VAL B 1 95 ? 4.617 -22.641 -29.812 1 98.56 95 VAL B C 1
ATOM 2886 O O . VAL B 1 95 ? 3.477 -22.25 -30.062 1 98.56 95 VAL B O 1
ATOM 2889 N N . ARG B 1 96 ? 5.676 -22.266 -30.453 1 98.38 96 ARG B N 1
ATOM 2890 C CA . ARG B 1 96 ? 5.477 -21.531 -31.688 1 98.38 96 ARG B CA 1
ATOM 2891 C C . ARG B 1 96 ? 4.719 -22.359 -32.719 1 98.38 96 ARG B C 1
ATOM 2893 O O . ARG B 1 96 ? 4.832 -23.594 -32.719 1 98.38 96 ARG B O 1
ATOM 2900 N N . ALA B 1 97 ? 4.016 -21.703 -33.594 1 97.31 97 ALA B N 1
ATOM 2901 C CA . ALA B 1 97 ? 3.203 -22.375 -34.594 1 97.31 97 ALA B CA 1
ATOM 2902 C C . ALA B 1 97 ? 4.07 -23.234 -35.531 1 97.31 97 ALA B C 1
ATOM 2904 O O . ALA B 1 97 ? 3.643 -24.297 -35.969 1 97.31 97 ALA B O 1
ATOM 2905 N N . ASP B 1 98 ? 5.281 -22.828 -35.75 1 97.25 98 ASP B N 1
ATOM 2906 C CA . ASP B 1 98 ? 6.156 -23.516 -36.688 1 97.25 98 ASP B CA 1
ATOM 2907 C C . ASP B 1 98 ? 7.145 -24.438 -35.969 1 97.25 98 ASP B C 1
ATOM 2909 O O . ASP B 1 98 ? 8.102 -24.922 -36.594 1 97.25 98 ASP B O 1
ATOM 2913 N N . SER B 1 99 ? 6.906 -24.531 -34.688 1 97.88 99 SER B N 1
ATOM 2914 C CA . SER B 1 99 ? 7.801 -25.359 -33.906 1 97.88 99 SER B CA 1
ATOM 2915 C C . SER B 1 99 ? 7.754 -26.812 -34.344 1 97.88 99 SER B C 1
ATOM 2917 O O . SER B 1 99 ? 6.715 -27.297 -34.812 1 97.88 99 SER B O 1
ATOM 2919 N N . ASP B 1 100 ? 8.82 -27.531 -34.188 1 97.75 100 ASP B N 1
ATOM 2920 C CA . ASP B 1 100 ? 8.898 -28.953 -34.5 1 97.75 100 ASP B CA 1
ATOM 2921 C C . ASP B 1 100 ? 8.367 -29.797 -33.344 1 97.75 100 ASP B C 1
ATOM 2923 O O . ASP B 1 100 ? 8.281 -31.016 -33.469 1 97.75 100 ASP B O 1
ATOM 2927 N N . ILE B 1 101 ? 8.039 -29.141 -32.25 1 98.19 101 ILE B N 1
ATOM 2928 C CA . ILE B 1 101 ? 7.469 -29.828 -31.078 1 98.19 101 ILE B CA 1
ATOM 2929 C C . ILE B 1 101 ? 6 -30.156 -31.344 1 98.19 101 ILE B C 1
ATOM 2931 O O . ILE B 1 101 ? 5.164 -29.25 -31.453 1 98.19 101 ILE B O 1
ATOM 2935 N N . ALA B 1 102 ? 5.656 -31.453 -31.406 1 96.25 102 ALA B N 1
ATOM 2936 C CA . ALA B 1 102 ? 4.301 -31.859 -31.781 1 96.25 102 ALA B CA 1
ATOM 2937 C C . ALA B 1 102 ? 3.549 -32.438 -30.594 1 96.25 102 ALA B C 1
ATOM 2939 O O . ALA B 1 102 ? 2.316 -32.375 -30.547 1 96.25 102 ALA B O 1
ATOM 2940 N N . ALA B 1 103 ? 4.289 -33.031 -29.672 1 97.44 103 ALA B N 1
ATOM 2941 C CA . ALA B 1 103 ? 3.703 -33.625 -28.484 1 97.44 103 ALA B CA 1
ATOM 2942 C C . ALA B 1 103 ? 4.492 -33.25 -27.234 1 97.44 103 ALA B C 1
ATOM 2944 O O . ALA B 1 103 ? 5.621 -32.75 -27.328 1 97.44 103 ALA B O 1
ATOM 2945 N N . VAL B 1 104 ? 3.846 -33.438 -26.109 1 98.31 104 VAL B N 1
ATOM 2946 C CA . VAL B 1 104 ? 4.434 -33.031 -24.844 1 98.31 104 VAL B CA 1
ATOM 2947 C C . VAL B 1 104 ? 5.766 -33.75 -24.641 1 98.31 104 VAL B C 1
ATOM 2949 O O . VAL B 1 104 ? 6.719 -33.188 -24.109 1 98.31 104 VAL B O 1
ATOM 2952 N N . ALA B 1 105 ? 5.836 -34.969 -25.078 1 97.88 105 ALA B N 1
ATOM 2953 C CA . ALA B 1 105 ? 7.051 -35.781 -24.922 1 97.88 105 ALA B CA 1
ATOM 2954 C C . ALA B 1 105 ? 8.227 -35.125 -25.641 1 97.88 105 ALA B C 1
ATOM 2956 O O . ALA B 1 105 ? 9.383 -35.281 -25.234 1 97.88 105 ALA B O 1
ATOM 2957 N N . ASP B 1 106 ? 8 -34.312 -26.688 1 98.25 106 ASP B N 1
ATOM 2958 C CA . ASP B 1 106 ? 9.039 -33.656 -27.484 1 98.25 106 ASP B CA 1
ATOM 2959 C C . ASP B 1 106 ? 9.695 -32.531 -26.688 1 98.25 106 ASP B C 1
ATOM 2961 O O . ASP B 1 106 ? 10.734 -32 -27.094 1 98.25 106 ASP B O 1
ATOM 2965 N N . LEU B 1 107 ? 9.125 -32.219 -25.531 1 98.31 107 LEU B N 1
ATOM 2966 C CA . LEU B 1 107 ? 9.672 -31.125 -24.703 1 98.31 107 LEU B C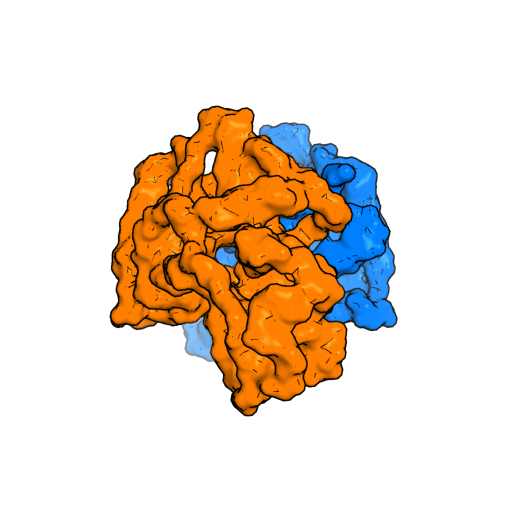A 1
ATOM 2967 C C . LEU B 1 107 ? 10.836 -31.625 -23.859 1 98.31 107 LEU B C 1
ATOM 2969 O O . LEU B 1 107 ? 11.516 -30.828 -23.203 1 98.31 107 LEU B O 1
ATOM 2973 N N . ARG B 1 108 ? 11.062 -32.969 -23.859 1 97.94 108 ARG B N 1
ATOM 2974 C CA . ARG B 1 108 ? 12.125 -33.5 -23.016 1 97.94 108 ARG B CA 1
ATOM 2975 C C . ARG B 1 108 ? 13.461 -32.844 -23.328 1 97.94 108 ARG B C 1
ATOM 2977 O O . ARG B 1 108 ? 13.914 -32.844 -24.469 1 97.94 108 ARG B O 1
ATOM 2984 N N . GLY B 1 109 ? 14.023 -32.219 -22.281 1 97.62 109 GLY B N 1
ATOM 2985 C CA . GLY B 1 109 ? 15.336 -31.594 -22.406 1 97.62 109 GLY B CA 1
ATOM 2986 C C . GLY B 1 109 ? 15.297 -30.234 -23.062 1 97.62 109 GLY B C 1
ATOM 2987 O O . GLY B 1 109 ? 16.312 -29.547 -23.172 1 97.62 109 GLY B O 1
ATOM 2988 N N . ARG B 1 110 ? 14.133 -29.766 -23.484 1 98.5 110 ARG B N 1
ATOM 2989 C CA . ARG B 1 110 ? 13.977 -28.469 -24.125 1 98.5 110 ARG B CA 1
ATOM 2990 C C . ARG B 1 110 ? 13.828 -27.344 -23.094 1 98.5 110 ARG B C 1
ATOM 2992 O O . ARG B 1 110 ? 13.688 -27.625 -21.906 1 98.5 110 ARG B O 1
ATOM 2999 N N . THR B 1 111 ? 13.953 -26.109 -23.562 1 98.81 111 THR B N 1
ATOM 3000 C CA . THR B 1 111 ? 13.852 -24.953 -22.688 1 98.81 111 THR B CA 1
ATOM 3001 C C . THR B 1 111 ? 12.43 -24.422 -22.656 1 98.81 111 THR B C 1
ATOM 3003 O O . THR B 1 111 ? 11.852 -24.109 -23.703 1 98.81 111 THR B O 1
ATOM 3006 N N . VAL B 1 112 ? 11.883 -24.344 -21.484 1 98.88 112 VAL B N 1
ATOM 3007 C CA . VAL B 1 112 ? 10.539 -23.828 -21.281 1 98.88 112 VAL B CA 1
ATOM 3008 C C . VAL B 1 112 ? 10.609 -22.516 -20.5 1 98.88 112 VAL B C 1
ATOM 3010 O O . VAL B 1 112 ? 11.148 -22.469 -19.406 1 98.88 112 VAL B O 1
ATOM 3013 N N . GLY B 1 113 ? 10.117 -21.422 -21.125 1 98.88 113 GLY B N 1
ATOM 3014 C CA . GLY B 1 113 ? 10.023 -20.141 -20.438 1 98.88 113 GLY B CA 1
ATOM 3015 C C . GLY B 1 113 ? 8.867 -20.062 -19.469 1 98.88 113 GLY B C 1
ATOM 3016 O O . GLY B 1 113 ? 7.746 -20.453 -19.797 1 98.88 113 GLY B O 1
ATOM 3017 N N . THR B 1 114 ? 9.109 -19.609 -18.266 1 98.75 114 THR B N 1
ATOM 3018 C CA . THR B 1 114 ? 8.086 -19.453 -17.234 1 98.75 114 THR B CA 1
ATOM 3019 C C . THR B 1 114 ? 8.117 -18.047 -16.656 1 98.75 114 THR B C 1
ATOM 3021 O O . THR B 1 114 ? 9.016 -17.266 -16.969 1 98.75 114 THR B O 1
ATOM 3024 N N . GLY B 1 115 ? 7.055 -17.719 -15.875 1 98.31 115 GLY B N 1
ATOM 3025 C CA . GLY B 1 115 ? 7.086 -16.484 -15.102 1 98.31 115 GLY B CA 1
ATOM 3026 C C . GLY B 1 115 ? 8.039 -16.531 -13.922 1 98.31 115 GLY B C 1
ATOM 3027 O O . GLY B 1 115 ? 9.016 -17.281 -13.945 1 98.31 115 GLY B O 1
ATOM 3028 N N . ALA B 1 116 ? 7.734 -15.695 -12.945 1 97.88 116 ALA B N 1
ATOM 3029 C CA . ALA B 1 116 ? 8.578 -15.633 -11.75 1 97.88 116 ALA B CA 1
ATOM 3030 C C . ALA B 1 116 ? 8.648 -17 -11.07 1 97.88 116 ALA B C 1
ATOM 3032 O O . ALA B 1 116 ? 7.691 -17.766 -11.102 1 97.88 116 ALA B O 1
ATOM 3033 N N . VAL B 1 117 ? 9.75 -17.234 -10.383 1 97.94 117 VAL B N 1
ATOM 3034 C CA . VAL B 1 117 ? 10.07 -18.531 -9.781 1 97.94 117 VAL B CA 1
ATOM 3035 C C . VAL B 1 117 ? 8.984 -18.922 -8.773 1 97.94 117 VAL B C 1
ATOM 3037 O O . VAL B 1 117 ? 8.719 -20.109 -8.562 1 97.94 117 VAL B O 1
ATOM 3040 N N . ASP B 1 118 ? 8.328 -17.906 -8.227 1 98.44 118 ASP B N 1
ATOM 3041 C CA . ASP B 1 118 ? 7.352 -18.156 -7.172 1 98.44 118 ASP B CA 1
ATOM 3042 C C . ASP B 1 118 ? 5.926 -18.016 -7.699 1 98.44 118 ASP B C 1
ATOM 3044 O O . ASP B 1 118 ? 4.973 -17.953 -6.922 1 98.44 118 ASP B O 1
ATOM 3048 N N . SER B 1 119 ? 5.758 -17.984 -8.992 1 98.5 119 SER B N 1
ATOM 3049 C CA . SER B 1 119 ? 4.426 -17.891 -9.57 1 98.5 119 SER B CA 1
ATOM 3050 C C . SER B 1 119 ? 3.738 -19.25 -9.602 1 98.5 119 SER B C 1
ATOM 3052 O O . SER B 1 119 ? 4.234 -20.188 -10.227 1 98.5 119 SER B O 1
ATOM 3054 N N . PRO B 1 120 ? 2.596 -19.344 -8.961 1 98.69 120 PRO B N 1
ATOM 3055 C CA . PRO B 1 120 ? 1.849 -20.594 -9.078 1 98.69 120 PRO B CA 1
ATOM 3056 C C . PRO B 1 120 ? 1.413 -20.891 -10.516 1 98.69 120 PRO B C 1
ATOM 3058 O O . PRO B 1 120 ? 1.677 -21.984 -11.031 1 98.69 120 PRO B O 1
ATOM 3061 N N . GLN B 1 121 ? 0.9 -19.938 -11.211 1 98.5 121 GLN B N 1
ATOM 3062 C CA . GLN B 1 121 ? 0.247 -20.156 -12.492 1 98.5 121 GLN B CA 1
ATOM 3063 C C . GLN B 1 121 ? 1.272 -20.25 -13.625 1 98.5 121 GLN B C 1
ATOM 3065 O O . GLN B 1 121 ? 1.028 -20.906 -14.633 1 98.5 121 GLN B O 1
ATOM 3070 N N . ALA B 1 122 ? 2.371 -19.594 -13.438 1 98.56 122 ALA B N 1
ATOM 3071 C CA . ALA B 1 122 ? 3.262 -19.5 -14.594 1 98.56 122 ALA B CA 1
ATOM 3072 C C . ALA B 1 122 ? 4.5 -20.375 -14.406 1 98.56 122 ALA B C 1
ATOM 3074 O O . ALA B 1 122 ? 5.266 -20.578 -15.344 1 98.56 122 ALA B O 1
ATOM 3075 N N . THR B 1 123 ? 4.711 -20.906 -13.219 1 98.62 123 THR B N 1
ATOM 3076 C CA . THR B 1 123 ? 5.941 -21.656 -13 1 98.62 123 THR B CA 1
ATOM 3077 C C . THR B 1 123 ? 5.656 -22.953 -12.25 1 98.62 123 THR B C 1
ATOM 3079 O O . THR B 1 123 ? 5.809 -24.047 -12.805 1 98.62 123 THR B O 1
ATOM 3082 N N . LEU B 1 124 ? 5.09 -22.906 -11.031 1 98.81 124 LEU B N 1
ATOM 3083 C CA . LEU B 1 124 ? 5.023 -24.062 -10.148 1 98.81 124 LEU B CA 1
ATOM 3084 C C . LEU B 1 124 ? 4.055 -25.109 -10.695 1 98.81 124 LEU B C 1
ATOM 3086 O O . LEU B 1 124 ? 4.398 -26.281 -10.789 1 98.81 124 LEU B O 1
ATOM 3090 N N . LEU B 1 125 ? 2.891 -24.688 -11.094 1 98.88 125 LEU B N 1
ATOM 3091 C CA . LEU B 1 125 ? 1.85 -25.609 -11.523 1 98.88 125 LEU B CA 1
ATOM 3092 C C . LEU B 1 125 ? 2.184 -26.219 -12.891 1 98.88 125 LEU B C 1
ATOM 3094 O O . LEU B 1 125 ? 2.137 -27.438 -13.062 1 98.88 125 LEU B O 1
ATOM 3098 N N . PRO B 1 126 ? 2.539 -25.391 -13.883 1 98.75 126 PRO B N 1
ATOM 3099 C CA . PRO B 1 126 ? 2.799 -26 -15.188 1 98.75 126 PRO B CA 1
ATOM 3100 C C . PRO B 1 126 ? 4.039 -26.891 -15.18 1 98.75 126 PRO B C 1
ATOM 3102 O O . PRO B 1 126 ? 4.07 -27.922 -15.875 1 98.75 126 PRO B O 1
ATOM 3105 N N . LEU B 1 127 ? 5.086 -26.562 -14.43 1 98.62 127 LEU B N 1
ATOM 3106 C CA . LEU B 1 127 ? 6.246 -27.438 -14.359 1 98.62 127 LEU B CA 1
ATOM 3107 C C . LEU B 1 127 ? 5.891 -28.75 -13.664 1 98.62 127 LEU B C 1
ATOM 3109 O O . LEU B 1 127 ? 6.363 -29.812 -14.055 1 98.62 127 LEU B O 1
ATOM 3113 N N . HIS B 1 128 ? 5.086 -28.656 -12.633 1 98.69 128 HIS B N 1
ATOM 3114 C CA . HIS B 1 128 ? 4.59 -29.859 -11.977 1 98.69 128 HIS B CA 1
ATOM 3115 C C . HIS B 1 128 ? 3.787 -30.719 -12.945 1 98.69 128 HIS B C 1
ATOM 3117 O O . HIS B 1 128 ? 3.941 -31.953 -12.977 1 98.69 128 HIS B O 1
ATOM 3123 N N . HIS B 1 129 ? 2.93 -30.078 -13.695 1 98.5 129 HIS B N 1
ATOM 3124 C CA . HIS B 1 129 ? 2.115 -30.781 -14.688 1 98.5 129 HIS B CA 1
ATOM 3125 C C . HIS B 1 129 ? 2.986 -31.531 -15.688 1 98.5 129 HIS B C 1
ATOM 3127 O O . HIS B 1 129 ? 2.734 -32.719 -15.969 1 98.5 129 HIS B O 1
ATOM 3133 N N . LEU B 1 130 ? 4.051 -30.891 -16.203 1 98.56 130 LEU B N 1
ATOM 3134 C CA . LEU B 1 130 ? 4.953 -31.516 -17.156 1 98.56 130 LEU B CA 1
ATOM 3135 C C . LEU B 1 130 ? 5.672 -32.719 -16.516 1 98.56 130 LEU B C 1
ATOM 3137 O O . LEU B 1 130 ? 5.832 -33.75 -17.141 1 98.56 130 LEU B O 1
ATOM 3141 N N . ARG B 1 131 ? 6.051 -32.562 -15.281 1 97.75 131 ARG B N 1
ATOM 3142 C CA . ARG B 1 131 ? 6.699 -33.656 -14.57 1 97.75 131 ARG B CA 1
ATOM 3143 C C . ARG B 1 131 ? 5.754 -34.844 -14.414 1 97.75 131 ARG B C 1
ATOM 3145 O O . ARG B 1 131 ? 6.168 -36 -14.555 1 97.75 131 ARG B O 1
ATOM 3152 N N . GLU B 1 132 ? 4.52 -34.531 -14.109 1 97.44 132 GLU B N 1
ATOM 3153 C CA . GLU B 1 132 ? 3.521 -35.594 -13.953 1 97.44 132 GLU B CA 1
ATOM 3154 C C . GLU B 1 132 ? 3.309 -36.344 -15.25 1 97.44 132 GLU B C 1
ATOM 3156 O O . GLU B 1 132 ? 2.957 -37.531 -15.234 1 97.44 132 GLU B O 1
ATOM 3161 N N . LEU B 1 133 ? 3.545 -35.656 -16.328 1 97.56 133 LEU B N 1
ATOM 3162 C CA . LEU B 1 133 ? 3.424 -36.281 -17.641 1 97.56 133 LEU B CA 1
ATOM 3163 C C . LEU B 1 133 ? 4.715 -37 -18.016 1 97.56 133 LEU B C 1
ATOM 3165 O O . LEU B 1 133 ? 4.832 -37.531 -19.125 1 97.56 133 LEU B O 1
ATOM 3169 N N . GLY B 1 134 ? 5.711 -36.938 -17.156 1 96.94 134 GLY B N 1
ATOM 3170 C CA . GLY B 1 134 ? 6.945 -37.688 -17.359 1 96.94 134 GLY B CA 1
ATOM 3171 C C . GLY B 1 134 ? 7.969 -36.938 -18.188 1 96.94 134 GLY B C 1
ATOM 3172 O O . GLY B 1 134 ? 8.844 -37.531 -18.812 1 96.94 134 GLY B O 1
ATOM 3173 N N . VAL B 1 135 ? 7.832 -35.625 -18.25 1 97.56 135 VAL B N 1
ATOM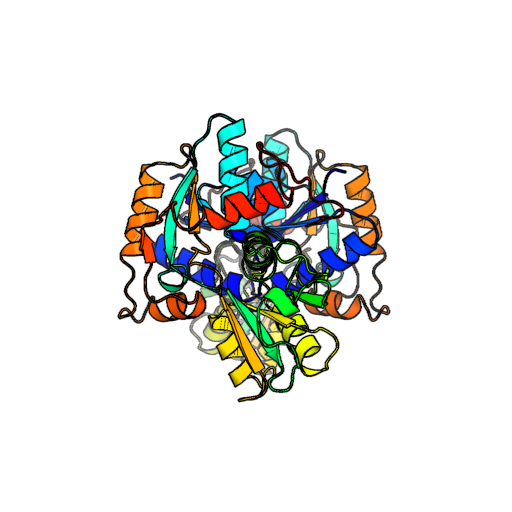 3174 C CA . VAL B 1 135 ? 8.711 -34.844 -19.109 1 97.56 135 VAL B CA 1
ATOM 3175 C C . VAL B 1 135 ? 9.555 -33.906 -18.25 1 97.56 135 VAL B C 1
ATOM 3177 O O . VAL B 1 135 ? 9.023 -33.062 -17.547 1 97.56 135 VAL B O 1
ATOM 3180 N N . GLU B 1 136 ? 10.828 -34.094 -18.312 1 96.56 136 GLU B N 1
ATOM 3181 C CA . GLU B 1 136 ? 11.766 -33.156 -17.672 1 96.56 136 GLU B CA 1
ATOM 3182 C C . GLU B 1 136 ? 12.234 -32.094 -18.641 1 96.56 136 GLU B C 1
ATOM 3184 O O . GLU B 1 136 ? 12.719 -32.406 -19.734 1 96.56 136 GLU B O 1
ATOM 3189 N N . VAL B 1 137 ? 12.055 -30.844 -18.203 1 98.56 137 VAL B N 1
ATOM 3190 C CA . VAL B 1 137 ? 12.406 -29.734 -19.078 1 98.56 137 VAL B CA 1
ATOM 3191 C C . VAL B 1 137 ? 13.453 -28.859 -18.391 1 98.56 137 VAL B C 1
ATOM 3193 O O . VAL B 1 137 ? 13.75 -29.031 -17.203 1 98.56 137 VAL B O 1
ATOM 3196 N N . LYS B 1 138 ? 14.109 -27.969 -19.141 1 98.5 138 LYS B N 1
ATOM 3197 C CA . LYS B 1 138 ? 14.938 -26.891 -18.609 1 98.5 138 LYS B CA 1
ATOM 3198 C C . LYS B 1 138 ? 14.125 -25.609 -18.453 1 98.5 138 LYS B C 1
ATOM 3200 O O . LYS B 1 138 ? 13.758 -24.969 -19.453 1 98.5 138 LYS B O 1
ATOM 3205 N N . ALA B 1 139 ? 13.875 -25.297 -17.25 1 98.31 139 ALA B N 1
ATOM 3206 C CA . ALA B 1 139 ? 13.062 -24.109 -17 1 98.31 139 ALA B CA 1
ATOM 3207 C C . ALA B 1 139 ? 13.906 -22.844 -17.078 1 98.31 139 ALA B C 1
ATOM 3209 O O . ALA B 1 139 ? 14.977 -22.766 -16.469 1 98.31 139 ALA B O 1
ATOM 3210 N N . ARG B 1 140 ? 13.484 -21.875 -17.844 1 98.62 140 ARG B N 1
ATOM 3211 C CA . ARG B 1 140 ? 14.023 -20.516 -17.828 1 98.62 140 ARG B CA 1
ATOM 3212 C C . ARG B 1 140 ? 13.047 -19.562 -17.156 1 98.62 140 ARG B C 1
ATOM 3214 O O . ARG B 1 140 ? 12.055 -19.141 -17.75 1 98.62 140 ARG B O 1
ATOM 3221 N N . HIS B 1 141 ? 13.359 -19.125 -15.961 1 98 141 HIS B N 1
ATOM 3222 C CA . HIS B 1 141 ? 12.492 -18.234 -15.195 1 98 141 HIS B CA 1
ATOM 3223 C C . HIS B 1 141 ? 12.703 -16.766 -15.609 1 98 141 HIS B C 1
ATOM 3225 O O . HIS B 1 141 ? 13.836 -16.312 -15.703 1 98 141 HIS B O 1
ATOM 3231 N N . PHE B 1 142 ? 11.641 -16.125 -15.836 1 98.38 142 PHE B N 1
ATOM 3232 C CA . PHE B 1 142 ? 11.672 -14.664 -15.961 1 98.38 142 PHE B CA 1
ATOM 3233 C C . PHE B 1 142 ? 11.18 -14 -14.68 1 98.38 142 PHE B C 1
ATOM 3235 O O . PHE B 1 142 ? 9.984 -13.75 -14.523 1 98.38 142 PHE B O 1
ATOM 3242 N N . ASP B 1 143 ? 12.125 -13.672 -13.844 1 97.12 143 ASP B N 1
ATOM 3243 C CA . ASP B 1 143 ? 11.875 -13.336 -12.445 1 97.12 143 ASP B CA 1
ATOM 3244 C C . ASP B 1 143 ? 11.578 -11.844 -12.281 1 97.12 143 ASP B C 1
ATOM 3246 O O . ASP B 1 143 ? 12.344 -11.125 -11.633 1 97.12 143 ASP B O 1
ATOM 3250 N N . VAL B 1 144 ? 10.445 -11.438 -12.742 1 95.31 144 VAL B N 1
ATOM 3251 C CA . VAL B 1 144 ? 9.93 -10.094 -12.516 1 95.31 144 VAL B CA 1
ATOM 3252 C C . VAL B 1 144 ? 8.922 -10.117 -11.367 1 95.31 144 VAL B C 1
ATOM 3254 O O . VAL B 1 144 ? 7.93 -10.836 -11.414 1 95.31 144 VAL B O 1
ATOM 3257 N N . GLY B 1 145 ? 9.242 -9.375 -10.352 1 95.38 145 GLY B N 1
ATOM 3258 C CA . GLY B 1 145 ? 8.32 -9.258 -9.234 1 95.38 145 GLY B CA 1
ATOM 3259 C C . GLY B 1 145 ? 8.359 -10.445 -8.297 1 95.38 145 GLY B C 1
ATOM 3260 O O . GLY B 1 145 ? 7.32 -10.93 -7.848 1 95.38 145 GLY B O 1
ATOM 3261 N N . VAL B 1 146 ? 9.547 -11.008 -8.039 1 96.38 146 VAL B N 1
ATOM 3262 C CA . VAL B 1 146 ? 9.68 -12.07 -7.051 1 96.38 146 VAL B CA 1
ATOM 3263 C C . VAL B 1 146 ? 9.133 -11.602 -5.707 1 96.38 146 VAL B C 1
ATOM 3265 O O . VAL B 1 146 ? 9.383 -10.461 -5.293 1 96.38 146 VAL B O 1
ATOM 3268 N N . GLY B 1 147 ? 8.375 -12.484 -5.016 1 97.5 147 GLY B N 1
ATOM 3269 C CA . GLY B 1 147 ? 7.664 -12.133 -3.799 1 97.5 147 GLY B CA 1
ATOM 3270 C C . GLY B 1 147 ? 6.199 -11.82 -4.031 1 97.5 147 GLY B C 1
ATOM 3271 O O . GLY B 1 147 ? 5.402 -11.797 -3.092 1 97.5 147 GLY B O 1
ATOM 3272 N N . LEU B 1 148 ? 5.867 -11.539 -5.309 1 98.38 148 LEU B N 1
ATOM 3273 C CA . LEU B 1 148 ? 4.5 -11.156 -5.648 1 98.38 148 LEU B CA 1
ATOM 3274 C C . LEU B 1 148 ? 3.732 -12.344 -6.227 1 98.38 148 LEU B C 1
ATOM 3276 O O . LEU B 1 148 ? 2.611 -12.188 -6.715 1 98.38 148 LEU B O 1
ATOM 3280 N N . HIS B 1 149 ? 4.34 -13.508 -6.254 1 98.44 149 HIS B N 1
ATOM 3281 C CA . HIS B 1 149 ? 3.715 -14.781 -6.582 1 98.44 149 HIS B CA 1
ATOM 3282 C C . HIS B 1 149 ? 3.051 -14.734 -7.953 1 98.44 149 HIS B C 1
ATOM 3284 O O . HIS B 1 149 ? 1.947 -15.25 -8.133 1 98.44 149 HIS B O 1
ATOM 3290 N N . GLY B 1 150 ? 3.693 -13.945 -8.875 1 97.19 150 GLY B N 1
ATOM 3291 C CA . GLY B 1 150 ? 3.201 -13.914 -10.242 1 97.19 150 GLY B CA 1
ATOM 3292 C C . GLY B 1 150 ? 2.113 -12.875 -10.461 1 97.19 150 GLY B C 1
ATOM 3293 O O . GLY B 1 150 ? 1.573 -12.75 -11.562 1 97.19 150 GLY B O 1
ATOM 3294 N N . ASP B 1 151 ? 1.733 -12.125 -9.398 1 95.5 151 ASP B N 1
ATOM 3295 C CA . ASP B 1 151 ? 0.723 -11.086 -9.562 1 95.5 151 ASP B CA 1
ATOM 3296 C C . ASP B 1 151 ? 1.223 -9.977 -10.484 1 95.5 151 ASP B C 1
ATOM 3298 O O . ASP B 1 151 ? 0.426 -9.305 -11.141 1 95.5 151 ASP B O 1
ATOM 3302 N N . HIS B 1 152 ? 2.488 -9.75 -10.508 1 92.44 152 HIS B N 1
ATOM 3303 C CA . HIS B 1 152 ? 3.08 -8.945 -11.57 1 92.44 152 HIS B CA 1
ATOM 3304 C C . HIS B 1 152 ? 3.271 -9.766 -12.844 1 92.44 152 HIS B C 1
ATOM 3306 O O . HIS B 1 152 ? 4.125 -10.656 -12.891 1 92.44 152 HIS B O 1
ATOM 3312 N N . VAL B 1 153 ? 2.578 -9.414 -13.906 1 91.88 153 VAL B N 1
ATOM 3313 C CA . VAL B 1 153 ? 2.479 -10.273 -15.078 1 91.88 153 VAL B CA 1
ATOM 3314 C C . VAL B 1 153 ? 3.732 -10.133 -15.938 1 91.88 153 VAL B C 1
ATOM 3316 O O . VAL B 1 153 ? 3.895 -10.836 -16.938 1 91.88 153 VAL B O 1
ATOM 3319 N N . GLY B 1 154 ? 4.68 -9.312 -15.562 1 93.31 154 GLY B N 1
ATOM 3320 C CA . GLY B 1 154 ? 5.875 -9.039 -16.344 1 93.31 154 GLY B CA 1
ATOM 3321 C C . GLY B 1 154 ? 6.668 -10.289 -16.672 1 93.31 154 GLY B C 1
ATOM 3322 O O . GLY B 1 154 ? 7.18 -10.43 -17.781 1 93.31 154 GLY B O 1
ATOM 3323 N N . GLY B 1 155 ? 6.781 -11.195 -15.727 1 96.56 155 GLY B N 1
ATOM 3324 C CA . GLY B 1 155 ? 7.508 -12.43 -15.977 1 96.56 155 GLY B CA 1
ATOM 3325 C C . GLY B 1 155 ? 6.855 -13.297 -17.031 1 96.56 155 GLY B C 1
ATOM 3326 O O . GLY B 1 155 ? 7.535 -13.805 -17.938 1 96.56 155 GLY B O 1
ATOM 3327 N N . GLU B 1 156 ? 5.617 -13.453 -16.938 1 97.31 156 GLU B N 1
ATOM 3328 C CA . GLU B 1 156 ? 4.871 -14.219 -17.938 1 97.31 156 GLU B CA 1
ATOM 3329 C C . GLU B 1 156 ? 4.949 -13.562 -19.312 1 97.31 156 GLU B C 1
ATOM 3331 O O . GLU B 1 156 ? 5.09 -14.258 -20.328 1 97.31 156 GLU B O 1
ATOM 3336 N N . ARG B 1 157 ? 4.844 -12.258 -19.344 1 97.56 157 ARG B N 1
ATOM 3337 C CA . ARG B 1 157 ? 4.941 -11.5 -20.578 1 97.56 157 ARG B CA 1
ATOM 3338 C C . ARG B 1 157 ? 6.309 -11.688 -21.234 1 97.56 157 ARG B C 1
ATOM 3340 O O . ARG B 1 157 ? 6.402 -11.883 -22.438 1 97.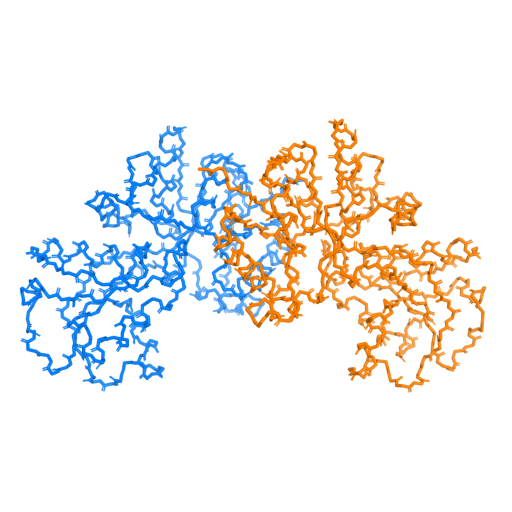56 157 ARG B O 1
ATOM 3347 N N . ASP B 1 158 ? 7.309 -11.68 -20.406 1 98.31 158 ASP B N 1
ATOM 3348 C CA . ASP B 1 158 ? 8.664 -11.852 -20.922 1 98.31 158 ASP B CA 1
ATOM 3349 C C . ASP B 1 158 ? 8.883 -13.266 -21.438 1 98.31 158 ASP B C 1
ATOM 3351 O O . ASP B 1 158 ? 9.586 -13.469 -22.438 1 98.31 158 ASP B O 1
ATOM 3355 N N . ALA B 1 159 ? 8.312 -14.219 -20.781 1 98.62 159 ALA B N 1
ATOM 3356 C CA . ALA B 1 159 ? 8.383 -15.594 -21.266 1 98.62 159 ALA B CA 1
ATOM 3357 C C . ALA B 1 159 ? 7.723 -15.727 -22.641 1 98.62 159 ALA B C 1
ATOM 3359 O O . ALA B 1 159 ? 8.258 -16.391 -23.531 1 98.62 159 ALA B O 1
ATOM 3360 N N . ALA B 1 160 ? 6.586 -15.094 -22.797 1 98.19 160 ALA B N 1
ATOM 3361 C CA . ALA B 1 160 ? 5.871 -15.102 -24.078 1 98.19 160 ALA B CA 1
ATOM 3362 C C . ALA B 1 160 ? 6.707 -14.453 -25.172 1 98.19 160 ALA B C 1
ATOM 3364 O O . ALA B 1 160 ? 6.793 -14.977 -26.281 1 98.19 160 ALA B O 1
ATOM 3365 N N . ARG B 1 161 ? 7.336 -13.344 -24.859 1 98.19 161 ARG B N 1
ATOM 3366 C CA . ARG B 1 161 ? 8.188 -12.656 -25.828 1 98.19 161 ARG B CA 1
ATOM 3367 C C . ARG B 1 161 ? 9.367 -13.539 -26.234 1 98.19 161 ARG B C 1
ATOM 3369 O O . ARG B 1 161 ? 9.727 -13.594 -27.406 1 98.19 161 ARG B O 1
ATOM 3376 N N . ALA B 1 162 ? 9.945 -14.148 -25.234 1 98.69 162 ALA B N 1
ATOM 3377 C CA . ALA B 1 162 ? 11.078 -15.023 -25.5 1 98.69 162 ALA B CA 1
ATOM 3378 C C . ALA B 1 162 ? 10.688 -16.188 -26.422 1 98.69 162 ALA B C 1
ATOM 3380 O O . ALA B 1 162 ? 11.484 -16.625 -27.25 1 98.69 162 ALA B O 1
ATOM 3381 N N . LEU B 1 163 ? 9.461 -16.688 -26.266 1 98.62 163 LEU B N 1
ATOM 3382 C CA . LEU B 1 163 ? 8.961 -17.75 -27.125 1 98.62 163 LEU B CA 1
ATOM 3383 C C . LEU B 1 163 ? 8.906 -17.297 -28.578 1 98.62 163 LEU B C 1
ATOM 3385 O O . LEU B 1 163 ? 9.43 -17.984 -29.469 1 98.62 163 LEU B O 1
ATOM 3389 N N . ILE B 1 164 ? 8.352 -16.141 -28.781 1 98 164 ILE B N 1
ATOM 3390 C CA . ILE B 1 164 ? 8.18 -15.625 -30.141 1 98 164 ILE B CA 1
ATOM 3391 C C . ILE B 1 164 ? 9.547 -15.328 -30.75 1 98 164 ILE B C 1
ATOM 3393 O O . ILE B 1 164 ? 9.75 -15.555 -31.953 1 98 164 ILE B O 1
ATOM 3397 N N . ALA B 1 165 ? 10.469 -14.906 -29.953 1 97.94 165 ALA B N 1
ATOM 3398 C CA . ALA B 1 165 ? 11.812 -14.586 -30.422 1 97.94 165 ALA B CA 1
ATOM 3399 C C . ALA B 1 165 ? 12.633 -15.844 -30.656 1 97.94 165 ALA B C 1
ATOM 3401 O O . ALA B 1 165 ? 13.75 -15.781 -31.188 1 97.94 165 ALA B O 1
ATOM 3402 N N . GLY B 1 166 ? 12.156 -16.984 -30.219 1 97.88 166 GLY B N 1
ATOM 3403 C CA . GLY B 1 166 ? 12.852 -18.25 -30.422 1 97.88 166 GLY B CA 1
ATOM 3404 C C . GLY B 1 166 ? 13.922 -18.516 -29.391 1 97.88 166 GLY B C 1
ATOM 3405 O O . GLY B 1 166 ? 14.82 -19.328 -29.609 1 97.88 166 GLY B O 1
ATOM 3406 N N . GLU B 1 167 ? 13.812 -17.812 -28.297 1 98.62 167 GLU B N 1
ATOM 3407 C CA . GLU B 1 167 ? 14.805 -17.953 -27.219 1 98.62 167 GLU B CA 1
ATOM 3408 C C . GLU B 1 167 ? 14.484 -19.125 -26.312 1 98.62 167 GLU B C 1
ATOM 3410 O O . GLU B 1 167 ? 15.352 -19.625 -25.594 1 98.62 167 GLU B O 1
ATOM 3415 N N . VAL B 1 168 ? 13.258 -19.516 -26.281 1 98.88 168 VAL B N 1
ATOM 3416 C CA . VAL B 1 168 ? 12.797 -20.719 -25.578 1 98.88 168 VAL B CA 1
ATOM 3417 C C . VAL B 1 168 ? 11.938 -21.562 -26.516 1 98.88 168 VAL B C 1
ATOM 3419 O O . VAL B 1 168 ? 11.43 -21.078 -27.516 1 98.88 168 VAL B O 1
ATOM 3422 N N . ASP B 1 169 ? 11.758 -22.797 -26.141 1 98.88 169 ASP B N 1
ATOM 3423 C CA . ASP B 1 169 ? 11.055 -23.734 -27 1 98.88 169 ASP B CA 1
ATOM 3424 C C . ASP B 1 169 ? 9.555 -23.734 -26.719 1 98.88 169 ASP B C 1
ATOM 3426 O O . ASP B 1 169 ? 8.75 -24.062 -27.594 1 98.88 169 ASP B O 1
ATOM 3430 N N . ALA B 1 170 ? 9.188 -23.438 -25.531 1 98.88 170 ALA B N 1
ATOM 3431 C CA . ALA B 1 170 ? 7.812 -23.344 -25.062 1 98.88 170 ALA B CA 1
ATOM 3432 C C . ALA B 1 170 ? 7.684 -22.297 -23.953 1 98.88 170 ALA B C 1
ATOM 3434 O O . ALA B 1 170 ? 8.688 -21.828 -23.406 1 98.88 170 ALA B O 1
ATOM 3435 N N . ALA B 1 171 ? 6.461 -21.875 -23.688 1 98.81 171 ALA B N 1
ATOM 3436 C CA . ALA B 1 171 ? 6.188 -20.922 -22.609 1 98.81 171 ALA B CA 1
ATOM 3437 C C . ALA B 1 171 ? 4.922 -21.312 -21.844 1 98.81 171 ALA B C 1
ATOM 3439 O O . ALA B 1 171 ? 3.975 -21.844 -22.438 1 98.81 171 ALA B O 1
ATOM 3440 N N . CYS B 1 172 ? 4.922 -21.094 -20.609 1 98.69 172 CYS B N 1
ATOM 3441 C CA . CYS B 1 172 ? 3.752 -21.281 -19.75 1 98.69 172 CYS B CA 1
ATOM 3442 C C . CYS B 1 172 ? 2.98 -19.969 -19.594 1 98.69 172 CYS B C 1
ATOM 3444 O O . CYS B 1 172 ? 3.547 -18.953 -19.172 1 98.69 172 CYS B O 1
ATOM 3446 N N . VAL B 1 173 ? 1.676 -20 -19.844 1 97.69 173 VAL B N 1
ATOM 3447 C CA . VAL B 1 173 ? 0.875 -18.781 -19.797 1 97.69 173 VAL B CA 1
ATOM 3448 C C . VAL B 1 173 ? -0.506 -19.094 -19.219 1 97.69 173 VAL B C 1
ATOM 3450 O O . VAL B 1 173 ? -1.194 -20 -19.703 1 97.69 173 VAL B O 1
ATOM 3453 N N . LEU B 1 174 ? -0.838 -18.312 -18.172 1 97.62 174 LEU B N 1
ATOM 3454 C CA . LEU B 1 174 ? -2.219 -18.391 -17.719 1 97.62 174 LEU B CA 1
ATOM 3455 C C . LEU B 1 174 ? -3.193 -18.094 -18.844 1 97.62 174 LEU B C 1
ATOM 3457 O O . LEU B 1 174 ? -2.971 -17.188 -19.641 1 97.62 174 LEU B O 1
ATOM 3461 N N . ASP B 1 175 ? -4.223 -18.875 -18.875 1 93.25 175 ASP B N 1
ATOM 3462 C CA . ASP B 1 175 ? -5.152 -18.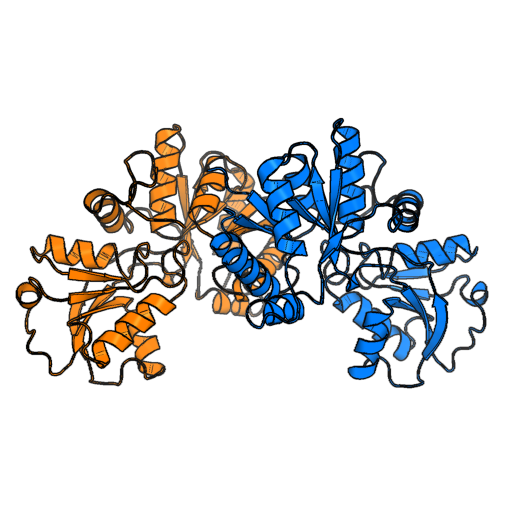797 -20 1 93.25 175 ASP B CA 1
ATOM 3463 C C . ASP B 1 175 ? -5.648 -17.375 -20.188 1 93.25 175 ASP B C 1
ATOM 3465 O O . ASP B 1 175 ? -5.617 -16.844 -21.312 1 93.25 175 ASP B O 1
ATOM 3469 N N . GLY B 1 176 ? -6.094 -16.688 -19.094 1 90.69 176 GLY B N 1
ATOM 3470 C CA . GLY B 1 176 ? -6.523 -15.297 -19.188 1 90.69 176 GLY B CA 1
ATOM 3471 C C . GLY B 1 176 ? -5.441 -14.367 -19.719 1 90.69 176 GLY B C 1
ATOM 3472 O O . GLY B 1 176 ? -5.727 -13.438 -20.469 1 90.69 176 GLY B O 1
ATOM 3473 N N . ASN B 1 177 ? -4.258 -14.602 -19.375 1 93.56 177 ASN B N 1
ATOM 3474 C CA . ASN B 1 177 ? -3.145 -13.781 -19.828 1 93.56 177 ASN B CA 1
ATOM 3475 C C . ASN B 1 177 ? -2.811 -14.055 -21.297 1 93.56 177 ASN B C 1
ATOM 3477 O O . ASN B 1 177 ? -2.338 -13.172 -22 1 93.56 177 ASN B O 1
ATOM 3481 N N . HIS B 1 178 ? -2.99 -15.297 -21.719 1 91.25 178 HIS B N 1
ATOM 3482 C CA . HIS B 1 178 ? -2.799 -15.609 -23.141 1 91.25 178 HIS B CA 1
ATOM 3483 C C . HIS B 1 178 ? -3.648 -14.703 -24.016 1 91.25 178 HIS B C 1
ATOM 3485 O O . HIS B 1 178 ? -3.15 -14.148 -25 1 91.25 178 HIS B O 1
ATOM 3491 N N . LEU B 1 179 ? -4.883 -14.57 -23.656 1 88.62 179 LEU B N 1
ATOM 3492 C CA . LEU B 1 179 ? -5.797 -13.695 -24.375 1 88.62 179 LEU B CA 1
ATOM 3493 C C . LEU B 1 179 ? -5.324 -12.242 -24.312 1 88.62 179 LEU B C 1
ATOM 3495 O O . LEU B 1 179 ? -5.34 -11.539 -25.328 1 88.62 179 LEU B O 1
ATOM 3499 N N . LEU B 1 180 ? -4.875 -11.859 -23.156 1 91.94 180 LEU B N 1
ATOM 3500 C CA . LEU B 1 180 ? -4.375 -10.5 -22.953 1 91.94 180 LEU B CA 1
ATOM 3501 C C . LEU B 1 180 ? -3.158 -10.242 -23.828 1 91.94 180 LEU B C 1
ATOM 3503 O O . LEU B 1 180 ? -3.082 -9.203 -24.5 1 91.94 180 LEU B O 1
ATOM 3507 N N . PHE B 1 181 ? -2.232 -11.141 -23.859 1 94.75 181 PHE B N 1
ATOM 3508 C CA . PHE B 1 181 ? -0.995 -10.992 -24.625 1 94.75 181 PHE B CA 1
ATOM 3509 C C . PHE B 1 181 ? -1.273 -10.984 -26.125 1 94.75 181 PHE B C 1
ATOM 3511 O O . PHE B 1 181 ? -0.572 -10.312 -26.891 1 94.75 181 PHE B O 1
ATOM 3518 N N . THR B 1 182 ? -2.273 -11.711 -26.531 1 91.88 182 THR B N 1
ATOM 3519 C CA . THR B 1 182 ? -2.691 -11.688 -27.922 1 91.88 182 THR B CA 1
ATOM 3520 C C . THR B 1 182 ? -3.252 -10.312 -28.297 1 91.88 182 THR B C 1
ATOM 3522 O O . THR B 1 182 ? -2.867 -9.734 -29.312 1 91.88 182 THR B O 1
ATOM 3525 N N . LYS B 1 183 ? -4.059 -9.766 -27.453 1 93.19 183 LYS B N 1
ATOM 3526 C CA . LYS B 1 183 ? -4.664 -8.453 -27.688 1 93.19 183 LYS B CA 1
ATOM 3527 C C . LYS B 1 183 ? -3.604 -7.359 -27.734 1 93.19 183 LYS B C 1
ATOM 3529 O O . LYS B 1 183 ? -3.727 -6.402 -28.5 1 93.19 183 LYS B O 1
ATOM 3534 N N . GLU B 1 184 ? -2.529 -7.578 -26.969 1 94.25 184 GLU B N 1
ATOM 3535 C CA . GLU B 1 184 ? -1.455 -6.594 -26.859 1 94.25 184 GLU B CA 1
ATOM 3536 C C . GLU B 1 184 ? -0.458 -6.75 -28.016 1 94.25 184 GLU B C 1
ATOM 3538 O O . GLU B 1 184 ? 0.39 -5.883 -28.219 1 94.25 184 GLU B O 1
ATOM 3543 N N . GLY B 1 185 ? -0.513 -7.879 -28.672 1 93.94 185 GLY B N 1
ATOM 3544 C CA . GLY B 1 185 ? 0.399 -8.133 -29.781 1 93.94 185 GLY B CA 1
ATOM 3545 C C . GLY B 1 185 ? 1.688 -8.805 -29.344 1 93.94 185 GLY B C 1
ATOM 3546 O O . GLY B 1 185 ? 2.588 -9.016 -30.156 1 93.94 185 GLY B O 1
ATOM 3547 N N . VAL B 1 186 ? 1.743 -9.117 -28.094 1 95 186 VAL B N 1
ATOM 3548 C CA . VAL B 1 186 ? 2.898 -9.859 -27.594 1 95 186 VAL B CA 1
ATOM 3549 C C . VAL B 1 186 ? 2.93 -11.25 -28.203 1 95 186 VAL B C 1
ATOM 3551 O O . VAL B 1 186 ? 3.996 -11.75 -28.578 1 95 186 VAL B O 1
ATOM 3554 N N . LEU B 1 187 ? 1.743 -11.883 -28.297 1 95.81 187 LEU B N 1
ATOM 3555 C CA . LEU B 1 187 ? 1.521 -13.141 -29 1 95.81 187 LEU B CA 1
ATOM 3556 C C . LEU B 1 187 ? 0.627 -12.93 -30.219 1 95.81 187 LEU B C 1
ATOM 3558 O O . LEU B 1 187 ? -0.597 -13.039 -30.125 1 95.81 187 LEU B O 1
ATOM 3562 N N . PRO B 1 188 ? 1.279 -12.648 -31.312 1 94.69 188 PRO B N 1
ATOM 3563 C CA . PRO B 1 188 ? 0.449 -12.43 -32.5 1 94.69 188 PRO B CA 1
ATOM 3564 C C . PRO B 1 188 ? -0.47 -13.617 -32.812 1 94.69 188 PRO B C 1
ATOM 3566 O O . PRO B 1 188 ? -0.086 -14.766 -32.594 1 94.69 188 PRO B O 1
ATOM 3569 N N . SER B 1 189 ? -1.609 -13.289 -33.375 1 91.69 189 SER B N 1
ATOM 3570 C CA . SER B 1 189 ? -2.576 -14.328 -33.688 1 91.69 189 SER B CA 1
ATOM 3571 C C . SER B 1 189 ? -1.962 -15.383 -34.625 1 91.69 189 SER B C 1
ATOM 3573 O O . SER B 1 189 ? -1.292 -15.047 -35.594 1 91.69 189 SER B O 1
ATOM 3575 N N . GLY B 1 190 ? -2.092 -16.578 -34.219 1 93.31 190 GLY B N 1
ATOM 3576 C CA . GLY B 1 190 ? -1.646 -17.688 -35.062 1 93.31 190 GLY B CA 1
ATOM 3577 C C . GLY B 1 190 ? -0.174 -18.016 -34.875 1 93.31 190 GLY B C 1
ATOM 3578 O O . GLY B 1 190 ? 0.339 -18.953 -35.5 1 93.31 190 GLY B O 1
ATOM 3579 N N . SER B 1 191 ? 0.44 -17.328 -34.031 1 96.31 191 SER B N 1
ATOM 3580 C CA . SER B 1 191 ? 1.884 -17.484 -33.906 1 96.31 191 SER B CA 1
ATOM 3581 C C . SER B 1 191 ? 2.23 -18.625 -32.969 1 96.31 191 SER B C 1
ATOM 3583 O O . SER B 1 191 ? 3.379 -19.078 -32.906 1 96.31 191 SER B O 1
ATOM 3585 N N . THR B 1 192 ? 1.233 -19.078 -32.219 1 96.94 192 THR B N 1
ATOM 3586 C CA . THR B 1 192 ? 1.506 -20.125 -31.25 1 96.94 192 THR B CA 1
ATOM 3587 C C . THR B 1 192 ? 0.472 -21.25 -31.344 1 96.94 192 THR B C 1
ATOM 3589 O O . THR B 1 192 ? -0.568 -21.078 -31.984 1 96.94 192 THR B O 1
ATOM 3592 N N . ARG B 1 193 ? 0.852 -22.391 -30.828 1 96.31 193 ARG B N 1
ATOM 3593 C CA . ARG B 1 193 ? -0.024 -23.547 -30.688 1 96.31 193 ARG B CA 1
ATOM 3594 C C . ARG B 1 193 ? -0.022 -24.047 -29.234 1 96.31 193 ARG B C 1
ATOM 3596 O O . ARG B 1 193 ? 1.021 -24.062 -28.578 1 96.31 193 ARG B O 1
ATOM 3603 N N . LEU B 1 194 ? -1.229 -24.531 -28.859 1 96.62 194 LEU B N 1
ATOM 3604 C CA . LEU B 1 194 ? -1.366 -25.125 -27.547 1 96.62 194 LEU B CA 1
ATOM 3605 C C . LEU B 1 194 ? -0.797 -26.547 -27.531 1 96.62 194 LEU B C 1
ATOM 3607 O O . LEU B 1 194 ? -1.156 -27.375 -28.359 1 96.62 194 LEU B O 1
ATOM 3611 N N . LEU B 1 195 ? 0.075 -26.781 -26.656 1 98 195 LEU B N 1
ATOM 3612 C CA . LEU B 1 195 ? 0.642 -28.125 -26.531 1 98 195 LEU B CA 1
ATOM 3613 C C . LEU B 1 195 ? -0.094 -28.938 -25.469 1 98 195 LEU B C 1
ATOM 3615 O O . LEU B 1 195 ? -0.455 -30.094 -25.703 1 98 195 LEU B O 1
ATOM 3619 N N . THR B 1 196 ? -0.316 -28.391 -24.266 1 98 196 THR B N 1
ATOM 3620 C CA . THR B 1 196 ? -1.037 -29.016 -23.172 1 98 196 THR B CA 1
ATOM 3621 C C . THR B 1 196 ? -1.514 -27.969 -22.156 1 98 196 THR B C 1
ATOM 3623 O O . THR B 1 196 ? -1.102 -26.812 -22.219 1 98 196 THR B O 1
ATOM 3626 N N . THR B 1 197 ? -2.422 -28.344 -21.312 1 98.19 197 THR B N 1
ATOM 3627 C CA . THR B 1 197 ? -2.908 -27.5 -20.219 1 98.19 197 THR B CA 1
ATOM 3628 C C . THR B 1 197 ? -2.859 -28.25 -18.891 1 98.19 197 THR B C 1
ATOM 3630 O O . THR B 1 197 ? -2.994 -29.469 -18.859 1 98.19 197 THR B O 1
ATOM 3633 N N . THR B 1 198 ? -2.635 -27.469 -17.844 1 98.56 198 THR B N 1
ATOM 3634 C CA . THR B 1 198 ? -2.799 -28.047 -16.516 1 98.56 198 THR B CA 1
ATOM 3635 C C . THR B 1 198 ? -4.262 -28.406 -16.25 1 98.56 198 THR B C 1
ATOM 3637 O O . THR B 1 198 ? -5.148 -27.969 -17 1 98.56 198 THR B O 1
ATOM 3640 N N . GLY B 1 199 ? -4.5 -29.297 -15.164 1 98 199 GLY B N 1
ATOM 3641 C CA . GLY B 1 199 ? -5.844 -29.359 -14.602 1 98 199 GLY B CA 1
ATOM 3642 C C . GLY B 1 199 ? -6.301 -28.062 -13.977 1 98 199 GLY B C 1
ATOM 3643 O O . GLY B 1 199 ? -5.492 -27.156 -13.75 1 98 199 GLY B O 1
ATOM 3644 N N . PRO B 1 200 ? -7.594 -27.969 -13.719 1 98.44 200 PRO B N 1
ATOM 3645 C CA . PRO B 1 200 ? -8.109 -26.75 -13.109 1 98.44 200 PRO B CA 1
ATOM 3646 C C . PRO B 1 200 ? -7.59 -26.531 -11.688 1 98.44 200 PRO B C 1
ATOM 3648 O O . PRO B 1 200 ? -7.367 -27.484 -10.953 1 98.44 200 PRO B O 1
ATOM 3651 N N . TYR B 1 201 ? -7.32 -25.312 -11.344 1 98.75 201 TYR B N 1
ATOM 3652 C CA . TYR B 1 201 ? -6.91 -24.906 -10 1 98.75 201 TYR B CA 1
ATOM 3653 C C . TYR B 1 201 ? -7.551 -23.578 -9.617 1 98.75 201 TYR B C 1
ATOM 3655 O O . TYR B 1 201 ? -8.094 -22.859 -10.469 1 98.75 201 TYR B O 1
ATOM 3663 N N . ASP B 1 202 ? -7.531 -23.297 -8.336 1 98.81 202 ASP B N 1
ATOM 3664 C CA . ASP B 1 202 ? -8.047 -22.016 -7.836 1 98.81 202 ASP B CA 1
ATOM 3665 C C . ASP B 1 202 ? -6.906 -21.047 -7.543 1 98.81 202 ASP B C 1
ATOM 3667 O O . ASP B 1 202 ? -5.77 -21.469 -7.316 1 98.81 202 ASP B O 1
ATOM 3671 N N . HIS B 1 203 ? -7.25 -19.797 -7.633 1 98.19 203 HIS B N 1
ATOM 3672 C CA . HIS B 1 203 ? -6.246 -18.75 -7.48 1 98.19 203 HIS B CA 1
ATOM 3673 C C . HIS B 1 203 ? -6.395 -18.031 -6.141 1 98.19 203 HIS B C 1
ATOM 3675 O O . HIS B 1 203 ? -6.453 -18.688 -5.09 1 98.19 203 HIS B O 1
ATOM 3681 N N . CYS B 1 204 ? -6.516 -16.75 -6.047 1 98.69 204 CYS B N 1
ATOM 3682 C CA . CYS B 1 204 ? -6.465 -16 -4.797 1 98.69 204 CYS B CA 1
ATOM 3683 C C . CYS B 1 204 ? -7.676 -16.312 -3.924 1 98.69 204 CYS B C 1
ATOM 3685 O O . CYS B 1 204 ? -8.734 -16.672 -4.434 1 98.69 204 CYS B O 1
ATOM 3687 N N . ASN B 1 205 ? -7.48 -16.188 -2.701 1 98.88 205 ASN B N 1
ATOM 3688 C CA . ASN B 1 205 ? -8.594 -16.266 -1.76 1 98.88 205 ASN B CA 1
ATOM 3689 C C . ASN B 1 205 ? -8.375 -15.344 -0.562 1 98.88 205 ASN B C 1
ATOM 3691 O O . ASN B 1 205 ? -7.242 -14.984 -0.248 1 98.88 205 ASN B O 1
ATOM 3695 N N . MET B 1 206 ? -9.453 -14.914 0.034 1 98.88 206 MET B N 1
ATOM 3696 C CA . MET B 1 206 ? -9.414 -14.234 1.326 1 98.88 206 MET B CA 1
ATOM 3697 C C . MET B 1 206 ? -9.258 -15.234 2.463 1 98.88 206 MET B C 1
ATOM 3699 O O . MET B 1 206 ? -10.188 -15.969 2.785 1 98.88 206 MET B O 1
ATOM 3703 N N . THR B 1 207 ? -8.094 -15.227 3.107 1 98.88 207 THR B N 1
ATOM 3704 C CA . THR B 1 207 ? -7.785 -16.219 4.125 1 98.88 207 THR B CA 1
ATOM 3705 C C . THR B 1 207 ? -8.008 -15.656 5.523 1 98.88 207 THR B C 1
ATOM 3707 O O . THR B 1 207 ? -7.629 -14.516 5.805 1 98.88 207 THR B O 1
ATOM 3710 N N . VAL B 1 208 ? -8.648 -16.406 6.383 1 98.81 208 VAL B N 1
ATOM 3711 C CA . VAL B 1 208 ? -8.781 -16.062 7.797 1 98.81 208 VAL B CA 1
ATOM 3712 C C . VAL B 1 208 ? -8.273 -17.219 8.664 1 98.81 208 VAL B C 1
ATOM 3714 O O . VAL B 1 208 ? -8.117 -18.344 8.18 1 98.81 208 VAL B O 1
ATOM 3717 N N . THR B 1 209 ? -7.949 -16.922 9.867 1 98.12 209 THR B N 1
ATOM 3718 C CA . THR B 1 209 ? -7.504 -17.938 10.82 1 98.12 209 THR B CA 1
ATOM 3719 C C . THR B 1 209 ? -8.594 -18.219 11.852 1 98.12 209 THR B C 1
ATOM 3721 O O . THR B 1 209 ? -9.578 -17.484 11.938 1 98.12 209 THR B O 1
ATOM 3724 N N . GLY B 1 210 ? -8.406 -19.297 12.594 1 94.81 210 GLY B N 1
ATOM 3725 C CA . GLY B 1 210 ? -9.312 -19.609 13.688 1 94.81 210 GLY B CA 1
ATOM 3726 C C . GLY B 1 210 ? -9.328 -18.562 14.773 1 94.81 210 GLY B C 1
ATOM 3727 O O . GLY B 1 210 ? -10.25 -18.516 15.594 1 94.81 210 GLY B O 1
ATOM 3728 N N . ASN B 1 211 ? -8.336 -17.625 14.773 1 93.31 211 ASN B N 1
ATOM 3729 C CA . ASN B 1 211 ? -8.227 -16.578 15.789 1 93.31 211 ASN B CA 1
ATOM 3730 C C . ASN B 1 211 ? -8.883 -15.281 15.336 1 93.31 211 ASN B C 1
ATOM 3732 O O . ASN B 1 211 ? -9 -14.336 16.109 1 93.31 211 ASN B O 1
ATOM 3736 N N . SER B 1 212 ? -9.328 -15.242 14.07 1 94.81 212 SER B N 1
ATOM 3737 C CA . SER B 1 212 ? -10 -14.031 13.602 1 94.81 212 SER B CA 1
ATOM 3738 C C . SER B 1 212 ? -11.336 -13.828 14.32 1 94.81 212 SER B C 1
ATOM 3740 O O . SER B 1 212 ? -12.055 -14.789 14.586 1 94.81 212 SER B O 1
ATOM 3742 N N . PRO B 1 213 ? -11.672 -12.555 14.711 1 96.19 213 PRO B N 1
ATOM 3743 C CA . PRO B 1 213 ? -12.93 -12.32 15.43 1 96.19 213 PRO B CA 1
ATOM 3744 C C . PRO B 1 213 ? -14.148 -12.844 14.664 1 96.19 213 PRO B C 1
ATOM 3746 O O . PRO B 1 213 ? -14.43 -12.367 13.562 1 96.19 213 PRO B O 1
ATOM 3749 N N . PRO B 1 214 ? -14.828 -13.781 15.266 1 95.5 214 PRO B N 1
ATOM 3750 C CA . PRO B 1 214 ? -15.852 -14.5 14.5 1 95.5 214 PRO B CA 1
ATOM 3751 C C . PRO B 1 214 ? -16.969 -13.586 13.992 1 95.5 214 PRO B C 1
ATOM 3753 O O . PRO B 1 214 ? -17.375 -13.688 12.836 1 95.5 214 PRO B O 1
ATOM 3756 N N . ASP B 1 215 ? -17.453 -12.656 14.852 1 96.81 215 ASP B N 1
ATOM 3757 C CA . ASP B 1 215 ? -18.562 -11.789 14.445 1 96.81 215 ASP B CA 1
ATOM 3758 C C . ASP B 1 215 ? -18.156 -10.883 13.289 1 96.81 215 ASP B C 1
ATOM 3760 O O . ASP B 1 215 ? -18.906 -10.719 12.32 1 96.81 215 ASP B O 1
ATOM 3764 N N . HIS B 1 216 ? -16.922 -10.297 13.383 1 97.62 216 HIS B N 1
ATOM 3765 C CA . HIS B 1 216 ? -16.438 -9.438 12.312 1 97.62 216 HIS B CA 1
ATOM 3766 C C . HIS B 1 216 ? -16.156 -10.227 11.047 1 97.62 216 HIS B C 1
ATOM 3768 O O . HIS B 1 216 ? -16.422 -9.75 9.938 1 97.62 216 HIS B O 1
ATOM 3774 N N . THR B 1 217 ? -15.695 -11.43 11.227 1 98.12 217 THR B N 1
ATOM 3775 C CA . THR B 1 217 ? -15.391 -12.281 10.078 1 98.12 217 THR B CA 1
ATOM 3776 C C . THR B 1 217 ? -16.656 -12.633 9.312 1 98.12 217 THR B C 1
ATOM 3778 O O . THR B 1 217 ? -16.703 -12.531 8.086 1 98.12 217 THR B O 1
ATOM 3781 N N . GLU B 1 218 ? -17.672 -13.031 10.023 1 97.81 218 GLU B N 1
ATOM 3782 C CA . GLU B 1 218 ? -18.938 -13.391 9.406 1 97.81 218 GLU B CA 1
ATOM 3783 C C . GLU B 1 218 ? -19.578 -12.18 8.711 1 97.81 218 GLU B C 1
ATOM 3785 O O . GLU B 1 218 ? -20.094 -12.305 7.602 1 97.81 218 GLU B O 1
ATOM 3790 N N . ARG B 1 219 ? -19.516 -11.055 9.391 1 98.19 219 ARG B N 1
ATOM 3791 C CA . ARG B 1 219 ? -20.078 -9.836 8.812 1 98.19 219 ARG B CA 1
ATOM 3792 C C . ARG B 1 219 ? -19.312 -9.43 7.555 1 98.19 219 ARG B C 1
ATOM 3794 O O . ARG B 1 219 ? -19.906 -9.016 6.559 1 98.19 219 ARG B O 1
ATOM 3801 N N . PHE B 1 220 ? -18 -9.523 7.66 1 98.75 220 PHE B N 1
ATOM 3802 C CA . PHE B 1 220 ? -17.141 -9.227 6.516 1 98.75 220 PHE B CA 1
ATOM 3803 C C . PHE B 1 220 ? -17.516 -10.102 5.324 1 98.75 220 PHE B C 1
ATOM 3805 O O . PHE B 1 220 ? -17.719 -9.602 4.219 1 98.75 220 PHE B O 1
ATOM 3812 N N . GLU B 1 221 ? -17.656 -11.375 5.48 1 98.75 221 GLU B N 1
ATOM 3813 C CA . GLU B 1 221 ? -18.047 -12.305 4.422 1 98.75 221 GLU B CA 1
ATOM 3814 C C . GLU B 1 221 ? -19.406 -11.945 3.84 1 98.75 221 GLU B C 1
ATOM 3816 O O . GLU B 1 221 ? -19.578 -11.867 2.619 1 98.75 221 GLU B O 1
ATOM 3821 N N . ALA B 1 222 ? -20.359 -11.742 4.742 1 98.69 222 ALA B N 1
ATOM 3822 C CA . ALA B 1 222 ? -21.719 -11.438 4.316 1 98.69 222 ALA B CA 1
ATOM 3823 C C . ALA B 1 222 ? -21.766 -10.172 3.465 1 98.69 222 ALA B C 1
ATOM 3825 O O . ALA B 1 222 ? -22.453 -10.125 2.445 1 98.69 222 ALA B O 1
ATOM 3826 N N . LEU B 1 223 ? -21.016 -9.156 3.881 1 98.69 223 LEU B N 1
ATOM 3827 C CA . LEU B 1 223 ? -21 -7.891 3.148 1 98.69 223 LEU B CA 1
ATOM 3828 C C . LEU B 1 223 ? -20.359 -8.07 1.777 1 98.69 223 LEU B C 1
ATOM 3830 O O . LEU B 1 223 ? -20.906 -7.609 0.77 1 98.69 223 LEU B O 1
ATOM 3834 N N . LEU B 1 224 ? -19.25 -8.75 1.692 1 98.62 224 LEU B N 1
ATOM 3835 C CA . LEU B 1 224 ? -18.609 -8.984 0.398 1 98.62 224 LEU B CA 1
ATOM 3836 C C . LEU B 1 224 ? -19.547 -9.742 -0.536 1 98.62 224 LEU B C 1
ATOM 3838 O O . LEU B 1 224 ? -19.734 -9.352 -1.689 1 98.62 224 LEU B O 1
ATOM 3842 N N . ARG B 1 225 ? -20.141 -10.727 -0.032 1 98.44 225 ARG B N 1
ATOM 3843 C CA . ARG B 1 225 ? -20.984 -11.57 -0.857 1 98.44 225 ARG B CA 1
ATOM 3844 C C . ARG B 1 225 ? -22.266 -10.852 -1.24 1 98.44 225 ARG B C 1
ATOM 3846 O O . ARG B 1 225 ? -22.969 -11.266 -2.164 1 98.44 225 ARG B O 1
ATOM 3853 N N . SER B 1 226 ? -22.641 -9.828 -0.531 1 98.38 226 SER B N 1
ATOM 3854 C CA . SER B 1 226 ? -23.844 -9.062 -0.826 1 98.38 226 SER B CA 1
ATOM 3855 C C . SER B 1 226 ? -23.625 -8.094 -1.979 1 98.38 226 SER B C 1
ATOM 3857 O O . SER B 1 226 ? -24.578 -7.547 -2.535 1 98.38 226 SER B O 1
ATOM 3859 N N . MET B 1 227 ? -22.359 -7.82 -2.289 1 98.12 227 MET B N 1
ATOM 3860 C CA . MET B 1 227 ? -22.062 -6.883 -3.367 1 98.12 227 MET B CA 1
ATOM 3861 C C . MET B 1 227 ? -22.594 -7.395 -4.699 1 98.12 227 MET B C 1
ATOM 3863 O O . MET B 1 227 ? -22.484 -8.586 -5.004 1 98.12 227 MET B O 1
ATOM 3867 N N . SER B 1 228 ? -23.219 -6.461 -5.438 1 97.19 228 SER B N 1
ATOM 3868 C CA . SER B 1 228 ? -23.797 -6.801 -6.73 1 97.19 228 SER B CA 1
ATOM 3869 C C . SER B 1 228 ? -23.172 -5.977 -7.852 1 97.19 228 SER B C 1
ATOM 3871 O O . SER B 1 228 ? -22.984 -4.766 -7.707 1 97.19 228 SER B O 1
ATOM 3873 N N . TYR B 1 229 ? -22.891 -6.652 -8.859 1 97.75 229 TYR B N 1
ATOM 3874 C CA . TYR B 1 229 ? -22.359 -5.977 -10.031 1 97.75 229 TYR B CA 1
ATOM 3875 C C . TYR B 1 229 ? -23.359 -4.992 -10.609 1 97.75 229 TYR B C 1
ATOM 3877 O O . TYR B 1 229 ? -23 -4.086 -11.359 1 97.75 229 TYR B O 1
ATOM 3885 N N . ALA B 1 230 ? -24.609 -5.043 -10.297 1 97.56 230 ALA B N 1
ATOM 3886 C CA . ALA B 1 230 ? -25.672 -4.145 -10.758 1 97.56 230 ALA B CA 1
ATOM 3887 C C . ALA B 1 230 ? -25.672 -2.84 -9.969 1 97.56 230 ALA B C 1
ATOM 3889 O O . ALA B 1 230 ? -26.312 -1.862 -10.367 1 97.56 230 ALA B O 1
ATOM 3890 N N . ASP B 1 231 ? -25.047 -2.84 -8.844 1 96.88 231 ASP B N 1
ATOM 3891 C CA . ASP B 1 231 ? -24.953 -1.646 -8.008 1 96.88 231 ASP B CA 1
ATOM 3892 C C . ASP B 1 231 ? -23.891 -0.678 -8.547 1 96.88 231 ASP B C 1
ATOM 3894 O O . ASP B 1 231 ? -22.703 -0.96 -8.484 1 96.88 231 ASP B O 1
ATOM 3898 N N . PRO B 1 232 ? -24.281 0.462 -9 1 96.25 232 PRO B N 1
ATOM 3899 C CA . PRO B 1 232 ? -23.328 1.4 -9.617 1 96.25 232 PRO B CA 1
ATOM 3900 C C . PRO B 1 232 ? -22.266 1.889 -8.641 1 96.25 232 PRO B C 1
ATOM 3902 O O . PRO B 1 232 ? -21.188 2.299 -9.055 1 96.25 232 PRO B O 1
ATOM 3905 N N . ALA B 1 233 ? -22.516 1.851 -7.332 1 94.5 233 ALA B N 1
ATOM 3906 C CA . ALA B 1 233 ? -21.562 2.289 -6.32 1 94.5 233 ALA B CA 1
ATOM 3907 C C . ALA B 1 233 ? -20.453 1.265 -6.145 1 94.5 233 ALA B C 1
ATOM 3909 O O . ALA B 1 233 ? -19.312 1.623 -5.816 1 94.5 233 ALA B O 1
ATOM 3910 N N . VAL B 1 234 ? -20.734 0.03 -6.449 1 96.06 234 VAL B N 1
ATOM 3911 C CA . VAL B 1 234 ? -19.797 -1.045 -6.141 1 96.06 234 VAL B CA 1
ATOM 3912 C C . VAL B 1 234 ? -19.156 -1.548 -7.43 1 96.06 234 VAL B C 1
ATOM 3914 O O . VAL B 1 234 ? -18.016 -2.041 -7.41 1 96.06 234 VAL B O 1
ATOM 3917 N N . ARG B 1 235 ? -19.828 -1.402 -8.539 1 97.62 235 ARG B N 1
ATOM 3918 C CA . ARG B 1 235 ? -19.406 -1.963 -9.82 1 97.62 235 ARG B CA 1
ATOM 3919 C C . ARG B 1 235 ? -17.984 -1.521 -10.164 1 97.62 235 ARG B C 1
ATOM 3921 O O . ARG B 1 235 ? -17.156 -2.34 -10.562 1 97.62 235 ARG B O 1
ATOM 3928 N N . PRO B 1 236 ? -17.609 -0.223 -10 1 97 236 PRO B N 1
ATOM 3929 C CA . PRO B 1 236 ? -16.25 0.179 -10.344 1 97 236 PRO B CA 1
ATOM 3930 C C . PRO B 1 236 ? -15.195 -0.533 -9.5 1 97 236 PRO B C 1
ATOM 3932 O O . PRO B 1 236 ? -14.102 -0.83 -9.992 1 97 236 PRO B O 1
ATOM 3935 N N . LEU B 1 237 ? -15.492 -0.794 -8.25 1 96.38 237 LEU B N 1
ATOM 3936 C CA . LEU B 1 237 ? -14.57 -1.518 -7.383 1 96.38 237 LEU B CA 1
ATOM 3937 C C . LEU B 1 237 ? -14.391 -2.957 -7.855 1 96.38 237 LEU B C 1
ATOM 3939 O O . LEU B 1 237 ? -13.273 -3.469 -7.895 1 96.38 237 LEU B O 1
ATOM 3943 N N . LEU B 1 238 ? -15.523 -3.572 -8.18 1 98.19 238 LEU B N 1
ATOM 3944 C CA . LEU B 1 238 ? -15.484 -4.941 -8.688 1 98.19 238 LEU B CA 1
ATOM 3945 C C . LEU B 1 238 ? -14.703 -5.02 -9.992 1 98.19 238 LEU B C 1
ATOM 3947 O O . LEU B 1 238 ? -13.891 -5.926 -10.188 1 98.19 238 LEU B O 1
ATOM 3951 N N . ASP B 1 239 ? -14.906 -4.027 -10.867 1 97.56 239 ASP B N 1
ATOM 3952 C CA . ASP B 1 239 ? -14.164 -3.957 -12.117 1 97.56 239 ASP B CA 1
ATOM 3953 C C . ASP B 1 239 ? -12.664 -3.832 -11.859 1 97.56 239 ASP B C 1
ATOM 3955 O O . ASP B 1 239 ? -11.867 -4.543 -12.477 1 97.56 239 ASP B O 1
ATOM 3959 N N . LEU B 1 240 ? -12.336 -2.986 -10.938 1 96 240 LEU B N 1
ATOM 3960 C CA . LEU B 1 240 ? -10.93 -2.752 -10.625 1 96 240 LEU B CA 1
ATOM 3961 C C . LEU B 1 240 ? -10.281 -4.008 -10.047 1 96 240 LEU B C 1
ATOM 3963 O O . LEU B 1 240 ? -9.109 -4.281 -10.305 1 96 240 LEU B O 1
ATOM 3967 N N . GLU B 1 241 ? -11.016 -4.754 -9.281 1 96.31 241 GLU B N 1
ATOM 3968 C CA . GLU B 1 241 ? -10.484 -5.957 -8.641 1 96.31 241 GLU B CA 1
ATOM 3969 C C . GLU B 1 241 ? -10.609 -7.168 -9.562 1 96.31 241 GLU B C 1
ATOM 3971 O O . GLU B 1 241 ? -10.039 -8.227 -9.281 1 96.31 241 GLU B O 1
ATOM 3976 N N . GLY B 1 242 ? -11.336 -7.074 -10.617 1 95.88 242 GLY B N 1
ATOM 3977 C CA . GLY B 1 242 ? -11.383 -8.109 -11.641 1 95.88 242 GLY B CA 1
ATOM 3978 C C . GLY B 1 242 ? -12.375 -9.219 -11.312 1 95.88 242 GLY B C 1
ATOM 3979 O O . GLY B 1 242 ? -12.07 -10.398 -11.492 1 95.88 242 GLY B O 1
ATOM 3980 N N . LEU B 1 243 ? -13.516 -8.812 -10.766 1 98.19 243 LEU B N 1
ATOM 3981 C CA . LEU B 1 243 ? -14.547 -9.797 -10.461 1 98.19 243 LEU B CA 1
ATOM 3982 C C . LEU B 1 243 ? -15.938 -9.227 -10.711 1 98.19 243 LEU B C 1
ATOM 3984 O O . LEU B 1 243 ? -16.094 -8.008 -10.844 1 98.19 243 LEU B O 1
ATOM 3988 N N . THR B 1 244 ? -16.922 -10.117 -10.844 1 98.31 244 THR B N 1
ATOM 3989 C CA . THR B 1 244 ? -18.312 -9.688 -10.898 1 98.31 244 THR B CA 1
ATOM 3990 C C . THR B 1 244 ? -19.062 -10.117 -9.633 1 98.31 244 THR B C 1
ATOM 3992 O O . THR B 1 244 ? -20.141 -9.602 -9.336 1 98.31 244 THR B O 1
ATOM 3995 N N . SER B 1 245 ? -18.438 -11.102 -8.953 1 98.38 245 SER B N 1
ATOM 3996 C CA . SER B 1 245 ? -19.031 -11.531 -7.695 1 98.38 245 SER B CA 1
ATOM 3997 C C . SER B 1 245 ? -18 -12.164 -6.777 1 98.38 245 SER B C 1
ATOM 3999 O O . SER B 1 245 ? -17.016 -12.75 -7.25 1 98.38 245 SER B O 1
ATOM 4001 N N . TRP B 1 246 ? -18.219 -11.992 -5.52 1 98.62 246 TRP B N 1
ATOM 4002 C CA . TRP B 1 246 ? -17.5 -12.75 -4.496 1 98.62 246 TRP B CA 1
ATOM 4003 C C . TRP B 1 246 ? -18.172 -14.094 -4.242 1 98.62 246 TRP B C 1
ATOM 4005 O O . TRP B 1 246 ? -19.391 -14.156 -4.078 1 98.62 246 TRP B O 1
ATOM 4015 N N . GLU B 1 247 ? -17.344 -15.164 -4.23 1 98.56 247 GLU B N 1
ATOM 4016 C CA . GLU B 1 247 ? -17.828 -16.516 -4.02 1 98.56 247 GLU B CA 1
ATOM 4017 C C . GLU B 1 247 ? -17.281 -17.109 -2.729 1 98.56 247 GLU B C 1
ATOM 4019 O O . GLU B 1 247 ? -16.25 -16.672 -2.229 1 98.56 247 GLU B O 1
ATOM 4024 N N . SER B 1 248 ? -18.016 -18.109 -2.232 1 98.19 248 SER B N 1
ATOM 4025 C CA . SER B 1 248 ? -17.484 -18.812 -1.068 1 98.19 248 SER B CA 1
ATOM 4026 C C . SER B 1 248 ? -16.156 -19.469 -1.382 1 98.19 248 SER B C 1
ATOM 4028 O O . SER B 1 248 ? -15.961 -20.016 -2.475 1 98.19 248 SER B O 1
ATOM 4030 N N . GLY B 1 249 ? -15.273 -19.344 -0.405 1 98 249 GLY B N 1
ATOM 4031 C CA . GLY B 1 249 ? -14 -20.031 -0.58 1 98 249 GLY B CA 1
ATOM 4032 C C . GLY B 1 249 ? -14.141 -21.531 -0.671 1 98 249 GLY B C 1
ATOM 4033 O O . GLY B 1 249 ? -15.148 -22.094 -0.24 1 98 249 GLY B O 1
ATOM 4034 N N . ARG B 1 250 ? -13.18 -22.203 -1.292 1 97.62 250 ARG B N 1
ATOM 4035 C CA . ARG B 1 250 ? -13.086 -23.656 -1.329 1 97.62 250 ARG B CA 1
ATOM 4036 C C . ARG B 1 250 ? -11.633 -24.125 -1.297 1 97.62 250 ARG B C 1
ATOM 4038 O O . ARG B 1 250 ? -10.727 -23.359 -1.642 1 97.62 250 ARG B O 1
ATOM 4045 N N . VAL B 1 251 ? -11.406 -25.359 -0.846 1 97.62 251 VAL B N 1
ATOM 4046 C CA . VAL B 1 251 ? -10.055 -25.797 -0.509 1 97.62 251 VAL B CA 1
ATOM 4047 C C . VAL B 1 251 ? -9.539 -26.766 -1.565 1 97.62 251 VAL B C 1
ATOM 4049 O O . VAL B 1 251 ? -8.328 -26.938 -1.733 1 97.62 251 VAL B O 1
ATOM 4052 N N . ASP B 1 252 ? -10.367 -27.391 -2.348 1 96.88 252 ASP B N 1
ATOM 4053 C CA . ASP B 1 252 ? -9.977 -28.5 -3.215 1 96.88 252 ASP B CA 1
ATOM 4054 C C . ASP B 1 252 ? -9.203 -28 -4.434 1 96.88 252 ASP B C 1
ATOM 4056 O O . ASP B 1 252 ? -8.469 -28.766 -5.062 1 96.88 252 ASP B O 1
ATOM 4060 N N . GLY B 1 253 ? -9.367 -26.719 -4.781 1 98.19 253 GLY B N 1
ATOM 4061 C CA . GLY B 1 253 ? -8.727 -26.172 -5.969 1 98.19 253 GLY B CA 1
ATOM 4062 C C . GLY B 1 253 ? -7.246 -25.906 -5.785 1 98.19 253 GLY B C 1
ATOM 4063 O O . GLY B 1 253 ? -6.594 -25.344 -6.668 1 98.19 253 GLY B O 1
ATOM 4064 N N . TYR B 1 254 ? -6.629 -26.344 -4.625 1 98.75 254 TYR B N 1
ATOM 4065 C CA . TYR B 1 254 ? -5.234 -26.031 -4.348 1 98.75 254 TYR B CA 1
ATOM 4066 C C . TYR B 1 254 ? -4.406 -27.312 -4.219 1 98.75 254 TYR B C 1
ATOM 4068 O O . TYR B 1 254 ? -3.203 -27.25 -3.957 1 98.75 254 TYR B O 1
ATOM 4076 N N . ASP B 1 255 ? -5 -28.5 -4.434 1 98.06 255 ASP B N 1
ATOM 4077 C CA . ASP B 1 255 ? -4.324 -29.781 -4.246 1 98.06 255 ASP B CA 1
ATOM 4078 C C . ASP B 1 255 ? -3.123 -29.906 -5.184 1 98.06 255 ASP B C 1
ATOM 4080 O O . ASP B 1 255 ? -2.049 -30.344 -4.762 1 98.06 255 ASP B O 1
ATOM 4084 N N . MET B 1 256 ? -3.346 -29.531 -6.422 1 98.38 256 MET B N 1
ATOM 4085 C CA . MET B 1 256 ? -2.252 -29.625 -7.387 1 98.38 256 MET B CA 1
ATOM 4086 C C . MET B 1 256 ? -1.085 -28.734 -6.969 1 98.38 256 MET B C 1
ATOM 4088 O O . MET B 1 256 ? 0.076 -29.125 -7.098 1 98.38 256 MET B O 1
ATOM 4092 N N . LEU B 1 257 ? -1.372 -27.547 -6.504 1 98.81 257 LEU B N 1
ATOM 4093 C CA . LEU B 1 257 ? -0.315 -26.641 -6.078 1 98.81 257 LEU B CA 1
ATOM 4094 C C . LEU B 1 257 ? 0.404 -27.172 -4.848 1 98.81 257 LEU B C 1
ATOM 4096 O O . LEU B 1 257 ? 1.625 -27.047 -4.73 1 98.81 257 LEU B O 1
ATOM 4100 N N . GLU B 1 258 ? -0.37 -27.734 -3.922 1 98.44 258 GLU B N 1
ATOM 4101 C CA . GLU B 1 258 ? 0.252 -28.359 -2.756 1 98.44 258 GLU B CA 1
ATOM 4102 C C . GLU B 1 258 ? 1.28 -29.406 -3.172 1 98.44 258 GLU B C 1
ATOM 4104 O O . GLU B 1 258 ? 2.387 -29.453 -2.629 1 98.44 258 GLU B O 1
ATOM 4109 N N . ALA B 1 259 ? 0.911 -30.219 -4.105 1 98.12 259 ALA B N 1
ATOM 4110 C CA . ALA B 1 259 ? 1.813 -31.234 -4.621 1 98.12 259 ALA B CA 1
ATOM 4111 C C . ALA B 1 259 ? 3.025 -30.609 -5.305 1 98.12 259 ALA B C 1
ATOM 4113 O O . ALA B 1 259 ? 4.152 -31.078 -5.125 1 98.12 259 ALA B O 1
ATOM 4114 N N . ALA B 1 260 ? 2.781 -29.578 -6.078 1 98.62 260 ALA B N 1
ATOM 4115 C CA . ALA B 1 260 ? 3.857 -28.891 -6.785 1 98.62 260 ALA B CA 1
ATOM 4116 C C . ALA B 1 260 ? 4.867 -28.297 -5.805 1 98.62 260 ALA B C 1
ATOM 4118 O O . ALA B 1 260 ? 6.078 -28.406 -6.02 1 98.62 260 ALA B O 1
ATOM 4119 N N . VAL B 1 261 ? 4.367 -27.672 -4.746 1 98.62 261 VAL B N 1
ATOM 4120 C CA . VAL B 1 261 ? 5.203 -27.016 -3.74 1 98.62 261 VAL B CA 1
ATOM 4121 C C . VAL B 1 261 ? 6.043 -28.062 -3.012 1 98.62 261 VAL B C 1
ATOM 4123 O O . VAL B 1 261 ? 7.238 -27.859 -2.783 1 98.62 261 VAL B O 1
ATOM 4126 N N . THR B 1 262 ? 5.414 -29.188 -2.705 1 97.75 262 THR B N 1
ATOM 4127 C CA . THR B 1 262 ? 6.133 -30.281 -2.055 1 97.75 262 THR B CA 1
ATOM 4128 C C . THR B 1 262 ? 7.176 -30.875 -2.994 1 97.75 262 THR B C 1
ATOM 4130 O O . THR B 1 262 ? 8.328 -31.078 -2.604 1 97.75 262 THR B O 1
ATOM 4133 N N . GLY B 1 263 ? 6.789 -31.125 -4.195 1 96.06 263 GLY B N 1
ATOM 4134 C CA . GLY B 1 263 ? 7.668 -31.75 -5.168 1 96.06 263 GLY B CA 1
ATOM 4135 C C . GLY B 1 263 ? 8.875 -30.891 -5.52 1 96.06 263 GLY B C 1
ATOM 4136 O O . GLY B 1 263 ? 9.961 -31.422 -5.766 1 96.06 263 GLY B O 1
ATOM 4137 N N . SER B 1 264 ? 8.68 -29.609 -5.582 1 95.88 264 SER B N 1
ATOM 4138 C CA . SER B 1 264 ? 9.766 -28.703 -5.957 1 95.88 264 SER B CA 1
ATOM 4139 C C . SER B 1 264 ? 10.617 -28.328 -4.746 1 95.88 264 SER B C 1
ATOM 4141 O O . SER B 1 264 ? 11.695 -27.766 -4.895 1 95.88 264 SER B O 1
ATOM 4143 N N . GLY B 1 265 ? 10.086 -28.641 -3.57 1 96.56 265 GLY B N 1
ATOM 4144 C CA . GLY B 1 265 ? 10.789 -28.234 -2.363 1 96.56 265 GLY B CA 1
ATOM 4145 C C . GLY B 1 265 ? 10.781 -26.734 -2.148 1 96.56 265 GLY B C 1
ATOM 4146 O O . GLY B 1 265 ? 11.773 -26.156 -1.69 1 96.56 265 GLY B O 1
ATOM 4147 N N . PHE B 1 266 ? 9.711 -26.141 -2.539 1 97.69 266 PHE B N 1
ATOM 4148 C CA . PHE B 1 266 ? 9.648 -24.688 -2.383 1 97.69 266 PHE B CA 1
ATOM 4149 C C . PHE B 1 266 ? 9.484 -24.312 -0.917 1 97.69 266 PHE B C 1
ATOM 4151 O O . PHE B 1 266 ? 10.195 -23.438 -0.41 1 97.69 266 PHE B O 1
ATOM 4158 N N . TYR B 1 267 ? 8.523 -24.844 -0.213 1 97.62 267 TYR B N 1
ATOM 4159 C CA . TYR B 1 267 ? 8.336 -24.75 1.23 1 97.62 267 TYR B CA 1
ATOM 4160 C C . TYR B 1 267 ? 8.492 -26.109 1.892 1 97.62 267 TYR B C 1
ATOM 4162 O O . TYR B 1 267 ? 8.164 -27.141 1.295 1 97.62 267 TYR B O 1
ATOM 4170 N N . ASP B 1 268 ? 8.953 -26.141 3.139 1 97.25 268 ASP B N 1
ATOM 4171 C CA . ASP B 1 268 ? 8.898 -27.375 3.91 1 97.25 268 ASP B CA 1
ATOM 4172 C C . ASP B 1 268 ? 7.52 -27.578 4.531 1 97.25 268 ASP B C 1
ATOM 4174 O O . ASP B 1 268 ? 6.609 -26.781 4.297 1 97.25 268 ASP B O 1
ATOM 4178 N N . SER B 1 269 ? 7.305 -28.641 5.234 1 95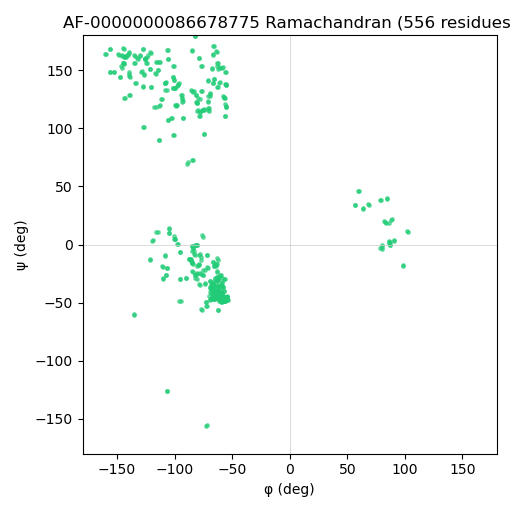.31 269 SER B N 1
ATOM 4179 C CA . SER B 1 269 ? 5.992 -29.031 5.75 1 95.31 269 SER B CA 1
ATOM 4180 C C . SER B 1 269 ? 5.504 -28.031 6.805 1 95.31 269 SER B C 1
ATOM 4182 O O . SER B 1 269 ? 4.312 -27.984 7.109 1 95.31 269 SER B O 1
ATOM 4184 N N . ALA B 1 270 ? 6.395 -27.172 7.328 1 96.38 270 ALA B N 1
ATOM 4185 C CA . ALA B 1 270 ? 6.035 -26.188 8.344 1 96.38 270 ALA B CA 1
ATOM 4186 C C . ALA B 1 270 ? 5.949 -24.781 7.742 1 96.38 270 ALA B C 1
ATOM 4188 O O . ALA B 1 270 ? 5.863 -23.797 8.469 1 96.38 270 ALA B O 1
ATOM 4189 N N . GLY B 1 271 ? 6.004 -24.672 6.457 1 95.31 271 GLY B N 1
ATOM 4190 C CA . GLY B 1 271 ? 5.812 -23.391 5.785 1 95.31 271 GLY B CA 1
ATOM 4191 C C . GLY B 1 271 ? 7.09 -22.594 5.656 1 95.31 271 GLY B C 1
ATOM 4192 O O . GLY B 1 271 ? 7.066 -21.438 5.195 1 95.31 271 GLY B O 1
ATOM 4193 N N . GLY B 1 272 ? 8.195 -23.109 6.086 1 96.25 272 GLY B N 1
ATOM 4194 C CA . GLY B 1 272 ? 9.477 -22.453 5.902 1 96.25 272 GLY B CA 1
ATOM 4195 C C . GLY B 1 272 ? 9.953 -22.469 4.465 1 96.25 272 GLY B C 1
ATOM 4196 O O . GLY B 1 272 ? 9.766 -23.453 3.75 1 96.25 272 GLY B O 1
ATOM 4197 N N . VAL B 1 273 ? 10.562 -21.375 4.004 1 95.31 273 VAL B N 1
ATOM 4198 C CA . VAL B 1 273 ? 11.094 -21.266 2.65 1 95.31 273 VAL B CA 1
ATOM 4199 C C . VAL B 1 273 ? 12.344 -22.141 2.51 1 95.31 273 VAL B C 1
ATOM 4201 O O . VAL B 1 273 ? 13.32 -21.953 3.232 1 95.31 273 VAL B O 1
ATOM 4204 N N . THR B 1 274 ? 12.359 -23.047 1.571 1 95.31 274 THR B N 1
ATOM 4205 C CA . THR B 1 274 ? 13.492 -23.938 1.354 1 95.31 274 THR B CA 1
ATOM 4206 C C . THR B 1 274 ? 14.031 -23.781 -0.065 1 95.31 274 THR B C 1
ATOM 4208 O O . THR B 1 274 ? 15.117 -24.297 -0.382 1 95.31 274 THR B O 1
ATOM 4211 N N . ALA B 1 275 ? 13.266 -23.125 -0.905 1 93.19 275 ALA B N 1
ATOM 4212 C CA . ALA B 1 275 ? 13.742 -22.875 -2.262 1 93.19 275 ALA B CA 1
ATOM 4213 C C . ALA B 1 275 ? 15.07 -22.109 -2.242 1 93.19 275 ALA B C 1
ATOM 4215 O O . ALA B 1 275 ? 15.164 -21.031 -1.672 1 93.19 275 ALA B O 1
ATOM 4216 N N . VAL B 1 276 ? 16.016 -22.594 -2.863 1 89.88 276 VAL B N 1
ATOM 4217 C CA . VAL B 1 276 ? 17.375 -22.062 -2.848 1 89.88 276 VAL B CA 1
ATOM 4218 C C . VAL B 1 276 ? 17.406 -20.719 -3.582 1 89.88 276 VAL B C 1
ATOM 4220 O O . VAL B 1 276 ? 16.891 -20.609 -4.695 1 89.88 276 VAL B O 1
ATOM 4223 N N . GLY B 1 277 ? 17.969 -19.797 -2.957 1 91.19 277 GLY B N 1
ATOM 4224 C CA . GLY B 1 277 ? 18.188 -18.5 -3.59 1 91.19 277 GLY B CA 1
ATOM 4225 C C . GLY B 1 277 ? 16.938 -17.641 -3.619 1 91.19 277 GLY B C 1
ATOM 4226 O O . GLY B 1 277 ? 16.969 -16.516 -4.121 1 91.19 277 GLY B O 1
ATOM 4227 N N . TYR B 1 278 ? 15.836 -18.141 -3.154 1 94.19 278 TYR B N 1
ATOM 4228 C CA . TYR B 1 278 ? 14.578 -17.391 -3.166 1 94.19 278 TYR B CA 1
ATOM 4229 C C . TYR B 1 278 ? 14.578 -16.312 -2.09 1 94.19 278 TYR B C 1
ATOM 4231 O O . TYR B 1 278 ? 14.75 -16.609 -0.904 1 94.19 278 TYR B O 1
ATOM 4239 N N . ARG B 1 279 ? 14.523 -15.039 -2.562 1 88.69 279 ARG B N 1
ATOM 4240 C CA . ARG B 1 279 ? 14.43 -13.859 -1.704 1 88.69 279 ARG B CA 1
ATOM 4241 C C . ARG B 1 279 ? 13.258 -12.977 -2.107 1 88.69 279 ARG B C 1
ATOM 4243 O O . ARG B 1 279 ? 13.352 -12.211 -3.066 1 88.69 279 ARG B O 1
ATOM 4250 N N . PRO B 1 280 ? 12.266 -13.148 -1.335 1 91.25 280 PRO B N 1
ATOM 4251 C CA . PRO B 1 280 ? 11.102 -12.336 -1.7 1 91.25 280 PRO B CA 1
ATOM 4252 C C . PRO B 1 280 ? 11.336 -10.844 -1.484 1 91.25 280 PRO B C 1
ATOM 4254 O O . PRO B 1 280 ? 12.18 -10.461 -0.671 1 91.25 280 PRO B O 1
#

pLDDT: mean 97.13, std 3.14, range [56.62, 98.94]

Radius of gyration: 26.39 Å; Cα contacts (8 Å, |Δi|>4): 1221; chains: 2; bounding box: 50×82×66 Å

Solvent-accessible surface area (backbone atoms only — not comparable to full-atom values): 28301 Å² total; per-residue (Å²): 132,84,65,48,30,33,31,37,55,54,73,46,41,62,47,48,58,44,52,52,49,51,34,54,54,40,39,74,72,69,39,58,50,46,49,37,33,21,71,27,42,70,61,48,36,51,35,43,73,71,61,74,30,40,31,31,58,28,47,48,61,40,44,54,33,40,47,22,38,22,50,68,67,78,42,49,62,47,48,60,29,22,42,56,72,26,54,66,40,42,26,33,36,32,28,44,54,83,48,89,67,83,50,69,73,61,42,51,72,34,40,32,18,14,8,8,78,57,4,44,56,24,26,39,40,48,54,40,44,37,46,75,72,70,30,58,61,39,77,44,64,28,68,34,50,57,30,42,49,40,70,32,56,59,5,35,53,49,16,46,43,32,28,75,70,62,74,26,62,22,22,30,32,34,50,73,51,48,56,50,32,35,76,72,52,61,42,47,88,75,48,54,37,82,67,51,64,42,72,67,26,38,45,45,30,34,34,34,43,75,82,32,59,62,71,59,50,53,50,51,52,52,53,52,51,64,52,45,58,84,38,80,87,46,27,62,51,32,57,72,71,59,34,67,39,55,34,75,37,75,73,76,40,42,53,68,49,52,50,25,35,56,74,68,38,38,37,49,86,53,36,46,82,56,40,80,89,71,69,96,132,84,66,47,29,33,32,36,57,53,72,48,40,61,48,48,58,43,53,51,50,51,33,53,54,40,40,73,71,69,39,58,51,46,50,37,33,22,71,26,42,68,61,48,37,52,34,42,72,72,60,76,29,40,32,30,57,27,46,46,61,39,45,54,34,40,46,22,38,22,51,68,66,78,42,50,62,48,48,59,31,22,42,57,72,23,54,65,42,43,26,34,34,32,28,45,54,84,48,88,67,82,50,67,72,62,41,49,73,34,39,34,18,14,7,8,78,58,4,43,56,24,26,40,40,48,54,37,44,36,45,75,73,71,28,58,61,39,76,45,65,28,68,35,51,58,29,42,48,40,70,32,56,58,5,34,53,49,14,44,43,34,28,75,73,62,74,26,61,21,21,29,33,34,50,75,52,48,56,50,33,34,75,72,53,62,44,45,86,75,48,54,38,82,67,52,64,42,72,68,26,39,44,44,29,34,33,32,43,74,82,32,59,62,70,59,50,52,50,51,51,52,53,52,51,65,52,45,56,83,38,79,87,45,28,64,50,32,57,72,71,59,34,68,39,53,32,75,36,75,72,76,41,43,53,68,49,52,50,25,35,54,73,68,36,39,37,47,84,52,35,47,81,55,40,82,91,71,70,98

Secondary structure (DSSP, 8-state):
-PPEEEEEE-SSTHHHHHHHHHHHHHHHTT--EEEEEESSHHHHHHHHHTTSSSEEEE-HHHHHHHHHHHHHTT--EEEEEEEGGGSSB-EEEEEETT-S--SGGGGTT-EEEES-TT-IIIIIHHHHHHHHTT---EEEE--SSTTSTT-STHHHHHHHHHHHTTSSSEEEEEHHHHHHHHHHTSS-TTSEEEEEEPPPB---EEEEETTS-HHHHHHHHHHHHH--TT-TTTHHHHHHHT-S-EEE--SGGGHHHHHHHHHHTSB-TTS-B-STT---/-PPEEEEEE-SSTHHHHHHHHHHHHHHHTT--EEEEEESSHHHHHHHHHTTSSSEEEE-HHHHHHHHHHHHHTT--EEEEEEEGGGSSB-EEEEEETT-S--SGGGGTT-EEEES-TT-IIIIIHHHHHHHHTT---EEEE--SSTTSTT-STHHHHHHHHHHHTTSSSEEEEEHHHHHHHHHHTSS-TTSEEEEEEPPPB---EEEEETTS-HHHHHHHHHHHHH--TT-TTTHHHHHHHT-S-EEE--SGGGHHHHHHHHHHTSB-TTS-B-STT---

Sequence (560 aa):
MTVFTMGAVAYDPKVVTIWDGFRSWLVAAGLPFDYVLYSHYERQVEDLIAGRIDAAWNSPLAWVRARRLAAARDLTVRPLVMRDTDRDLVTAVVVRADSDIAAVADLRGRTVGTGAVDSPQATLLPLHHLRELGVEVKARHFDVGVGLHGDHVGGERDAARALIAGEVDAACVLDGNHLLFTKEGVLPSGSTRLLTTTGPYDHCNMTVTGNSPPDHTERFEALLRSMSYADPAVRPLLDLEGLTSWESGRVDGYDMLEAAVTGSGFYDSAGGVTAVGYRPMTVFTMGAVAYDPKVVTIWDGFRSWLVAAGLPFDYVLYSHYERQVEDLIAGRIDAAWNSPLAWVRARRLAAARDLTVRPLVMRDTDRDLVTAVVVRADSDIAAVADLRGRTVGTGAVDSPQATLLPLHHLRELGVEVKARHFDVGVGLHGDHVGGERDAARALIAGEVDAACVLDGNHLLFTKEGVLPSGSTRLLTTTGPYDHCNMTVTGNSPPDHTERFEALLRSMSYADPAVRPLLDLEGLTSWESGRVDGYDMLEAAVTGSGFYDSAGGVTAVGYRP

Nearest PDB structures (foldseek):
  5jvb-assembly1_A  TM=7.325E-01  e=7.586E-19  Trichodesmium erythraeum IMS101
  6esk-assembly1_A  TM=7.171E-01  e=9.837E-18  Pseudorhizobium banfieldiae
  6esv-assembly1_A  TM=7.250E-01  e=5.798E-17  Pseudorhizobium banfieldiae
  8ed5-assembly1_A  TM=7.166E-01  e=4.162E-16  Pseudorhizobium banfieldiae
  3quj-assembly2_C  TM=6.610E-01  e=8.029E-16  Escherichia coli UTI89

Foldseek 3Di:
DDAQEEEEEPLDPCVVVLVVLVCVVLVVVPHRYYYDYHPFLVVVLVCQLVVVHFKYFDWLLSVLLNQLQQVLVVWHKFFFWDFPVQWFWKKFKKAFLPAPDQALQSQAAFEEQFEACQALQTHLLVCLVSVVVVGDHHYDYQHDSFRHNCPPVVRQLVRLLCRLVVVGGIGMGTPVVVVVCCVVVSQPPSGMDTHDMGGTAGTIGIMGMPPRDPVSSVSVSVVQQPDACPDPSCVVSCVSVVHGGMGGGDDPRSVSVSVSCVVQVQADSNSHGDPPPRDD/DDAQEEEEEPLDPCVVVLVVLVCVVLVVVPHRYYYDYHPFLVVVLVCQLVVVHFKYFHWLLSVLLNQLQQVLVVWHKFFFWDFPVQWFWKKFKKFFLPAPDQALQSQAAFEEQFEACQALQTHLLVCLVSVVVVGDHHYDYQHDSFRHNCPPVVRQLVRLLCRLVVVGGIGMGTPVVVVVCCVVVSQPPSGMDTHDMGGTAGTIGIMGMPPRDPVSSVSVSVVQQPDACPDPSCVVSCVSVVHGGMGGGDDPRSVSVSVSCVVQVQADSNSHGDPPPRDD

Organism: NCBI:txid175570